Protein AF-0000000077095351 (afdb_homodimer)

Radius of gyration: 24.31 Å; Cα contacts (8 Å, |Δi|>4): 923; chains: 2; bounding box: 46×64×62 Å

Secondary structure (DSSP, 8-state):
--HHHHHHHHS----HHHHHHHHHHHHHHHTTS---STTSS--TTTHHHHHHHHHH-TTEEEEEEE--EEEEEEE-B--GGG--S-TTS-TTB---EEEEEESS--S-HHHHIIIIIHHHHHHHHHHHHTSPP--HHHHHH-EEEEEEE--EEEEEESSHHHHHHHHHHHHHTT-TT-EEEEEEESSSS-EEEEEEE-----EEEEEEETTEETTSS--TTSHHHHHHHHHHHHHHHHHHHHHHHHHHHHHHHHIIIII-/--HHHHHHTS-----HHHHHHHHHHHHHHHTTS---STTSS--TTTHHHHHHHHHH-TTEEEEEEE--EEEEEEE-B--GGG--S-TTS-TTB---EEEEEESS--S-HHHHIIIIIHHHHHHHHHHHHTSPP--HHHHHH-EEEEEEE--EEEEEESSHHHHHHHHHHHHHTT-TT-EEEEEEESSSS-EEEEEEE-----EEEEEEETTEETTSS--TTSHHHHHHHHHHHHHHHHHHHHHHHHHHHHHHHHIIIII-

Sequence (520 aa):
MSLAQQQQQQQRVSSALFMERREKIIADLRENRNDKSLAGRVDPQVAPLVQFINEKFHCYVTSSSCSGRASLFHKGQVSAEVTAPLAQRKRGAFGQGTLFQTHDPFSDVEGAVENELIPALESFSAWRKQQHEGDPLVYETELLQFKFEPMIVHVLCETMDDAARLLQCASESGQMNSGVISCSRWTPEHRKITCCVTSLLCVDIALFAQGRWLLGHANFSSPEWKALLTNTVVHMNTLFHANEARRSRFTRELQRRLLFMSLAQQQQQQQRVSSALFMERREKIIADLRENRNDKSLAGRVDPQVAPLVQFINEKFHCYVTSSSCSGRASLFHKGQVSAEVTAPLAQRKRGAFGQGTLFQTHDPFSDVEGAVENELIPALESFSAWRKQQHEGDPLVYETELLQFKFEPMIVHVLCETMDDAARLLQCASESGQMNSGVISCSRWTPEHRKITCCVTSLLCVDIALFAQGRWLLGHANFSSPEWKALLTNTVVHMNTLFHANEARRSRFTRELQRRLLF

Solvent-accessible surface area (backbone atoms only — not comparable to full-atom values): 27535 Å² total; per-residue (Å²): 122,60,70,66,65,59,56,66,69,58,78,62,76,73,55,68,66,56,50,51,50,44,51,51,44,52,51,30,53,68,65,41,66,44,27,81,47,92,71,30,46,76,37,76,86,35,38,63,60,54,50,46,45,49,69,74,32,90,57,40,33,64,66,44,61,40,54,22,36,41,35,34,37,29,39,27,35,38,60,71,88,66,62,63,82,69,81,79,56,65,90,41,60,63,39,80,36,76,73,44,74,40,73,61,66,70,88,48,58,69,55,46,38,68,70,44,49,42,54,45,50,52,52,47,51,60,55,54,72,71,48,86,82,80,53,65,50,30,40,74,46,29,34,32,32,48,32,36,42,44,34,36,39,33,32,38,25,61,44,70,68,51,43,35,54,52,48,51,29,30,49,76,19,63,21,69,58,30,24,38,60,42,51,49,72,74,44,98,88,39,52,48,32,31,33,38,43,20,38,78,59,66,34,31,35,63,50,29,40,64,87,37,40,27,48,67,56,86,59,57,82,38,71,45,45,45,26,34,52,44,48,49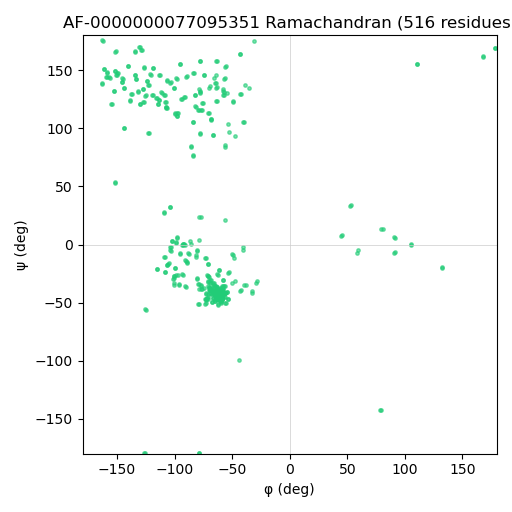,50,53,50,48,34,53,48,47,50,54,43,52,52,31,52,54,42,27,55,49,36,43,50,57,66,71,74,82,122,61,69,66,67,62,53,67,71,42,88,66,74,71,54,69,64,56,52,53,52,44,51,51,44,53,51,29,52,68,66,41,66,44,25,79,44,93,71,30,44,73,36,74,86,36,39,64,59,53,50,46,46,48,71,74,32,89,56,41,33,65,64,40,59,43,55,21,35,41,35,34,37,29,39,28,34,40,61,70,86,67,61,64,84,69,82,79,58,64,91,41,60,64,40,80,37,76,72,42,74,39,73,62,66,71,88,48,58,67,56,45,38,66,71,43,49,42,53,44,50,51,51,48,51,58,55,54,72,71,47,85,80,80,53,65,50,31,40,74,46,29,35,32,32,48,30,36,43,42,34,37,37,33,30,39,25,62,44,68,68,52,44,37,53,51,47,51,28,30,49,76,19,62,21,71,60,29,25,39,59,41,52,48,71,73,45,98,89,39,52,49,32,32,32,39,44,21,40,77,58,66,34,32,35,62,50,28,41,64,88,37,41,26,48,66,58,86,60,58,83,37,71,46,45,44,25,35,51,44,47,49,51,53,51,47,36,53,48,46,51,54,44,51,52,29,52,53,41,27,56,49,36,43,50,56,65,72,73,82

Organism: NCBI:txid85056

Structure (mmCIF, N/CA/C/O backbone):
data_AF-0000000077095351-model_v1
#
loop_
_entity.id
_entity.type
_entity.pdbx_description
1 polymer 'tRNA(Phe) 7-'
#
loop_
_atom_site.group_PDB
_atom_site.id
_atom_site.type_symbol
_atom_site.label_atom_id
_atom_site.label_alt_id
_atom_site.label_comp_id
_atom_site.label_asym_id
_atom_site.label_entity_id
_atom_site.label_seq_id
_atom_site.pdbx_PDB_ins_code
_atom_site.Cartn_x
_atom_site.Cartn_y
_atom_site.Cartn_z
_atom_site.occupancy
_atom_site.B_iso_or_equiv
_atom_site.auth_seq_id
_atom_site.auth_comp_id
_atom_site.auth_asym_id
_atom_site.auth_atom_id
_atom_site.pdbx_PDB_model_num
ATOM 1 N N . MET A 1 1 ? -17.922 -16.5 -23.594 1 35.09 1 MET A N 1
ATOM 2 C CA . MET A 1 1 ? -17.109 -17.5 -22.906 1 35.09 1 MET A CA 1
ATOM 3 C C . MET A 1 1 ? -17.344 -18.891 -23.469 1 35.09 1 MET A C 1
ATOM 5 O O . MET A 1 1 ? -18.484 -19.359 -23.516 1 35.09 1 MET A O 1
ATOM 9 N N . SER A 1 2 ? -16.391 -19.375 -24.172 1 40.16 2 SER A N 1
ATOM 10 C CA . SER A 1 2 ? -16.703 -20.531 -25 1 40.16 2 SER A CA 1
ATOM 11 C C . SER A 1 2 ? -17.047 -21.75 -24.141 1 40.16 2 SER A C 1
ATOM 13 O O . SER A 1 2 ? -16.688 -21.812 -22.953 1 40.16 2 SER A O 1
ATOM 15 N N . LEU A 1 3 ? -17.953 -22.547 -24.547 1 43.31 3 LEU A N 1
ATOM 16 C CA . LEU A 1 3 ? -18.391 -23.844 -24.016 1 43.31 3 LEU A CA 1
ATOM 17 C C . LEU A 1 3 ? -17.188 -24.641 -23.516 1 43.31 3 LEU A C 1
ATOM 19 O O . LEU A 1 3 ? -17.297 -25.328 -22.484 1 43.31 3 LEU A O 1
ATOM 23 N N . ALA A 1 4 ? -16.047 -24.5 -24.188 1 42.81 4 ALA A N 1
ATOM 24 C CA . ALA A 1 4 ? -14.852 -25.266 -23.875 1 42.81 4 ALA A CA 1
ATOM 25 C C . ALA A 1 4 ? -14.242 -24.828 -22.547 1 42.81 4 ALA A C 1
ATOM 27 O O . ALA A 1 4 ? -13.766 -25.656 -21.766 1 42.81 4 ALA A O 1
ATOM 28 N N . GLN A 1 5 ? -14.266 -23.531 -22.188 1 42.88 5 GLN A N 1
ATOM 29 C CA . GLN A 1 5 ? -13.75 -23.016 -20.922 1 42.88 5 GLN A CA 1
ATOM 30 C C . GLN A 1 5 ? -14.641 -23.438 -19.75 1 42.88 5 GLN A C 1
ATOM 32 O O . GLN A 1 5 ? -14.156 -23.719 -18.656 1 42.88 5 GLN A O 1
ATOM 37 N N . GLN A 1 6 ? -15.977 -23.516 -19.938 1 40.59 6 GLN A N 1
ATOM 38 C CA . GLN A 1 6 ? -16.938 -24.016 -18.953 1 40.59 6 GLN A CA 1
ATOM 39 C C . GLN A 1 6 ? -16.688 -25.5 -18.656 1 40.59 6 GLN A C 1
ATOM 41 O O . GLN A 1 6 ? -16.812 -25.938 -17.516 1 40.59 6 GLN A O 1
ATOM 46 N N . GLN A 1 7 ? -16.5 -26.344 -19.672 1 39.09 7 GLN A N 1
ATOM 47 C CA . GLN A 1 7 ? -16.312 -27.797 -19.562 1 39.09 7 GLN A CA 1
ATOM 48 C C . GLN A 1 7 ? -15.023 -28.125 -18.812 1 39.09 7 GLN A C 1
ATOM 50 O O . GLN A 1 7 ? -14.945 -29.156 -18.141 1 39.09 7 GLN A O 1
ATOM 55 N N . GLN A 1 8 ? -13.906 -27.406 -19.016 1 39.75 8 GLN A N 1
ATOM 56 C CA . GLN A 1 8 ? -12.656 -27.719 -18.328 1 39.75 8 GLN A CA 1
ATOM 57 C C . GLN A 1 8 ? -12.766 -27.391 -16.844 1 39.75 8 GLN A C 1
ATOM 59 O O . GLN A 1 8 ? -11.922 -27.812 -16.047 1 39.75 8 GLN A O 1
ATOM 64 N N . GLN A 1 9 ? -13.484 -26.391 -16.375 1 41.78 9 GLN A N 1
ATOM 65 C CA . GLN A 1 9 ? -13.75 -26.172 -14.961 1 41.78 9 GLN A CA 1
ATOM 66 C C . GLN A 1 9 ? -14.398 -27.406 -14.328 1 41.78 9 GLN A C 1
ATOM 68 O O . GLN A 1 9 ? -14.445 -27.531 -13.102 1 41.78 9 GLN A O 1
ATOM 73 N N . GLN A 1 10 ? -15.336 -28 -15.055 1 38.25 10 GLN A N 1
ATOM 74 C CA . GLN A 1 10 ? -16.156 -29.109 -14.547 1 38.25 10 GLN A CA 1
ATOM 75 C C . GLN A 1 10 ? -15.289 -30.125 -13.805 1 38.25 10 GLN A C 1
ATOM 77 O O . GLN A 1 10 ? -15.578 -30.469 -12.656 1 38.25 10 GLN A O 1
ATOM 82 N N . GLN A 1 11 ? -14.891 -31.344 -14.547 1 41.69 11 GLN A N 1
ATOM 83 C CA . GLN A 1 11 ? -14.727 -32.688 -14.023 1 41.69 11 GLN A CA 1
ATOM 84 C C . GLN A 1 11 ? -13.391 -32.844 -13.305 1 41.69 11 GLN A C 1
ATOM 86 O O . GLN A 1 11 ? -12.82 -33.938 -13.266 1 41.69 11 GLN A O 1
ATOM 91 N N . ARG A 1 12 ? -12.664 -31.719 -13.219 1 50.22 12 ARG A N 1
ATOM 92 C CA . ARG A 1 12 ? -11.398 -32.062 -12.586 1 50.22 12 ARG A CA 1
ATOM 93 C C . ARG A 1 12 ? -11.594 -32.438 -11.117 1 50.22 12 ARG A C 1
ATOM 95 O O . ARG A 1 12 ? -12.328 -31.75 -10.398 1 50.22 12 ARG A O 1
ATOM 102 N N . VAL A 1 13 ? -11.492 -33.531 -10.781 1 51.81 13 VAL A N 1
ATOM 103 C CA . VAL A 1 13 ? -11.516 -34.062 -9.422 1 51.81 13 VAL A CA 1
ATOM 104 C C . VAL A 1 13 ? -10.5 -33.312 -8.562 1 51.81 13 VAL A C 1
ATOM 106 O O . VAL A 1 13 ? -9.305 -33.312 -8.875 1 51.81 13 VAL A O 1
ATOM 109 N N . SER A 1 14 ? -10.93 -32.219 -7.727 1 65.56 14 SER A N 1
ATOM 110 C CA . SER A 1 14 ? -10.086 -31.547 -6.762 1 65.56 14 SER A CA 1
ATOM 111 C C . SER A 1 14 ? -9.172 -32.531 -6.027 1 65.56 14 SER A C 1
ATOM 113 O O . SER A 1 14 ? -9.539 -33.688 -5.82 1 65.56 14 SER A O 1
ATOM 115 N N . SER A 1 15 ? -7.984 -32.094 -5.887 1 78 15 SER A N 1
ATOM 116 C CA . SER A 1 15 ? -7.082 -32.938 -5.094 1 78 15 SER A CA 1
ATOM 117 C C . SER A 1 15 ? -7.633 -33.156 -3.689 1 78 15 SER A C 1
ATOM 119 O O . SER A 1 15 ? -8.305 -32.281 -3.131 1 78 15 SER A O 1
ATOM 121 N N . ALA A 1 16 ? -7.613 -34.312 -3.234 1 80.19 16 ALA A N 1
ATOM 122 C CA . ALA A 1 16 ? -8.078 -34.688 -1.903 1 80.19 16 ALA A CA 1
ATOM 123 C C . ALA A 1 16 ? -7.469 -33.781 -0.833 1 80.19 16 ALA A C 1
ATOM 125 O O . ALA A 1 16 ? -8.141 -33.406 0.128 1 80.19 16 ALA A O 1
ATOM 126 N N . LEU A 1 17 ? -6.32 -33.375 -1.077 1 83.69 17 LEU A N 1
ATOM 127 C CA . LEU A 1 17 ? -5.613 -32.562 -0.1 1 83.69 17 LEU A CA 1
ATOM 128 C C . LEU A 1 17 ? -6.227 -31.172 -0.014 1 83.69 17 LEU A C 1
ATOM 130 O O . LEU A 1 17 ? -6.438 -30.641 1.082 1 83.69 17 LEU A O 1
ATOM 134 N N . PHE A 1 18 ? -6.48 -30.547 -1.112 1 90.06 18 PHE A N 1
ATOM 135 C CA . PHE A 1 18 ? -7.09 -29.234 -1.125 1 90.06 18 PHE A CA 1
ATOM 136 C C . PHE A 1 18 ? -8.469 -29.266 -0.477 1 90.06 18 PHE A C 1
ATOM 138 O O . PHE A 1 18 ? -8.812 -28.375 0.308 1 90.06 18 PHE A O 1
ATOM 145 N N . MET A 1 19 ? -9.164 -30.297 -0.738 1 90.75 19 MET A N 1
ATOM 146 C CA . MET A 1 19 ? -10.523 -30.406 -0.213 1 90.75 19 MET A CA 1
ATOM 147 C C . MET A 1 19 ? -10.516 -30.547 1.306 1 90.75 19 MET A C 1
ATOM 149 O O . MET A 1 19 ? -11.367 -29.969 1.993 1 90.75 19 MET A O 1
ATOM 153 N N . GLU A 1 20 ? -9.609 -31.25 1.758 1 90.06 20 GLU A N 1
ATOM 154 C CA . GLU A 1 20 ? -9.484 -31.406 3.203 1 90.06 20 GLU A CA 1
ATOM 155 C C . GLU A 1 20 ? -9.172 -30.078 3.879 1 90.06 20 GLU A C 1
ATOM 157 O O . GLU A 1 20 ? -9.781 -29.734 4.898 1 90.06 20 GLU A O 1
ATOM 162 N N . ARG A 1 21 ? -8.266 -29.391 3.336 1 88.81 21 ARG A N 1
ATOM 163 C CA . ARG A 1 21 ? -7.898 -28.094 3.891 1 88.81 21 ARG A CA 1
ATOM 164 C C . ARG A 1 21 ? -9.062 -27.109 3.799 1 88.81 21 ARG A C 1
ATOM 166 O O . ARG A 1 21 ? -9.305 -26.344 4.73 1 88.81 21 ARG A O 1
ATOM 173 N N . ARG A 1 22 ? -9.625 -27.125 2.686 1 92.62 22 ARG A N 1
ATOM 174 C CA . ARG A 1 22 ? -10.789 -26.281 2.475 1 92.62 22 ARG A CA 1
ATOM 175 C C . ARG A 1 22 ? -11.852 -26.516 3.547 1 92.62 22 ARG A C 1
ATOM 177 O O . ARG A 1 22 ? -12.375 -25.562 4.133 1 92.62 22 ARG A O 1
ATOM 184 N N . GLU A 1 23 ? -12.148 -27.734 3.82 1 91.25 23 GLU A N 1
ATOM 185 C CA . GLU A 1 23 ? -13.156 -28.078 4.812 1 91.25 23 GLU A CA 1
ATOM 186 C C . GLU A 1 23 ? -12.758 -27.594 6.203 1 91.25 23 GLU A C 1
ATOM 188 O O . GLU A 1 23 ? -13.594 -27.094 6.957 1 91.25 23 GLU A O 1
ATOM 193 N N . LYS A 1 24 ? -11.547 -27.781 6.469 1 90.19 24 LYS A N 1
ATOM 194 C CA . LYS A 1 24 ? -11.047 -27.312 7.762 1 90.19 24 LYS A CA 1
ATOM 195 C C . LYS A 1 24 ? -11.18 -25.812 7.898 1 90.19 24 LYS A C 1
ATOM 197 O O . LYS A 1 24 ? -11.617 -25.312 8.938 1 90.19 24 LYS A O 1
ATOM 202 N N . ILE A 1 25 ? -10.82 -25.094 6.863 1 89.25 25 ILE A N 1
ATOM 203 C CA . ILE A 1 25 ? -10.859 -23.641 6.887 1 89.25 25 ILE A CA 1
ATOM 204 C C . ILE A 1 25 ? -12.305 -23.172 7.031 1 89.25 25 ILE A C 1
ATOM 206 O O . ILE A 1 25 ? -12.586 -22.25 7.809 1 89.25 25 ILE A O 1
ATOM 210 N N . ILE A 1 26 ? -13.172 -23.828 6.324 1 89.81 26 ILE A N 1
ATOM 211 C CA . ILE A 1 26 ? -14.578 -23.453 6.363 1 89.81 26 ILE A CA 1
ATOM 212 C C . ILE A 1 26 ? -15.141 -23.703 7.758 1 89.81 26 ILE A C 1
ATOM 214 O O . ILE A 1 26 ? -15.891 -22.891 8.297 1 89.81 26 ILE A O 1
ATOM 218 N N . ALA A 1 27 ? -14.734 -24.781 8.336 1 87.19 27 ALA A N 1
ATOM 219 C CA . ALA A 1 27 ? -15.172 -25.109 9.688 1 87.19 27 ALA A CA 1
ATOM 220 C C . ALA A 1 27 ? -14.672 -24.078 10.695 1 87.19 27 ALA A C 1
ATOM 222 O O . ALA A 1 27 ? -15.414 -23.656 11.578 1 87.19 27 ALA A O 1
ATOM 223 N N . ASP A 1 28 ? -13.484 -23.672 10.523 1 83.44 28 ASP A N 1
ATOM 224 C CA . ASP A 1 28 ? -12.883 -22.672 11.406 1 83.44 28 ASP A CA 1
ATOM 225 C C . ASP A 1 28 ? -13.578 -21.328 11.273 1 83.44 28 ASP A C 1
ATOM 227 O O . ASP A 1 28 ? -13.766 -20.609 12.266 1 83.44 28 ASP A O 1
ATOM 231 N N . LEU A 1 29 ? -13.883 -20.969 10.109 1 81 29 LEU A N 1
ATOM 232 C CA . LEU A 1 29 ? -14.555 -19.703 9.852 1 81 29 LEU A CA 1
ATOM 233 C C . LEU A 1 29 ? -15.93 -19.688 10.508 1 81 29 LEU A C 1
ATOM 235 O O . LEU A 1 29 ? -16.359 -18.641 11.023 1 81 29 LEU A O 1
ATOM 239 N N . ARG A 1 30 ? -16.562 -20.812 10.492 1 77 30 ARG A N 1
ATOM 240 C CA . ARG A 1 30 ? -17.906 -20.922 11.055 1 77 30 ARG A CA 1
ATOM 241 C C . ARG A 1 30 ? -17.859 -20.828 12.578 1 77 30 ARG A C 1
ATOM 243 O O . ARG A 1 30 ? -18.75 -20.25 13.203 1 77 30 ARG A O 1
ATOM 250 N N . GLU A 1 31 ? -16.969 -21.5 13.156 1 69.69 31 GLU A N 1
ATOM 251 C CA . GLU A 1 31 ? -16.906 -21.547 14.609 1 69.69 31 GLU A CA 1
ATOM 252 C C . GLU A 1 31 ? -16.297 -20.281 15.18 1 69.69 31 GLU A C 1
ATOM 254 O O . GLU A 1 31 ? -16.203 -20.109 16.391 1 69.69 31 GLU A O 1
ATOM 259 N N . ASN A 1 32 ? -16.344 -19.125 14.43 1 60.5 32 ASN A N 1
ATOM 260 C CA . ASN A 1 32 ? -15.75 -17.859 14.859 1 60.5 32 ASN A CA 1
ATOM 261 C C . ASN A 1 32 ? -14.352 -18.078 15.445 1 60.5 32 ASN A C 1
ATOM 263 O O . ASN A 1 32 ? -13.906 -17.312 16.297 1 60.5 32 ASN A O 1
ATOM 267 N N . ARG A 1 33 ? -13.922 -19.328 15.305 1 49.84 33 ARG A N 1
ATOM 268 C CA . ARG A 1 33 ? -12.688 -19.656 16.016 1 49.84 33 ARG A CA 1
ATOM 269 C C . ARG A 1 33 ? -11.469 -19.094 15.273 1 49.84 33 ARG A C 1
ATOM 271 O O . ARG A 1 33 ? -10.398 -18.953 15.859 1 49.84 33 ARG A O 1
ATOM 278 N N . ASN A 1 34 ? -11.383 -19.094 13.977 1 44.66 34 ASN A N 1
ATOM 279 C CA . ASN A 1 34 ? -10.109 -18.922 13.289 1 44.66 34 ASN A CA 1
ATOM 280 C C . ASN A 1 34 ? -10.008 -17.531 12.664 1 44.66 34 ASN A C 1
ATOM 282 O O . ASN A 1 34 ? -9.141 -17.281 11.828 1 44.66 34 ASN A O 1
ATOM 286 N N . ASP A 1 35 ? -11.117 -16.75 12.453 1 47.25 35 ASP A N 1
ATOM 287 C CA . ASP A 1 35 ? -10.734 -15.547 11.727 1 47.25 35 ASP A CA 1
ATOM 288 C C . ASP A 1 35 ? -9.633 -14.789 12.469 1 47.25 35 ASP A C 1
ATOM 290 O O . ASP A 1 35 ? -9.844 -14.289 13.57 1 47.25 35 ASP A O 1
ATOM 294 N N . LYS A 1 36 ? -8.453 -15.195 12.219 1 43.88 36 LYS A N 1
ATOM 295 C CA . LYS A 1 36 ? -7.266 -14.617 12.836 1 43.88 36 LYS A CA 1
ATOM 296 C C . LYS A 1 36 ? -7.371 -13.094 12.922 1 43.88 36 LYS A C 1
ATOM 298 O O . LYS A 1 36 ? -6.391 -12.414 13.227 1 43.88 36 LYS A O 1
ATOM 303 N N . SER A 1 37 ? -8.508 -12.492 12.312 1 44.31 37 SER A N 1
ATOM 304 C CA . SER A 1 37 ? -8.641 -11.055 12.492 1 44.31 37 SER A CA 1
ATOM 305 C C . SER A 1 37 ? -8.961 -10.695 13.938 1 44.31 37 SER A C 1
ATOM 307 O O . SER A 1 37 ? -9.461 -11.539 14.688 1 44.31 37 SER A O 1
ATOM 309 N N . LEU A 1 38 ? -8.398 -9.789 14.453 1 46.03 38 LEU A N 1
ATOM 310 C CA . LEU A 1 38 ? -8.656 -9.289 15.805 1 46.03 38 LEU A CA 1
ATOM 311 C C . LEU A 1 38 ? -10.109 -9.523 16.203 1 46.03 38 LEU A C 1
ATOM 313 O O . LEU A 1 38 ? -10.406 -9.75 17.375 1 46.03 38 LEU A O 1
ATOM 317 N N . ALA A 1 39 ? -11.008 -9.453 15.234 1 47.19 39 ALA A N 1
ATOM 318 C CA . ALA A 1 39 ? -12.398 -9.484 15.672 1 47.19 39 ALA A CA 1
ATOM 319 C C . ALA A 1 39 ? -12.891 -10.922 15.828 1 47.19 39 ALA A C 1
ATOM 321 O O . ALA A 1 39 ? -13.969 -11.156 16.391 1 47.19 39 ALA A O 1
ATOM 322 N N . GLY A 1 40 ? -12.141 -11.914 15.609 1 55.53 40 GLY A N 1
ATOM 323 C CA . GLY A 1 40 ? -12.57 -13.297 15.734 1 55.53 40 GLY A CA 1
ATOM 324 C C . GLY A 1 40 ? -13.734 -13.648 14.828 1 55.53 40 GLY A C 1
ATOM 325 O O . GLY A 1 40 ? -14.258 -14.766 14.883 1 55.53 40 GLY A O 1
ATOM 326 N N . ARG A 1 41 ? -14.234 -12.578 14.141 1 67.12 41 ARG A N 1
ATOM 327 C CA . ARG A 1 41 ? -15.375 -12.742 13.25 1 67.12 41 ARG A CA 1
ATOM 328 C C . ARG A 1 41 ? -15.148 -12.031 11.922 1 67.12 41 ARG A C 1
ATOM 330 O O . ARG A 1 41 ? -14.359 -11.086 11.852 1 67.12 41 ARG A O 1
ATOM 337 N N . VAL A 1 42 ? -15.75 -12.734 10.867 1 78.62 42 VAL A N 1
ATOM 338 C CA . VAL A 1 42 ? -15.68 -12.117 9.547 1 78.62 42 VAL A CA 1
ATOM 339 C C . VAL A 1 42 ? -16.312 -10.734 9.578 1 78.62 42 VAL A C 1
ATOM 341 O O . VAL A 1 42 ? -17.406 -10.562 10.125 1 78.62 42 VAL A O 1
ATOM 344 N N . ASP A 1 43 ? -15.648 -9.758 9.125 1 85.25 43 ASP A N 1
ATOM 345 C CA . ASP A 1 43 ? -16.156 -8.406 8.961 1 85.25 43 ASP A CA 1
ATOM 346 C C . ASP A 1 43 ? -17.5 -8.414 8.227 1 85.25 43 ASP A C 1
ATOM 348 O O . ASP A 1 43 ? -17.609 -8.953 7.121 1 85.25 43 ASP A O 1
ATOM 352 N N . PRO A 1 44 ? -18.516 -7.867 8.781 1 87.81 44 PRO A N 1
ATOM 353 C CA . PRO A 1 44 ? -19.859 -7.93 8.195 1 87.81 44 PRO A CA 1
ATOM 354 C C . PRO A 1 44 ? -19.906 -7.371 6.773 1 87.81 44 PRO A C 1
ATOM 356 O O . PRO A 1 44 ? -20.672 -7.867 5.938 1 87.81 44 PRO A O 1
ATOM 359 N N . GLN A 1 45 ? -19.172 -6.379 6.457 1 91.62 45 GLN A N 1
ATOM 360 C CA . GLN A 1 45 ? -19.266 -5.727 5.156 1 91.62 45 GLN A CA 1
ATOM 361 C C . GLN A 1 45 ? -18.688 -6.621 4.059 1 91.62 45 GLN A C 1
ATOM 363 O O . GLN A 1 45 ? -19.109 -6.535 2.9 1 91.62 45 GLN A O 1
ATOM 368 N N . VAL A 1 46 ? -17.797 -7.477 4.406 1 94.88 46 VAL A N 1
ATOM 369 C CA . VAL A 1 46 ? -17.188 -8.328 3.391 1 94.88 46 VAL A CA 1
ATOM 370 C C . VAL A 1 46 ? -17.766 -9.734 3.477 1 94.88 46 VAL A C 1
ATOM 372 O O . VAL A 1 46 ? -17.484 -10.578 2.619 1 94.88 46 VAL A O 1
ATOM 375 N N . ALA A 1 47 ? -18.641 -10.047 4.402 1 93.56 47 ALA A N 1
ATOM 376 C CA . ALA A 1 47 ? -19.203 -11.367 4.656 1 93.56 47 ALA A CA 1
ATOM 377 C C . ALA A 1 47 ? -19.922 -11.906 3.424 1 93.56 47 ALA A C 1
ATOM 379 O O . ALA A 1 47 ? -19.766 -13.078 3.062 1 93.56 47 ALA A O 1
ATOM 380 N N . PRO A 1 48 ? -20.719 -11.109 2.717 1 95.12 48 PRO A N 1
ATOM 381 C CA . PRO A 1 48 ? -21.391 -11.625 1.523 1 95.12 48 PRO A CA 1
ATOM 382 C C . PRO A 1 48 ? -20.406 -12.102 0.455 1 95.12 48 PRO A C 1
ATOM 384 O O . PRO A 1 48 ? -20.641 -13.141 -0.179 1 95.12 48 PRO A O 1
ATOM 387 N N . LEU A 1 49 ? -19.391 -11.367 0.25 1 96.75 49 LEU A N 1
ATOM 388 C CA . LEU A 1 49 ? -18.375 -11.766 -0.72 1 96.75 49 LEU A CA 1
ATOM 389 C C . LEU A 1 49 ? -17.703 -13.07 -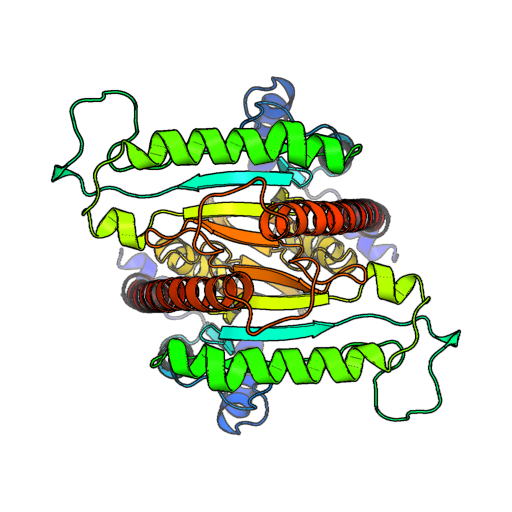0.302 1 96.75 49 LEU A C 1
ATOM 391 O O . LEU A 1 49 ? -17.547 -13.977 -1.121 1 96.75 49 LEU A O 1
ATOM 395 N N . VAL A 1 50 ? -17.328 -13.148 0.978 1 95.31 50 VAL A N 1
ATOM 396 C CA . VAL A 1 50 ? -16.688 -14.328 1.527 1 95.31 50 VAL A CA 1
ATOM 397 C C . VAL A 1 50 ? -17.594 -15.547 1.359 1 95.31 50 VAL A C 1
ATOM 399 O O . VAL A 1 50 ? -17.156 -16.594 0.896 1 95.31 50 VAL A O 1
ATOM 402 N N . GLN A 1 51 ? -18.812 -15.383 1.705 1 94.12 51 GLN A N 1
ATOM 403 C CA . GLN A 1 51 ? -19.797 -16.453 1.564 1 94.12 51 GLN A CA 1
ATOM 404 C C . GLN A 1 51 ? -19.969 -16.859 0.102 1 94.12 51 GLN A C 1
ATOM 406 O O . GLN A 1 51 ? -20.016 -18.047 -0.217 1 94.12 51 GLN A O 1
ATOM 411 N N . PHE A 1 52 ? -20.016 -15.906 -0.696 1 96.12 52 PHE A N 1
ATOM 412 C CA . PHE A 1 52 ? -20.172 -16.156 -2.125 1 96.12 52 PHE A CA 1
ATOM 413 C C . PHE A 1 52 ? -19.031 -17 -2.662 1 96.12 52 PHE A C 1
ATOM 415 O O . PHE A 1 52 ? -19.25 -18 -3.332 1 96.12 52 PHE A O 1
ATOM 422 N N . ILE A 1 53 ? -17.797 -16.625 -2.381 1 96.44 53 ILE A N 1
ATOM 423 C CA . ILE A 1 53 ? -16.625 -17.328 -2.865 1 96.44 53 ILE A CA 1
ATOM 424 C C . ILE A 1 53 ? -16.625 -18.766 -2.348 1 96.44 53 ILE A C 1
ATOM 426 O O . ILE A 1 53 ? -16.438 -19.703 -3.119 1 96.44 53 ILE A O 1
ATOM 430 N N . ASN A 1 54 ? -16.875 -18.922 -1.063 1 94.5 54 ASN A N 1
ATOM 431 C CA . ASN A 1 54 ? -16.781 -20.234 -0.419 1 94.5 54 ASN A CA 1
ATOM 432 C C . ASN A 1 54 ? -17.922 -21.156 -0.848 1 94.5 54 ASN A C 1
ATOM 434 O O . ASN A 1 54 ? -17.75 -22.375 -0.893 1 94.5 54 ASN A O 1
ATOM 438 N N . GLU A 1 55 ? -19 -20.641 -1.202 1 93.94 55 GLU A N 1
ATOM 439 C CA . GLU A 1 55 ? -20.156 -21.453 -1.558 1 93.94 55 GLU A CA 1
ATOM 440 C C . GLU A 1 55 ? -20.172 -21.766 -3.051 1 93.94 55 GLU A C 1
ATOM 442 O O . GLU A 1 55 ? -20.531 -22.875 -3.451 1 93.94 55 GLU A O 1
ATOM 447 N N . LYS A 1 56 ? -19.766 -20.891 -3.854 1 94.94 56 LYS A N 1
ATOM 448 C CA . LYS A 1 56 ? -19.984 -21.031 -5.293 1 94.94 56 LYS A CA 1
ATOM 449 C C . LYS A 1 56 ? -18.781 -21.688 -5.965 1 94.94 56 LYS A C 1
ATOM 451 O O . LYS A 1 56 ? -18.906 -22.281 -7.039 1 94.94 56 LYS A O 1
ATOM 456 N N . PHE A 1 57 ? -17.656 -21.547 -5.355 1 94.62 57 PHE A N 1
ATOM 457 C CA . PHE A 1 57 ? -16.453 -22.078 -5.996 1 94.62 57 PHE A CA 1
ATOM 458 C C . PHE A 1 57 ? -15.797 -23.141 -5.121 1 94.62 57 PHE A C 1
ATOM 460 O O . PHE A 1 57 ? -15.422 -22.859 -3.98 1 94.62 57 PHE A O 1
ATOM 467 N N . HIS A 1 58 ? -15.523 -24.328 -5.727 1 93.5 58 HIS A N 1
ATOM 468 C CA . HIS A 1 58 ? -14.906 -25.406 -4.973 1 93.5 58 HIS A CA 1
ATOM 469 C C . HIS A 1 58 ? -13.383 -25.328 -5.031 1 93.5 58 HIS A C 1
ATOM 471 O O . HIS A 1 58 ? -12.688 -25.969 -4.238 1 93.5 58 HIS A O 1
ATOM 477 N N . CYS A 1 59 ? -12.898 -24.531 -5.973 1 94.94 59 CYS A N 1
ATOM 478 C CA . CYS A 1 59 ? -11.453 -24.438 -6.152 1 94.94 59 CYS A CA 1
ATOM 479 C C . CYS A 1 59 ? -10.875 -23.281 -5.336 1 94.94 59 CYS A C 1
ATOM 481 O O . CYS A 1 59 ? -9.688 -22.984 -5.426 1 94.94 59 CYS A O 1
ATOM 483 N N . TYR A 1 60 ? -11.742 -22.562 -4.605 1 96.62 60 TYR A N 1
ATOM 484 C CA . TYR A 1 60 ? -11.32 -21.438 -3.766 1 96.62 60 TYR A CA 1
ATOM 485 C C . TYR A 1 60 ? -11.82 -21.625 -2.334 1 96.62 60 TYR A C 1
ATOM 487 O O . TYR A 1 60 ? -12.836 -22.266 -2.1 1 96.62 60 TYR A O 1
ATOM 495 N N . VAL A 1 61 ? -11.062 -21.031 -1.392 1 96.31 61 VAL A N 1
ATOM 496 C CA . VAL A 1 61 ? -11.555 -20.875 -0.027 1 96.31 61 VAL A CA 1
ATOM 497 C C . VAL A 1 61 ? -10.891 -19.656 0.618 1 96.31 61 VAL A C 1
ATOM 499 O O . VAL A 1 61 ? -9.68 -19.469 0.508 1 96.31 61 VAL A O 1
ATOM 502 N N . THR A 1 62 ? -11.695 -18.797 1.245 1 95.75 62 THR A N 1
ATOM 503 C CA . THR A 1 62 ? -11.164 -17.609 1.918 1 95.75 62 THR A CA 1
ATOM 504 C C . THR A 1 62 ? -10.648 -17.969 3.307 1 95.75 62 THR A C 1
ATOM 506 O O . THR A 1 62 ? -11.32 -18.672 4.07 1 95.75 62 THR A O 1
ATOM 509 N N . SER A 1 63 ? -9.43 -17.578 3.611 1 91.81 63 SER A N 1
ATOM 510 C CA . SER A 1 63 ? -8.836 -17.875 4.91 1 91.81 63 SER A CA 1
ATOM 511 C C . SER A 1 63 ? -8.906 -16.656 5.84 1 91.81 63 SER A C 1
ATOM 513 O O . SER A 1 63 ? -8.992 -16.812 7.062 1 91.81 63 SER A O 1
ATOM 515 N N . SER A 1 64 ? -8.789 -15.422 5.355 1 91.88 64 SER A N 1
ATOM 516 C CA . SER A 1 64 ? -8.891 -14.18 6.117 1 91.88 64 SER A CA 1
ATOM 517 C C . SER A 1 64 ? -9.445 -13.047 5.258 1 91.88 64 SER A C 1
ATOM 519 O O . SER A 1 64 ? -9.273 -13.047 4.035 1 91.88 64 SER A O 1
ATOM 521 N N . SER A 1 65 ? -10.188 -12.18 5.988 1 94.88 65 SER A N 1
ATOM 522 C CA . SER A 1 65 ? -10.766 -11.078 5.234 1 94.88 65 SER A CA 1
ATOM 523 C C . SER A 1 65 ? -10.969 -9.852 6.117 1 94.88 65 SER A C 1
ATOM 525 O O . SER A 1 65 ? -11.094 -9.969 7.336 1 94.88 65 SER A O 1
ATOM 527 N N . CYS A 1 66 ? -10.883 -8.734 5.543 1 95.69 66 CYS A N 1
ATOM 528 C CA . CYS A 1 66 ? -11.18 -7.426 6.117 1 95.69 66 CYS A CA 1
ATOM 529 C C . CYS A 1 66 ? -11.82 -6.508 5.082 1 95.69 66 CYS A C 1
ATOM 531 O O . CYS A 1 66 ? -11.336 -6.414 3.951 1 95.69 66 CYS A O 1
ATOM 533 N N . SER A 1 67 ? -12.867 -5.809 5.406 1 96.88 67 SER A N 1
ATOM 534 C CA . SER A 1 67 ? -13.578 -5 4.426 1 96.88 67 SER A CA 1
ATOM 535 C C . SER A 1 67 ? -12.875 -3.67 4.184 1 96.88 67 SER A C 1
ATOM 537 O O . SER A 1 67 ? -13.195 -2.953 3.232 1 96.88 67 SER A O 1
ATOM 539 N N . GLY A 1 68 ? -11.906 -3.395 4.867 1 97.56 68 GLY A N 1
ATOM 540 C CA . GLY A 1 68 ? -11.266 -2.092 4.93 1 97.56 68 GLY A CA 1
ATOM 541 C C . GLY A 1 68 ? -11.461 -1.389 6.258 1 97.56 68 GLY A C 1
ATOM 542 O O . GLY A 1 68 ? -12.445 -1.642 6.957 1 97.56 68 GLY A O 1
ATOM 543 N N . ARG A 1 69 ? -10.531 -0.488 6.574 1 97.88 69 ARG A N 1
ATOM 544 C CA . ARG A 1 69 ? -10.688 0.139 7.883 1 97.88 69 ARG A CA 1
ATOM 545 C C . ARG A 1 69 ? -9.891 1.439 7.965 1 97.88 69 ARG A C 1
ATOM 547 O O . ARG A 1 69 ? -8.914 1.622 7.238 1 97.88 69 ARG A O 1
ATOM 554 N N . ALA A 1 70 ? -10.391 2.357 8.781 1 98.5 70 ALA A N 1
ATOM 555 C CA . ALA A 1 70 ? -9.648 3.504 9.297 1 98.5 70 ALA A CA 1
ATOM 556 C C . ALA A 1 70 ? -9.172 3.252 10.719 1 98.5 70 ALA A C 1
ATOM 558 O O . ALA A 1 70 ? -9.914 2.711 11.547 1 98.5 70 ALA A O 1
ATOM 559 N N . SER A 1 71 ? -7.887 3.586 11.023 1 98.44 71 SER A N 1
ATOM 560 C CA . SER A 1 71 ? -7.414 3.252 12.359 1 98.44 71 SER A CA 1
ATOM 561 C C . SER A 1 71 ? -6.344 4.23 12.828 1 98.44 71 SER A C 1
ATOM 563 O O . SER A 1 71 ? -5.68 4.871 12.016 1 98.44 71 SER A O 1
ATOM 565 N N . LEU A 1 72 ? -6.309 4.508 14.047 1 98.5 72 LEU A N 1
ATOM 566 C CA . LEU A 1 72 ? -5.215 5.133 14.781 1 98.5 72 LEU A CA 1
ATOM 567 C C . LEU A 1 72 ? -4.371 4.078 15.492 1 98.5 72 LEU A C 1
ATOM 569 O O . LEU A 1 72 ? -4.848 3.416 16.422 1 98.5 72 LEU A O 1
ATOM 573 N N . PHE A 1 73 ? -3.096 3.914 15.047 1 98.06 73 PHE A N 1
ATOM 574 C CA . PHE A 1 73 ? -2.293 2.781 15.5 1 98.06 73 PHE A CA 1
ATOM 575 C C . PHE A 1 73 ? -0.909 3.242 15.938 1 98.06 73 PHE A C 1
ATOM 577 O O . PHE A 1 73 ? -0.242 3.996 15.227 1 98.06 73 PHE A O 1
ATOM 584 N N . HIS A 1 74 ? -0.507 2.781 17.094 1 97.81 74 HIS A N 1
ATOM 585 C CA . HIS A 1 74 ? 0.785 3.148 17.656 1 97.81 74 HIS A CA 1
ATOM 586 C C . HIS A 1 74 ? 1.719 1.945 17.734 1 97.81 74 HIS A C 1
ATOM 588 O O . HIS A 1 74 ? 1.369 0.917 18.312 1 97.81 74 HIS A O 1
ATOM 594 N N . LYS A 1 75 ? 2.896 2.076 17.125 1 96.19 75 LYS A N 1
ATOM 595 C CA . LYS A 1 75 ? 3.887 1.003 17.141 1 96.19 75 LYS A CA 1
ATOM 596 C C . LYS A 1 75 ? 5.277 1.544 17.469 1 96.19 75 LYS A C 1
ATOM 598 O O . LYS A 1 75 ? 5.508 2.754 17.406 1 96.19 75 LYS A O 1
ATOM 603 N N . GLY A 1 76 ? 6.172 0.624 17.781 1 93.62 76 GLY A N 1
ATOM 604 C CA . GLY A 1 76 ? 7.555 0.947 18.094 1 93.62 76 GLY A CA 1
ATOM 605 C C . GLY A 1 76 ? 8.32 -0.212 18.703 1 93.62 76 GLY A C 1
ATOM 606 O O . GLY A 1 76 ? 7.715 -1.193 19.141 1 93.62 76 GLY A O 1
ATOM 607 N N . GLN A 1 77 ? 9.586 -0.083 18.641 1 90.88 77 GLN A N 1
ATOM 608 C CA . GLN A 1 77 ? 10.461 -1.08 19.25 1 90.88 77 GLN A CA 1
ATOM 609 C C . GLN A 1 77 ? 11.359 -0.452 20.297 1 90.88 77 GLN A C 1
ATOM 611 O O . GLN A 1 77 ? 11.695 0.731 20.219 1 90.88 77 GLN A O 1
ATOM 616 N N . VAL A 1 78 ? 11.656 -1.257 21.344 1 85.62 78 VAL A N 1
ATOM 617 C CA . VAL A 1 78 ? 12.555 -0.789 22.391 1 85.62 78 VAL A CA 1
ATOM 618 C C . VAL A 1 78 ? 13.719 -1.766 22.547 1 85.62 78 VAL A C 1
ATOM 620 O O . VAL A 1 78 ? 13.562 -2.971 22.344 1 85.62 78 VAL A O 1
ATOM 623 N N . SER A 1 79 ? 14.844 -1.224 22.75 1 79.06 79 SER A N 1
ATOM 624 C CA . SER A 1 79 ? 16.047 -2.041 22.938 1 79.06 79 SER A CA 1
ATOM 625 C C . SER A 1 79 ? 15.93 -2.891 24.203 1 79.06 79 SER A C 1
ATOM 627 O O . SER A 1 79 ? 15.25 -2.506 25.156 1 79.06 79 SER A O 1
ATOM 629 N N . ALA A 1 80 ? 16.078 -4.305 24.062 1 64.56 80 ALA A N 1
ATOM 630 C CA . ALA A 1 80 ? 16.016 -5.289 25.141 1 64.56 80 ALA A CA 1
ATOM 631 C C . ALA A 1 80 ? 16.562 -4.707 26.438 1 64.56 80 ALA A C 1
ATOM 633 O O . ALA A 1 80 ? 16.109 -5.07 27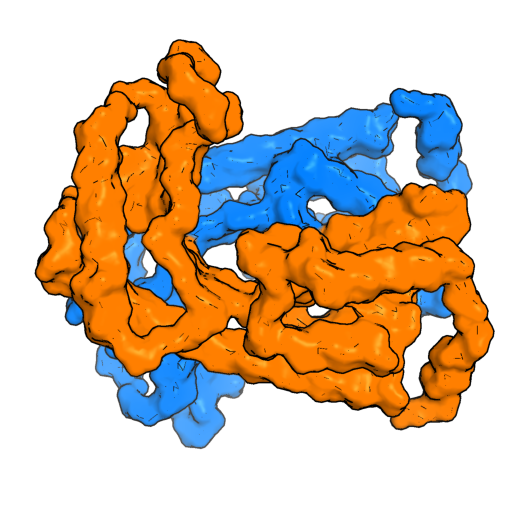.531 1 64.56 80 ALA A O 1
ATOM 634 N N . GLU A 1 81 ? 17.578 -3.994 26.469 1 56.44 81 GLU A N 1
ATOM 635 C CA . GLU A 1 81 ? 18.188 -3.619 27.75 1 56.44 81 GLU A CA 1
ATOM 636 C C . GLU A 1 81 ? 17.234 -2.799 28.594 1 56.44 81 GLU A C 1
ATOM 638 O O . GLU A 1 81 ? 17.359 -2.762 29.828 1 56.44 81 GLU A O 1
ATOM 643 N N . VAL A 1 82 ? 16.375 -2.164 28 1 49.97 82 VAL A N 1
ATOM 644 C CA . VAL A 1 82 ? 15.586 -1.223 28.797 1 49.97 82 VAL A CA 1
ATOM 645 C C . VAL A 1 82 ? 14.289 -1.889 29.25 1 49.97 82 VAL A C 1
ATOM 647 O O . VAL A 1 82 ? 13.43 -1.241 29.844 1 49.97 82 VAL A O 1
ATOM 650 N N . THR A 1 83 ? 14.031 -3.1 28.75 1 46.97 83 THR A N 1
ATOM 651 C CA . THR A 1 83 ? 12.68 -3.568 29.031 1 46.97 83 THR A CA 1
ATOM 652 C C . THR A 1 83 ? 12.508 -3.816 30.531 1 46.97 83 THR A C 1
ATOM 654 O O . THR A 1 83 ? 13.227 -4.625 31.125 1 46.97 83 THR A O 1
ATOM 657 N N . ALA A 1 84 ? 12.039 -2.902 31.172 1 41.81 84 ALA A N 1
ATOM 658 C CA . ALA A 1 84 ? 11.555 -3.17 32.531 1 41.81 84 ALA A CA 1
ATOM 659 C C . ALA A 1 84 ? 10.758 -4.469 32.562 1 41.81 84 ALA A C 1
ATOM 661 O O . ALA A 1 84 ? 10.281 -4.949 31.547 1 41.81 84 ALA A O 1
ATOM 662 N N . PRO A 1 85 ? 10.484 -5.102 33.844 1 38.56 85 PRO A N 1
ATOM 663 C CA . PRO A 1 85 ? 9.773 -6.312 34.281 1 38.56 85 PRO A CA 1
ATOM 664 C C . PRO A 1 85 ? 8.383 -6.418 33.656 1 38.56 85 PRO A C 1
ATOM 666 O O . PRO A 1 85 ? 7.582 -7.266 34.062 1 38.56 85 PRO A O 1
ATOM 669 N N . LEU A 1 86 ? 7.887 -5.402 32.969 1 36.41 86 LEU A N 1
ATOM 670 C CA . LEU A 1 86 ? 6.457 -5.641 32.812 1 36.41 86 LEU A CA 1
ATOM 671 C C . LEU A 1 86 ? 6.207 -6.824 31.891 1 36.41 86 LEU A C 1
ATOM 673 O O . LEU A 1 86 ? 6.629 -6.812 30.734 1 36.41 86 LEU A O 1
ATOM 677 N N . ALA A 1 87 ? 5.781 -8 32.375 1 36.5 87 ALA A N 1
ATOM 678 C CA . ALA A 1 87 ? 5.512 -9.398 32.031 1 36.5 87 ALA A CA 1
ATOM 679 C C . ALA A 1 87 ? 4.809 -9.508 30.703 1 36.5 87 ALA A C 1
ATOM 681 O O . ALA A 1 87 ? 4.922 -10.531 30.016 1 36.5 87 ALA A O 1
ATOM 682 N N . GLN A 1 88 ? 3.834 -8.656 30.297 1 41.88 88 GLN A N 1
ATOM 683 C CA . GLN A 1 88 ? 2.828 -9.039 29.312 1 41.88 88 GLN A CA 1
ATOM 684 C C . GLN A 1 88 ? 3.209 -8.555 27.922 1 41.88 88 GLN A C 1
ATOM 686 O O . GLN A 1 88 ? 2.5 -8.82 26.938 1 41.88 88 GLN A O 1
ATOM 691 N N . ARG A 1 89 ? 3.984 -7.504 27.859 1 46.5 89 ARG A N 1
ATOM 692 C CA . ARG A 1 89 ? 4.23 -7.121 26.484 1 46.5 89 ARG A CA 1
ATOM 693 C C . ARG A 1 89 ? 5.277 -8.023 25.844 1 46.5 89 ARG A C 1
ATOM 695 O O . ARG A 1 89 ? 6.176 -8.523 26.516 1 46.5 89 ARG A O 1
ATOM 702 N N . LYS A 1 90 ? 5.012 -8.516 24.656 1 50.75 90 LYS A N 1
ATOM 703 C CA . LYS A 1 90 ? 6.023 -9.25 23.906 1 50.75 90 LYS A CA 1
ATOM 704 C C . LYS A 1 90 ? 7.379 -8.555 23.984 1 50.75 90 LYS A C 1
ATOM 706 O O . LYS A 1 90 ? 7.453 -7.324 24 1 50.75 90 LYS A O 1
ATOM 711 N N . ARG A 1 91 ? 8.422 -9.125 24.297 1 52.41 91 ARG A N 1
ATOM 712 C CA . ARG A 1 91 ? 9.805 -8.672 24.391 1 52.41 91 ARG A CA 1
ATOM 713 C C . ARG A 1 91 ? 10.156 -7.73 23.25 1 52.41 91 ARG A C 1
ATOM 715 O O . ARG A 1 91 ? 9.984 -8.078 22.078 1 52.41 91 ARG A O 1
ATOM 722 N N . GLY A 1 92 ? 10.258 -6.348 23.594 1 63.59 92 GLY A N 1
ATOM 723 C CA . GLY A 1 92 ? 10.828 -5.41 22.641 1 63.59 92 GLY A CA 1
ATOM 724 C C . GLY A 1 92 ? 9.789 -4.535 21.969 1 63.59 92 GLY A C 1
ATOM 725 O O . GLY A 1 92 ? 10.133 -3.656 21.172 1 63.59 92 GLY A O 1
ATOM 726 N N . ALA A 1 93 ? 8.461 -4.781 22.359 1 74.81 93 ALA A N 1
ATOM 727 C CA . ALA A 1 93 ? 7.449 -3.965 21.703 1 74.81 93 ALA A CA 1
ATOM 728 C C . ALA A 1 93 ? 7.117 -2.727 22.531 1 74.81 93 ALA A C 1
ATOM 730 O O . ALA A 1 93 ? 6.926 -2.814 23.75 1 74.81 93 ALA A O 1
ATOM 731 N N . PHE A 1 94 ? 7.168 -1.421 22.125 1 80.19 94 PHE A N 1
ATOM 732 C CA . PHE A 1 94 ? 6.918 -0.132 22.766 1 80.19 94 PHE A CA 1
ATOM 733 C C . PHE A 1 94 ? 5.562 0.425 22.344 1 80.19 94 PHE A C 1
ATOM 735 O O . PHE A 1 94 ? 4.949 1.203 23.062 1 80.19 94 PHE A O 1
ATOM 742 N N . GLY A 1 95 ? 4.879 -0.182 21.453 1 88.31 95 GLY A N 1
ATOM 743 C CA . GLY A 1 95 ? 3.67 0.395 20.875 1 88.31 95 GLY A CA 1
ATOM 744 C C . GLY A 1 95 ? 2.416 0.035 21.656 1 88.31 95 GLY A C 1
ATOM 745 O O . GLY A 1 95 ? 2.338 -1.038 22.25 1 88.31 95 GLY A O 1
ATOM 746 N N . GLN A 1 96 ? 1.417 0.974 21.75 1 93.31 96 GLN A N 1
ATOM 747 C CA . GLN A 1 96 ? 0.137 0.763 22.406 1 93.31 96 GLN A CA 1
ATOM 748 C C . GLN A 1 96 ? -0.84 0.019 21.5 1 93.31 96 GLN A C 1
ATOM 750 O O . GLN A 1 96 ? -1.928 -0.365 21.938 1 93.31 96 GLN A O 1
ATOM 755 N N . GLY A 1 97 ? -0.449 -0.081 20.344 1 95.25 97 GLY A N 1
ATOM 756 C CA . GLY A 1 97 ? -1.328 -0.763 19.406 1 95.25 97 GLY A CA 1
ATOM 757 C C . GLY A 1 97 ? -2.459 0.115 18.906 1 95.25 97 GLY A C 1
ATOM 758 O O . GLY A 1 97 ? -2.248 1.288 18.594 1 95.25 97 GLY A O 1
ATOM 759 N N . THR A 1 98 ? -3.65 -0.543 18.75 1 96.56 98 THR A N 1
ATOM 760 C CA . THR A 1 98 ? -4.797 0.149 18.172 1 96.56 98 THR A CA 1
ATOM 761 C C . THR A 1 98 ? -5.422 1.103 19.188 1 96.56 98 THR A C 1
ATOM 763 O O . THR A 1 98 ? -5.859 0.677 20.25 1 96.56 98 THR A O 1
ATOM 766 N N . LEU A 1 99 ? -5.477 2.361 18.844 1 98 99 LEU A N 1
ATOM 767 C CA . LEU A 1 99 ? -6.074 3.369 19.719 1 98 99 LEU A CA 1
ATOM 768 C C . LEU A 1 99 ? -7.488 3.709 19.266 1 98 99 LEU A C 1
ATOM 770 O O . LEU A 1 99 ? -8.297 4.215 20.047 1 98 99 LEU A O 1
ATOM 774 N N . PHE A 1 100 ? -7.758 3.551 18.016 1 97.69 100 PHE A N 1
ATOM 775 C CA . PHE A 1 100 ? -9.055 3.75 17.375 1 97.69 100 PHE A CA 1
ATOM 776 C C . PHE A 1 100 ? -9.148 2.938 16.078 1 97.69 100 PHE A C 1
ATOM 778 O O . PHE A 1 100 ? -8.156 2.785 15.359 1 97.69 100 PHE A O 1
ATOM 785 N N . GLN A 1 101 ? -10.328 2.414 15.797 1 97.38 101 GLN A N 1
ATOM 786 C CA . GLN A 1 101 ? -10.516 1.706 14.531 1 97.38 101 GLN A CA 1
ATOM 787 C C . GLN A 1 101 ? -11.992 1.638 14.148 1 97.38 101 GLN A C 1
ATOM 789 O O . GLN A 1 101 ? -12.859 1.543 15.023 1 97.38 101 GLN A O 1
ATOM 794 N N . THR A 1 102 ? -12.281 1.721 12.914 1 97.19 102 THR A N 1
ATOM 795 C CA . THR A 1 102 ? -13.617 1.473 12.383 1 97.19 102 THR A CA 1
ATOM 796 C C . THR A 1 102 ? -13.531 0.821 11.008 1 97.19 102 THR A C 1
ATOM 798 O O . THR A 1 102 ? -12.664 1.159 10.203 1 97.19 102 THR A O 1
ATOM 801 N N . HIS A 1 103 ? -14.422 -0.067 10.742 1 96.44 103 HIS A N 1
ATOM 802 C CA . HIS A 1 103 ? -14.531 -0.712 9.438 1 96.44 103 HIS A CA 1
ATOM 803 C C . HIS A 1 103 ? -15.625 -0.067 8.594 1 96.44 103 HIS A C 1
ATOM 805 O O . HIS A 1 103 ? -15.836 -0.455 7.441 1 96.44 103 HIS A O 1
ATOM 811 N N . ASP A 1 104 ? -16.281 1.003 9.164 1 96.56 104 ASP A N 1
ATOM 812 C CA . ASP A 1 104 ? -17.375 1.691 8.484 1 96.56 104 ASP A CA 1
ATOM 813 C C . ASP A 1 104 ? -17.031 3.158 8.234 1 96.56 104 ASP A C 1
ATOM 815 O O . ASP A 1 104 ? -16.25 3.748 8.977 1 96.56 104 ASP A O 1
ATOM 819 N N . PRO A 1 105 ? -17.656 3.68 7.141 1 97.69 105 PRO A N 1
ATOM 820 C CA . PRO A 1 105 ? -17.531 5.129 6.98 1 97.69 105 PRO A CA 1
ATOM 821 C C . PRO A 1 105 ? -18.016 5.906 8.203 1 97.69 105 PRO A C 1
ATOM 823 O O . PRO A 1 105 ? -18.906 5.441 8.914 1 97.69 105 PRO A O 1
ATOM 826 N N . PHE A 1 106 ? -17.453 7.062 8.336 1 98.12 106 PHE A N 1
ATOM 827 C CA . PHE A 1 106 ? -17.859 7.93 9.438 1 98.12 106 PHE A CA 1
ATOM 828 C C . PHE A 1 106 ? -19.188 8.602 9.133 1 98.12 106 PHE A C 1
ATOM 830 O O . PHE A 1 106 ? -19.281 9.414 8.211 1 98.12 106 PHE A O 1
ATOM 837 N N . SER A 1 107 ? -20.172 8.297 9.898 1 97.44 107 SER A N 1
ATOM 838 C CA . SER A 1 107 ? -21.484 8.898 9.695 1 97.44 107 SER A CA 1
ATOM 839 C C . SER A 1 107 ? -21.531 10.328 10.227 1 97.44 107 SER A C 1
ATOM 841 O O . SER A 1 107 ? -22.234 11.18 9.672 1 97.44 107 SER A O 1
ATOM 843 N N . ASP A 1 108 ? -20.828 10.57 11.32 1 98.12 108 ASP A N 1
ATOM 844 C CA . ASP A 1 108 ? -20.703 11.883 11.945 1 98.12 108 ASP A CA 1
ATOM 845 C C . ASP A 1 108 ? -19.234 12.305 12.047 1 98.12 108 ASP A C 1
ATOM 847 O O . ASP A 1 108 ? -18.562 12 13.039 1 98.12 108 ASP A O 1
ATOM 851 N N . VAL A 1 109 ? -18.844 13.062 11.086 1 98.06 109 VAL A N 1
ATOM 852 C CA . VAL A 1 109 ? -17.438 13.43 10.977 1 98.06 109 VAL A CA 1
ATOM 853 C C . VAL A 1 109 ? -17.031 14.281 12.172 1 98.06 109 VAL A C 1
ATOM 855 O O . VAL A 1 109 ? -16.031 14 12.828 1 98.06 109 VAL A O 1
ATOM 858 N N . GLU A 1 110 ? -17.828 15.289 12.461 1 97.81 110 GLU A N 1
ATOM 859 C CA . GLU A 1 110 ? -17.531 16.188 13.57 1 97.81 110 GLU A CA 1
ATOM 860 C C . GLU A 1 110 ? -17.469 15.43 14.891 1 97.81 110 GLU A C 1
ATOM 862 O O . GLU A 1 110 ? -16.562 15.641 15.703 1 97.81 110 GLU A O 1
ATOM 867 N N . GLY A 1 111 ? -18.469 14.594 15.07 1 98 111 GLY A N 1
ATOM 868 C CA . GLY A 1 111 ? -18.5 13.797 16.281 1 98 111 GLY A CA 1
ATOM 869 C C . GLY A 1 111 ? -17.312 12.859 16.422 1 98 111 GLY A C 1
ATOM 870 O O . GLY A 1 111 ? -16.734 12.711 17.5 1 98 111 GLY A O 1
ATOM 871 N N . ALA A 1 112 ? -16.922 12.203 15.312 1 98.25 112 ALA A N 1
ATOM 872 C CA . ALA A 1 112 ? -15.773 11.297 15.32 1 98.25 112 ALA A CA 1
ATOM 873 C C . ALA A 1 112 ? -14.5 12.039 15.695 1 98.25 112 ALA A C 1
ATOM 875 O O . ALA A 1 112 ? -13.68 11.523 16.469 1 98.25 112 ALA A O 1
ATOM 876 N N . VAL A 1 113 ? -14.359 13.25 15.188 1 98.62 113 VAL A N 1
ATOM 877 C CA . VAL A 1 113 ? -13.148 14.031 15.438 1 98.62 113 VAL A CA 1
ATOM 878 C C . VAL A 1 113 ? -13.141 14.523 16.875 1 98.62 113 VAL A C 1
ATOM 880 O O . VAL A 1 113 ? -12.18 14.297 17.625 1 98.62 113 VAL A O 1
ATOM 883 N N . GLU A 1 114 ? -14.234 15.086 17.375 1 98.31 114 GLU A N 1
ATOM 884 C CA . GLU A 1 114 ? -14.289 15.781 18.656 1 98.31 114 GLU A CA 1
ATOM 885 C C . GLU A 1 114 ? -14.391 14.789 19.812 1 98.31 114 GLU A C 1
ATOM 887 O O . GLU A 1 114 ? -13.844 15.023 20.891 1 98.31 114 GLU A O 1
ATOM 892 N N . ASN A 1 115 ? -15.086 13.695 19.516 1 98.19 115 ASN A N 1
ATOM 893 C CA . ASN A 1 115 ? -15.438 12.836 20.641 1 98.19 115 ASN A CA 1
ATOM 894 C C . ASN A 1 115 ? -14.633 11.539 20.625 1 98.19 115 ASN A C 1
ATOM 896 O O . ASN A 1 115 ? -14.664 10.773 21.594 1 98.19 115 ASN A O 1
ATOM 900 N N . GLU A 1 116 ? -13.938 11.266 19.578 1 98.31 116 GLU A N 1
ATOM 901 C CA . GLU A 1 116 ? -13.203 10 19.516 1 98.31 116 GLU A CA 1
ATOM 902 C C . GLU A 1 116 ? -11.727 10.234 19.219 1 98.31 116 GLU A C 1
ATOM 904 O O . GLU A 1 116 ? -10.867 9.898 20.047 1 98.31 116 GLU A O 1
ATOM 909 N N . LEU A 1 117 ? -11.398 10.906 18.156 1 98.75 117 LEU A N 1
ATOM 910 C CA . LEU A 1 117 ? -10.016 11.023 17.703 1 98.75 117 LEU A CA 1
ATOM 911 C C . LEU A 1 117 ? -9.227 11.961 18.609 1 98.75 117 LEU A C 1
ATOM 913 O O . LEU A 1 117 ? -8.125 11.625 19.047 1 98.75 117 LEU A O 1
ATOM 917 N N . ILE A 1 118 ? -9.75 13.156 18.859 1 98.75 118 ILE A N 1
ATOM 918 C CA . ILE A 1 118 ? -9.039 14.125 19.688 1 98.75 118 ILE A CA 1
ATOM 919 C C . ILE A 1 118 ? -8.805 13.555 21.078 1 98.75 118 ILE A C 1
ATOM 921 O O . ILE A 1 118 ? -7.68 13.57 21.594 1 98.75 118 ILE A O 1
ATOM 925 N N . PRO A 1 119 ? -9.836 12.977 21.766 1 98.69 119 PRO A N 1
ATOM 926 C CA . PRO A 1 119 ? -9.586 12.367 23.062 1 98.69 119 PRO A CA 1
ATOM 927 C C . PRO A 1 119 ? -8.531 11.258 23.016 1 98.69 119 PRO A C 1
ATOM 929 O O . PRO A 1 119 ? -7.723 11.125 23.922 1 98.69 119 PRO A O 1
ATOM 932 N N . ALA A 1 120 ? -8.547 10.453 21.953 1 98.69 120 ALA A N 1
ATOM 933 C CA . ALA A 1 120 ? -7.547 9.398 21.797 1 98.69 120 ALA A CA 1
ATOM 934 C C . ALA A 1 120 ? -6.141 9.977 21.703 1 98.69 120 ALA A C 1
ATOM 936 O O . ALA A 1 120 ? -5.207 9.453 22.312 1 98.69 120 ALA A O 1
ATOM 937 N N . LEU A 1 121 ? -6.008 11.031 21 1 98.75 121 LEU A N 1
ATOM 938 C CA . LEU A 1 121 ? -4.711 11.688 20.844 1 98.75 121 LEU A CA 1
ATOM 939 C C . LEU A 1 121 ? -4.254 12.305 22.156 1 98.75 121 LEU A C 1
ATOM 941 O O . LEU A 1 121 ? -3.07 12.242 22.5 1 98.75 121 LEU A O 1
ATOM 945 N N . GLU A 1 122 ? -5.188 12.93 22.828 1 98.62 122 GLU A N 1
ATOM 946 C CA . GLU A 1 122 ? -4.863 13.516 24.125 1 98.62 122 GLU A CA 1
ATOM 947 C C . GLU A 1 122 ? -4.391 12.453 25.109 1 98.62 122 GLU A C 1
ATOM 949 O O . GLU A 1 122 ? -3.406 12.648 25.828 1 98.62 122 GLU A O 1
ATOM 954 N N . SER A 1 123 ? -5.129 11.375 25.109 1 98 123 SER A N 1
ATOM 955 C CA . SER A 1 123 ? -4.742 10.266 25.969 1 98 123 SER A CA 1
ATOM 956 C C . SER A 1 123 ? -3.363 9.727 25.594 1 98 123 SER A C 1
ATOM 958 O O . SER A 1 123 ? -2.547 9.445 26.484 1 98 123 SER A O 1
ATOM 960 N N . PHE A 1 124 ? -3.121 9.594 24.328 1 98.06 124 PHE A N 1
ATOM 961 C CA . PHE A 1 124 ? -1.815 9.133 23.859 1 98.06 124 PHE A CA 1
ATOM 962 C C . PHE A 1 124 ? -0.721 10.109 24.281 1 98.06 124 PHE A C 1
ATOM 964 O O . PHE A 1 124 ? 0.333 9.695 24.766 1 98.06 124 PHE A O 1
ATOM 971 N N . SER A 1 125 ? -0.963 11.391 24.047 1 97.81 125 SER A N 1
ATOM 972 C CA . SER A 1 125 ? 0.007 12.422 24.406 1 97.81 125 SER A CA 1
ATOM 973 C C . SER A 1 125 ? 0.362 12.359 25.875 1 97.81 125 SER A C 1
ATOM 975 O O . SER A 1 125 ? 1.535 12.453 26.25 1 97.81 125 SER A O 1
ATOM 977 N N . ALA A 1 126 ? -0.626 12.227 26.719 1 97.06 126 ALA A N 1
ATOM 978 C CA . ALA A 1 126 ? -0.407 12.133 28.172 1 97.06 126 ALA A CA 1
ATOM 979 C C . ALA A 1 126 ? 0.435 10.906 28.516 1 97.06 126 ALA A C 1
ATOM 981 O O . ALA A 1 126 ? 1.352 10.992 29.328 1 97.06 126 ALA A O 1
ATOM 982 N N . TRP A 1 127 ? 0.06 9.797 27.906 1 96.12 127 TRP A N 1
ATOM 983 C CA . TRP A 1 127 ? 0.808 8.562 28.125 1 96.12 127 TRP A CA 1
ATOM 984 C C . TRP A 1 127 ? 2.258 8.719 27.688 1 96.12 127 TRP A C 1
ATOM 986 O O . TRP A 1 127 ? 3.182 8.336 28.406 1 96.12 127 TRP A O 1
ATOM 996 N N . ARG A 1 128 ? 2.447 9.297 26.484 1 94.75 128 ARG A N 1
ATOM 997 C CA . ARG A 1 128 ? 3.777 9.375 25.891 1 94.75 128 ARG A CA 1
ATOM 998 C C . ARG A 1 128 ? 4.691 10.273 26.719 1 94.75 128 ARG A C 1
ATOM 1000 O O . ARG A 1 128 ? 5.895 10.023 26.812 1 94.75 128 ARG A O 1
ATOM 1007 N N . LYS A 1 129 ? 4.188 11.305 27.297 1 93.44 129 LYS A N 1
ATOM 1008 C CA . LYS A 1 129 ? 4.949 12.242 28.125 1 93.44 129 LYS A CA 1
ATOM 1009 C C . LYS A 1 129 ? 5.551 11.539 29.344 1 93.44 129 LYS A C 1
ATOM 1011 O O . LYS A 1 129 ? 6.555 11.992 29.891 1 93.44 129 LYS A O 1
ATOM 1016 N N . GLN A 1 130 ? 4.965 10.461 29.672 1 91.75 130 GLN A N 1
ATOM 1017 C CA . GLN A 1 130 ? 5.418 9.719 30.844 1 91.75 130 GLN A CA 1
ATOM 1018 C C . GLN A 1 130 ? 6.484 8.695 30.469 1 91.75 130 GLN A C 1
ATOM 1020 O O . GLN A 1 130 ? 7.078 8.062 31.344 1 91.75 130 GLN A O 1
ATOM 1025 N N . GLN A 1 131 ? 6.578 8.469 29.156 1 87.25 131 GLN A N 1
ATOM 1026 C CA . GLN A 1 131 ? 7.547 7.469 28.734 1 87.25 131 GLN A CA 1
ATOM 1027 C C . GLN A 1 131 ? 8.953 8.062 28.641 1 87.25 131 GLN A C 1
ATOM 1029 O O . GLN A 1 131 ? 9.109 9.266 28.422 1 87.25 131 GLN A O 1
ATOM 1034 N N . HIS A 1 132 ? 9.922 7.234 28.922 1 74 132 HIS A N 1
ATOM 1035 C CA . HIS A 1 132 ? 11.32 7.656 28.875 1 74 132 HIS A CA 1
ATOM 1036 C C . HIS A 1 132 ? 11.734 8.016 27.453 1 74 132 HIS A C 1
ATOM 1038 O O . HIS A 1 132 ? 11.312 7.359 26.5 1 74 132 HIS A O 1
ATOM 1044 N N . GLU A 1 133 ? 12.5 9.125 27.469 1 73.94 133 GLU A N 1
ATOM 1045 C CA . GLU A 1 133 ? 13.086 9.562 26.219 1 73.94 133 GLU A CA 1
ATOM 1046 C C . GLU A 1 133 ? 14.539 9.094 26.094 1 73.94 133 GLU A C 1
ATOM 1048 O O . GLU A 1 133 ? 15.156 8.719 27.078 1 73.94 133 GLU A O 1
ATOM 1053 N N . GLY A 1 134 ? 14.977 8.711 24.875 1 78.06 134 GLY A N 1
ATOM 1054 C CA . GLY A 1 134 ? 16.406 8.516 24.719 1 78.06 134 GLY A CA 1
ATOM 1055 C C . GLY A 1 134 ? 16.766 7.211 24.031 1 78.06 134 GLY A C 1
ATOM 1056 O O . GLY A 1 134 ? 17.922 7 23.641 1 78.06 134 GLY A O 1
ATOM 1057 N N . ASP A 1 135 ? 15.906 6.328 24.016 1 85.88 135 ASP A N 1
ATOM 1058 C CA . ASP A 1 135 ? 16.219 5.094 23.312 1 85.88 135 ASP A CA 1
ATOM 1059 C C . ASP A 1 135 ? 16.234 5.32 21.797 1 85.88 135 ASP A C 1
ATOM 1061 O O . ASP A 1 135 ? 15.211 5.637 21.203 1 85.88 135 ASP A O 1
ATOM 1065 N N . PRO A 1 136 ? 17.438 5.18 21.266 1 89.5 136 PRO A N 1
ATOM 1066 C CA . PRO A 1 136 ? 17.562 5.449 19.828 1 89.5 136 PRO A CA 1
ATOM 1067 C C . PRO A 1 136 ? 16.656 4.57 18.984 1 89.5 136 PRO A C 1
ATOM 1069 O O . PRO A 1 136 ? 16.203 4.996 17.922 1 89.5 136 PRO A O 1
ATOM 1072 N N . LEU A 1 137 ? 16.406 3.426 19.453 1 91.12 137 LEU A N 1
ATOM 1073 C CA . LEU A 1 137 ? 15.547 2.52 18.719 1 91.12 137 LEU A CA 1
ATOM 1074 C C . LEU A 1 137 ? 14.109 3.016 18.719 1 91.12 137 LEU A C 1
ATOM 1076 O O . LEU A 1 137 ? 13.398 2.9 17.719 1 91.12 137 LEU A O 1
ATOM 1080 N N . VAL A 1 138 ? 13.695 3.527 19.812 1 91.69 138 VAL A N 1
ATOM 1081 C CA . VAL A 1 138 ? 12.359 4.102 19.891 1 91.69 138 VAL A CA 1
ATOM 1082 C C . VAL A 1 138 ? 12.242 5.301 18.953 1 91.69 138 VAL A C 1
ATOM 1084 O O . VAL A 1 138 ? 11.266 5.426 18.219 1 91.69 138 VAL A O 1
ATOM 1087 N N . TYR A 1 139 ? 13.281 6.129 18.953 1 92.19 139 TYR A N 1
ATOM 1088 C CA . TYR A 1 139 ? 13.281 7.297 18.078 1 92.19 139 TYR A CA 1
ATOM 1089 C C . TYR A 1 139 ? 13.133 6.887 16.625 1 92.19 139 TYR A C 1
ATOM 1091 O O . TYR A 1 139 ? 12.344 7.488 15.875 1 92.19 139 TYR A O 1
ATOM 1099 N N . GLU A 1 140 ? 13.734 5.844 16.281 1 92.75 140 GLU A N 1
ATOM 1100 C CA . GLU A 1 140 ? 13.781 5.422 14.883 1 92.75 140 GLU A CA 1
ATOM 1101 C C . GLU A 1 140 ? 12.492 4.711 14.477 1 92.75 140 GLU A C 1
ATOM 1103 O O . GLU A 1 140 ? 12.07 4.789 13.32 1 92.75 140 GLU A O 1
ATOM 1108 N N . THR A 1 141 ? 11.836 4.051 15.469 1 94.19 141 THR A N 1
ATOM 1109 C CA . THR A 1 141 ? 10.812 3.105 15.047 1 94.19 141 THR A CA 1
ATOM 1110 C C . THR A 1 141 ? 9.43 3.561 15.523 1 94.19 141 THR A C 1
ATOM 1112 O O . THR A 1 141 ? 8.406 3.09 15.023 1 94.19 141 THR A O 1
ATOM 1115 N N . GLU A 1 142 ? 9.375 4.406 16.547 1 95.88 142 GLU A N 1
ATOM 1116 C CA . GLU A 1 142 ? 8.078 4.797 17.094 1 95.88 142 GLU A CA 1
ATOM 1117 C C . GLU A 1 142 ? 7.25 5.559 16.062 1 95.88 142 GLU A C 1
ATOM 1119 O O . GLU A 1 142 ? 7.754 6.473 15.406 1 95.88 142 GLU A O 1
ATOM 1124 N N . LEU A 1 143 ? 6.027 5.176 16.016 1 97.5 143 LEU A N 1
ATOM 1125 C CA . LEU A 1 143 ? 5.148 5.754 15 1 97.5 143 LEU A CA 1
ATOM 1126 C C . LEU A 1 143 ? 3.691 5.684 15.445 1 97.5 143 LEU A C 1
ATOM 1128 O O . LEU A 1 143 ? 3.209 4.621 15.844 1 97.5 143 LEU A O 1
ATOM 1132 N N . LEU A 1 144 ? 3.049 6.809 15.539 1 98.56 144 LEU A N 1
ATOM 1133 C CA . LEU A 1 144 ? 1.594 6.879 15.633 1 98.56 144 LEU A CA 1
ATOM 1134 C C . LEU A 1 144 ? 0.979 7.215 14.281 1 98.56 144 LEU A C 1
ATOM 1136 O O . LEU A 1 144 ? 1.117 8.336 13.789 1 98.56 144 LEU A O 1
ATOM 1140 N N . GLN A 1 145 ? 0.256 6.27 13.742 1 98.38 145 GLN A N 1
ATOM 1141 C CA . GLN A 1 145 ? -0.271 6.379 12.383 1 98.38 145 GLN A CA 1
ATOM 1142 C C . GLN A 1 145 ? -1.784 6.574 12.398 1 98.38 145 GLN A C 1
ATOM 1144 O O . GLN A 1 145 ? -2.496 5.902 13.148 1 98.38 145 GLN A O 1
ATOM 1149 N N . PHE A 1 146 ? -2.283 7.566 11.719 1 98.88 146 PHE A N 1
ATOM 1150 C CA . PHE A 1 146 ? -3.672 7.637 11.281 1 98.88 146 PHE A CA 1
ATOM 1151 C C . PHE A 1 146 ? -3.809 7.18 9.836 1 98.88 146 PHE A C 1
ATOM 1153 O O . PHE A 1 146 ? -3.312 7.84 8.922 1 98.88 146 PHE A O 1
ATOM 1160 N N . LYS A 1 147 ? -4.453 5.984 9.609 1 98.56 147 LYS A N 1
ATOM 1161 C CA . LYS A 1 147 ? -4.332 5.398 8.273 1 98.56 147 LYS A CA 1
ATOM 1162 C C . LYS A 1 147 ? -5.648 4.773 7.828 1 98.56 147 LYS A C 1
ATOM 1164 O O . LYS A 1 147 ? -6.527 4.508 8.648 1 98.56 147 LYS A O 1
ATOM 1169 N N . PHE A 1 148 ? -5.863 4.703 6.578 1 98.81 148 PHE A N 1
ATOM 1170 C CA . PHE A 1 148 ? -6.918 3.965 5.895 1 98.81 148 PHE A CA 1
ATOM 1171 C C . PHE A 1 148 ? -6.34 2.795 5.109 1 98.81 148 PHE A C 1
ATOM 1173 O O . PHE A 1 148 ? -5.355 2.955 4.379 1 98.81 148 PHE A O 1
ATOM 1180 N N . GLU A 1 149 ? -6.91 1.633 5.285 1 98.12 149 GLU A N 1
ATOM 1181 C CA . GLU A 1 149 ? -6.551 0.428 4.543 1 98.12 149 GLU A CA 1
ATOM 1182 C C . GLU A 1 149 ? -7.758 -0.152 3.812 1 98.12 149 GLU A C 1
ATOM 1184 O O . GLU A 1 149 ? -8.852 -0.227 4.375 1 98.12 149 GLU A O 1
ATOM 1189 N N . PRO A 1 150 ? -7.551 -0.563 2.58 1 98.12 150 PRO A N 1
ATOM 1190 C CA . PRO A 1 150 ? -8.664 -1.1 1.789 1 98.12 150 PRO A CA 1
ATOM 1191 C C . PRO A 1 150 ? -9 -2.545 2.148 1 98.12 150 PRO A C 1
ATOM 1193 O O . PRO A 1 150 ? -8.383 -3.119 3.051 1 98.12 150 PRO A O 1
ATOM 1196 N N . MET A 1 151 ? -9.992 -3.025 1.429 1 98.12 151 MET A N 1
ATOM 1197 C CA . MET A 1 151 ? -10.391 -4.422 1.581 1 98.12 151 MET A CA 1
ATOM 1198 C C . MET A 1 151 ? -9.203 -5.352 1.323 1 98.12 151 MET A C 1
ATOM 1200 O O . MET A 1 151 ? -8.43 -5.137 0.388 1 98.12 151 MET A O 1
ATOM 1204 N N . ILE A 1 152 ? -9.156 -6.387 2.072 1 97.81 152 ILE A N 1
ATOM 1205 C CA . ILE A 1 152 ? -8.188 -7.453 1.828 1 97.81 152 ILE A CA 1
ATOM 1206 C C . ILE A 1 152 ? -8.867 -8.812 2.002 1 97.81 152 ILE A C 1
ATOM 1208 O O . ILE A 1 152 ? -9.562 -9.039 2.996 1 97.81 152 ILE A O 1
ATOM 1212 N N . VAL A 1 153 ? -8.727 -9.664 1.071 1 97.5 153 VAL A N 1
ATOM 1213 C CA . VAL A 1 153 ? -9.234 -11.031 1.149 1 97.5 153 VAL A CA 1
ATOM 1214 C C . VAL A 1 153 ? -8.133 -12.016 0.769 1 97.5 153 VAL A C 1
ATOM 1216 O O . VAL A 1 153 ? -7.559 -11.93 -0.319 1 97.5 153 VAL A O 1
ATOM 1219 N N . HIS A 1 154 ? -7.816 -12.867 1.645 1 96.88 154 HIS A N 1
ATOM 1220 C CA . HIS A 1 154 ? -6.902 -13.969 1.354 1 96.88 154 HIS A CA 1
ATOM 1221 C C . HIS A 1 154 ? -7.656 -15.203 0.886 1 96.88 154 HIS A C 1
ATOM 1223 O O . HIS A 1 154 ? -8.547 -15.695 1.582 1 96.88 154 HIS A O 1
ATOM 1229 N N . VAL A 1 155 ? -7.25 -15.719 -0.239 1 97.5 155 VAL A N 1
ATOM 1230 C CA . VAL A 1 155 ? -7.941 -16.844 -0.849 1 97.5 155 VAL A CA 1
ATOM 1231 C C . VAL A 1 155 ? -6.941 -17.969 -1.159 1 97.5 155 VAL A C 1
ATOM 1233 O O . VAL A 1 155 ? -5.953 -17.734 -1.863 1 97.5 155 VAL A O 1
ATOM 1236 N N . LEU A 1 156 ? -7.234 -19.109 -0.592 1 96.31 156 LEU A N 1
ATOM 1237 C CA . LEU A 1 156 ? -6.504 -20.297 -1.021 1 96.31 156 LEU A CA 1
ATOM 1238 C C . LEU A 1 156 ? -7.043 -20.812 -2.35 1 96.31 156 LEU A C 1
ATOM 1240 O O . LEU A 1 156 ? -8.258 -20.953 -2.52 1 96.31 156 LEU A O 1
ATOM 1244 N N . CYS A 1 157 ? -6.137 -21.062 -3.273 1 95.88 157 CYS A N 1
ATOM 1245 C CA . CYS A 1 157 ? -6.5 -21.531 -4.605 1 95.88 157 CYS A CA 1
ATOM 1246 C C . CYS A 1 157 ? -6.004 -22.953 -4.832 1 95.88 157 CYS A C 1
ATOM 1248 O O . CYS A 1 157 ? -4.91 -23.312 -4.395 1 95.88 157 CYS A O 1
ATOM 1250 N N . GLU A 1 158 ? -6.719 -23.719 -5.547 1 94.44 158 GLU A N 1
ATOM 1251 C CA . GLU A 1 158 ? -6.359 -25.109 -5.797 1 94.44 158 GLU A CA 1
ATOM 1252 C C . GLU A 1 158 ? -5.188 -25.219 -6.77 1 94.44 158 GLU A C 1
ATOM 1254 O O . GLU A 1 158 ? -4.293 -26.047 -6.586 1 94.44 158 GLU A O 1
ATOM 1259 N N . THR A 1 159 ? -5.27 -24.484 -7.84 1 91.06 159 THR A N 1
ATOM 1260 C CA . THR A 1 159 ? -4.203 -24.5 -8.836 1 91.06 159 THR A CA 1
ATOM 1261 C C . THR A 1 159 ? -3.779 -23.078 -9.195 1 91.06 159 THR A C 1
ATOM 1263 O O . THR A 1 159 ? -4.465 -22.109 -8.859 1 91.06 159 THR A O 1
ATOM 1266 N N . MET A 1 160 ? -2.684 -23.016 -9.93 1 90.12 160 MET A N 1
ATOM 1267 C CA . MET A 1 160 ? -2.213 -21.719 -10.398 1 90.12 160 MET A CA 1
ATOM 1268 C C . MET A 1 160 ? -3.16 -21.141 -11.445 1 90.12 160 MET A C 1
ATOM 1270 O O . MET A 1 160 ? -3.316 -19.922 -11.547 1 90.12 160 MET A O 1
ATOM 1274 N N . ASP A 1 161 ? -3.766 -22.031 -12.164 1 91.38 161 ASP A N 1
ATOM 1275 C CA . ASP A 1 161 ? -4.773 -21.562 -13.117 1 91.38 161 ASP A CA 1
ATOM 1276 C C . ASP A 1 161 ? -5.93 -20.875 -12.398 1 91.38 161 ASP A C 1
ATOM 1278 O O . ASP A 1 161 ? -6.422 -19.844 -12.859 1 91.38 161 ASP A O 1
ATOM 1282 N N . ASP A 1 162 ? -6.332 -21.453 -11.32 1 94 162 ASP A N 1
ATOM 1283 C CA . ASP A 1 162 ? -7.391 -20.844 -10.516 1 94 162 ASP A CA 1
ATOM 1284 C C . ASP A 1 162 ? -6.957 -19.484 -9.984 1 94 162 ASP A C 1
ATOM 1286 O O . ASP A 1 162 ? -7.73 -18.531 -10.016 1 94 162 ASP A O 1
ATOM 1290 N N . ALA A 1 163 ? -5.75 -19.406 -9.492 1 95.5 163 ALA A N 1
ATOM 1291 C CA . ALA A 1 163 ? -5.215 -18.156 -8.984 1 95.5 163 ALA A CA 1
ATOM 1292 C C . ALA A 1 163 ? -5.18 -17.094 -10.07 1 95.5 163 ALA A C 1
ATOM 1294 O O . ALA A 1 163 ? -5.562 -15.938 -9.844 1 95.5 163 ALA A O 1
ATOM 1295 N N . ALA A 1 164 ? -4.738 -17.484 -11.266 1 93.75 164 ALA A N 1
ATOM 1296 C CA . ALA A 1 164 ? -4.648 -16.562 -12.391 1 93.75 164 ALA A CA 1
ATOM 1297 C C . ALA A 1 164 ? -6.02 -15.984 -12.734 1 93.75 164 ALA A C 1
ATOM 1299 O O . ALA A 1 164 ? -6.148 -14.781 -12.992 1 93.75 164 ALA A O 1
ATOM 1300 N N . ARG A 1 165 ? -6.98 -16.812 -12.758 1 94.94 165 ARG A N 1
ATOM 1301 C CA . ARG A 1 165 ? -8.336 -16.359 -13.07 1 94.94 165 ARG A CA 1
ATOM 1302 C C . ARG A 1 165 ? -8.859 -15.406 -12 1 94.94 165 ARG A C 1
ATOM 1304 O O . ARG A 1 165 ? -9.508 -14.406 -12.312 1 94.94 165 ARG A O 1
ATOM 1311 N N . LEU A 1 166 ? -8.617 -15.758 -10.773 1 96.94 166 LEU A N 1
ATOM 1312 C CA . LEU A 1 166 ? -9.016 -14.883 -9.672 1 96.94 166 LEU A CA 1
ATOM 1313 C C . LEU A 1 166 ? -8.352 -13.516 -9.797 1 96.94 166 LEU A C 1
ATOM 1315 O O . LEU A 1 166 ? -9.008 -12.484 -9.625 1 96.94 166 LEU A O 1
ATOM 1319 N N . LEU A 1 167 ? -7.066 -13.477 -10.094 1 96.5 167 LEU A N 1
ATOM 1320 C CA . LEU A 1 167 ? -6.312 -12.234 -10.211 1 96.5 167 LEU A CA 1
ATOM 1321 C C . LEU A 1 167 ? -6.82 -11.398 -11.383 1 96.5 167 LEU A C 1
ATOM 1323 O O . LEU A 1 167 ? -6.809 -10.172 -11.328 1 96.5 167 LEU A O 1
ATOM 1327 N N . GLN A 1 168 ? -7.199 -12.094 -12.383 1 95.19 168 GLN A N 1
ATOM 1328 C CA . GLN A 1 168 ? -7.785 -11.375 -13.516 1 95.19 168 GLN A CA 1
ATOM 1329 C C . GLN A 1 168 ? -9.055 -10.633 -13.094 1 95.19 168 GLN A C 1
ATOM 1331 O O . GLN A 1 168 ? -9.25 -9.477 -13.461 1 95.19 168 GLN A O 1
ATOM 1336 N N . CYS A 1 169 ? -9.891 -11.305 -12.359 1 97.12 169 CYS A N 1
ATOM 1337 C CA . CYS A 1 169 ? -11.094 -10.664 -11.836 1 97.12 169 CYS A CA 1
ATOM 1338 C C . CYS A 1 169 ? -10.734 -9.484 -10.938 1 97.12 169 CYS A C 1
ATOM 1340 O O . CYS A 1 169 ? -11.383 -8.438 -10.992 1 97.12 169 CYS A O 1
ATOM 1342 N N . ALA A 1 170 ? -9.719 -9.68 -10.102 1 97.69 170 ALA A N 1
ATOM 1343 C CA . ALA A 1 170 ? -9.266 -8.625 -9.195 1 97.69 170 ALA A CA 1
ATOM 1344 C C . ALA A 1 170 ? -8.805 -7.398 -9.977 1 97.69 170 ALA A C 1
ATOM 1346 O O . ALA A 1 170 ? -9.203 -6.27 -9.672 1 97.69 170 ALA A O 1
ATOM 1347 N N . SER A 1 171 ? -8.008 -7.613 -10.984 1 95.5 171 SER A N 1
ATOM 1348 C CA . SER A 1 171 ? -7.477 -6.527 -11.797 1 95.5 171 SER A CA 1
ATOM 1349 C C . SER A 1 171 ? -8.594 -5.754 -12.484 1 95.5 171 SER A C 1
ATOM 1351 O O . SER A 1 171 ? -8.602 -4.52 -12.469 1 95.5 171 SER A O 1
ATOM 1353 N N . GLU A 1 172 ? -9.531 -6.43 -12.969 1 95.5 172 GLU A N 1
ATOM 1354 C CA . GLU A 1 172 ? -10.641 -5.816 -13.703 1 95.5 172 GLU A CA 1
ATOM 1355 C C . GLU A 1 172 ? -11.562 -5.047 -12.758 1 95.5 172 GLU A C 1
ATOM 1357 O O . GLU A 1 172 ? -12.367 -4.227 -13.203 1 95.5 172 GLU A O 1
ATOM 1362 N N . SER A 1 173 ? -11.453 -5.301 -11.508 1 97.38 173 SER A N 1
ATOM 1363 C CA . SER A 1 173 ? -12.336 -4.664 -10.539 1 97.38 173 SER A CA 1
ATOM 1364 C C . SER A 1 173 ? -11.633 -3.52 -9.812 1 97.38 173 SER A C 1
ATOM 1366 O O . SER A 1 173 ? -12.18 -2.943 -8.875 1 97.38 173 SER A O 1
ATOM 1368 N N . GLY A 1 174 ? -10.453 -3.195 -10.133 1 95.88 174 GLY A N 1
ATOM 1369 C CA . GLY A 1 174 ? -9.727 -2.096 -9.516 1 95.88 174 GLY A CA 1
ATOM 1370 C C . GLY A 1 174 ? -8.914 -2.523 -8.305 1 95.88 174 GLY A C 1
ATOM 1371 O O . GLY A 1 174 ? -8.406 -1.681 -7.562 1 95.88 174 GLY A O 1
ATOM 1372 N N . GLN A 1 175 ? -8.852 -3.842 -8.039 1 96.88 175 GLN A N 1
ATOM 1373 C CA . GLN A 1 175 ? -7.992 -4.371 -6.984 1 96.88 175 GLN A CA 1
ATOM 1374 C C . GLN A 1 175 ? -6.566 -4.574 -7.484 1 96.88 175 GLN A C 1
ATOM 1376 O O . GLN A 1 175 ? -6.074 -5.703 -7.543 1 96.88 175 GLN A O 1
ATOM 1381 N N . MET A 1 176 ? -5.84 -3.477 -7.594 1 94.94 176 MET A N 1
ATOM 1382 C CA . MET A 1 176 ? -4.621 -3.461 -8.391 1 94.94 176 MET A CA 1
ATOM 1383 C C . MET A 1 176 ? -3.416 -3.879 -7.559 1 94.94 176 MET A C 1
ATOM 1385 O O . MET A 1 176 ? -2.32 -4.062 -8.094 1 94.94 176 MET A O 1
ATOM 1389 N N . ASN A 1 177 ? -3.574 -4.043 -6.305 1 96.25 177 ASN A N 1
ATOM 1390 C CA . ASN A 1 177 ? -2.492 -4.516 -5.445 1 96.25 177 ASN A CA 1
ATOM 1391 C C . ASN A 1 177 ? -2.684 -5.977 -5.055 1 96.25 177 ASN A C 1
ATOM 1393 O O . ASN A 1 177 ? -2.309 -6.383 -3.955 1 96.25 177 ASN A O 1
ATOM 1397 N N . SER A 1 178 ? -3.26 -6.727 -5.941 1 97.94 178 SER A N 1
ATOM 1398 C CA . SER A 1 178 ? -3.535 -8.141 -5.707 1 97.94 178 SER A CA 1
ATOM 1399 C C . SER A 1 178 ? -2.426 -9.016 -6.27 1 97.94 178 SER A C 1
ATOM 1401 O O . SER A 1 178 ? -1.724 -8.617 -7.203 1 97.94 178 SER A O 1
ATOM 1403 N N . GLY A 1 179 ? -2.258 -10.25 -5.715 1 97.62 179 GLY A N 1
ATOM 1404 C CA . GLY A 1 179 ? -1.248 -11.18 -6.191 1 97.62 179 GLY A CA 1
ATOM 1405 C C . GLY A 1 179 ? -1.209 -12.477 -5.402 1 97.62 179 GLY A C 1
ATOM 1406 O O . GLY A 1 179 ? -1.881 -12.602 -4.379 1 97.62 179 GLY A O 1
ATOM 1407 N N . VAL A 1 180 ? -0.453 -13.461 -5.938 1 97.56 180 VAL A N 1
ATOM 1408 C CA . VAL A 1 180 ? -0.139 -14.672 -5.184 1 97.56 180 VAL A CA 1
ATOM 1409 C C . VAL A 1 180 ? 0.991 -14.383 -4.199 1 97.56 180 VAL A C 1
ATOM 1411 O O . VAL A 1 180 ? 2.127 -14.133 -4.602 1 97.56 180 VAL A O 1
ATOM 1414 N N . ILE A 1 181 ? 0.685 -14.492 -2.951 1 96.25 181 ILE A N 1
ATOM 1415 C CA . ILE A 1 181 ? 1.662 -14.055 -1.962 1 96.25 181 ILE A CA 1
ATOM 1416 C C . ILE A 1 181 ? 2.422 -15.258 -1.416 1 96.25 181 ILE A C 1
ATOM 1418 O O . ILE A 1 181 ? 3.486 -15.109 -0.809 1 96.25 181 ILE A O 1
ATOM 1422 N N . SER A 1 182 ? 1.822 -16.359 -1.596 1 92.5 182 SER A N 1
ATOM 1423 C CA . SER A 1 182 ? 2.482 -17.594 -1.171 1 92.5 182 SER A CA 1
ATOM 1424 C C . SER A 1 182 ? 2.141 -18.75 -2.102 1 92.5 182 SER A C 1
ATOM 1426 O O . SER A 1 182 ? 1.003 -18.875 -2.561 1 92.5 182 SER A O 1
ATOM 1428 N N . CYS A 1 183 ? 3.152 -19.609 -2.41 1 89.62 183 CYS A N 1
ATOM 1429 C CA . CYS A 1 183 ? 2.971 -20.797 -3.256 1 89.62 183 CYS A CA 1
ATOM 1430 C C . CYS A 1 183 ? 3.967 -21.891 -2.893 1 89.62 183 CYS A C 1
ATOM 1432 O O . CYS A 1 183 ? 4.66 -22.406 -3.764 1 89.62 183 CYS A O 1
ATOM 1434 N N . SER A 1 184 ? 3.977 -22.188 -1.74 1 83.69 184 SER A N 1
ATOM 1435 C CA . SER A 1 184 ? 4.91 -23.188 -1.243 1 83.69 184 SER A CA 1
ATOM 1436 C C . SER A 1 184 ? 4.438 -24.594 -1.581 1 83.69 184 SER A C 1
ATOM 1438 O O . SER A 1 184 ? 3.244 -24.828 -1.795 1 83.69 184 SER A O 1
ATOM 1440 N N . ARG A 1 185 ? 5.395 -25.516 -1.584 1 78.5 185 ARG A N 1
ATOM 1441 C CA . ARG A 1 185 ? 5.059 -26.906 -1.898 1 78.5 185 ARG A CA 1
ATOM 1442 C C . ARG A 1 185 ? 4.508 -27.625 -0.672 1 78.5 185 ARG A C 1
ATOM 1444 O O . ARG A 1 185 ? 5.152 -27.656 0.377 1 78.5 185 ARG A O 1
ATOM 1451 N N . TRP A 1 186 ? 3.311 -28.062 -0.814 1 74.62 186 TRP A N 1
ATOM 1452 C CA . TRP A 1 186 ? 2.707 -28.906 0.203 1 74.62 186 TRP A CA 1
ATOM 1453 C C . TRP A 1 186 ? 3.189 -30.344 0.06 1 74.62 186 TRP A C 1
ATOM 1455 O O . TRP A 1 186 ? 3.635 -30.969 1.033 1 74.62 186 TRP A O 1
ATOM 1465 N N . THR A 1 187 ? 3.084 -30.891 -1.151 1 76.69 187 THR A N 1
ATOM 1466 C CA . THR A 1 187 ? 3.658 -32.125 -1.632 1 76.69 187 THR A CA 1
ATOM 1467 C C . THR A 1 187 ? 4.418 -31.922 -2.938 1 76.69 187 THR A C 1
ATOM 1469 O O . THR A 1 187 ? 4.348 -30.844 -3.527 1 76.69 187 THR A O 1
ATOM 1472 N N . PRO A 1 188 ? 5.105 -32.844 -3.26 1 72.5 188 PRO A N 1
ATOM 1473 C CA . PRO A 1 188 ? 5.797 -32.688 -4.539 1 72.5 188 PRO A CA 1
ATOM 1474 C C . PRO A 1 188 ? 4.848 -32.344 -5.684 1 72.5 188 PRO A C 1
ATOM 1476 O O . PRO A 1 188 ? 5.254 -31.688 -6.645 1 72.5 188 PRO A O 1
ATOM 1479 N N . GLU A 1 189 ? 3.605 -32.719 -5.512 1 76.31 189 GLU A N 1
ATOM 1480 C CA . GLU A 1 189 ? 2.666 -32.531 -6.617 1 76.31 189 GLU A CA 1
ATOM 1481 C C . GLU A 1 189 ? 1.73 -31.359 -6.375 1 76.31 189 GLU A C 1
ATOM 1483 O O . GLU A 1 189 ? 1.095 -30.859 -7.309 1 76.31 189 GLU A O 1
ATOM 1488 N N . HIS A 1 190 ? 1.729 -30.984 -5.094 1 80.81 190 HIS A N 1
ATOM 1489 C CA . HIS A 1 190 ? 0.703 -30 -4.773 1 80.81 190 HIS A CA 1
ATOM 1490 C C . HIS A 1 190 ? 1.301 -28.781 -4.059 1 80.81 190 HIS A C 1
ATOM 1492 O O . HIS A 1 190 ? 2.125 -28.938 -3.154 1 80.81 190 HIS A O 1
ATOM 1498 N N . ARG A 1 191 ? 0.854 -27.609 -4.559 1 85.75 191 ARG A N 1
ATOM 1499 C CA . ARG A 1 191 ? 1.284 -26.359 -3.949 1 85.75 191 ARG A CA 1
ATOM 1500 C C . ARG A 1 191 ? 0.157 -25.734 -3.135 1 85.75 191 ARG A C 1
ATOM 1502 O O . ARG A 1 191 ? -1.02 -25.891 -3.465 1 85.75 191 ARG A O 1
ATOM 1509 N N . LYS A 1 192 ? 0.551 -25.188 -2.043 1 91.25 192 LYS A N 1
ATOM 1510 C CA . LYS A 1 192 ? -0.35 -24.297 -1.313 1 91.25 192 LYS A CA 1
ATOM 1511 C C . LYS A 1 192 ? -0.303 -22.875 -1.877 1 91.25 192 LYS A C 1
ATOM 1513 O O . LYS A 1 192 ? 0.654 -22.141 -1.635 1 91.25 192 LYS A O 1
ATOM 1518 N N . ILE A 1 193 ? -1.341 -22.484 -2.615 1 94.5 193 ILE A N 1
ATOM 1519 C CA . ILE A 1 193 ? -1.367 -21.219 -3.332 1 94.5 193 ILE A CA 1
ATOM 1520 C C . ILE A 1 193 ? -2.311 -20.25 -2.625 1 94.5 193 ILE A C 1
ATOM 1522 O O . ILE A 1 193 ? -3.514 -20.5 -2.531 1 94.5 193 ILE A O 1
ATOM 1526 N N . THR A 1 194 ? -1.78 -19.141 -2.141 1 96.25 194 THR A N 1
ATOM 1527 C CA . THR A 1 194 ? -2.596 -18.125 -1.479 1 96.25 194 THR A CA 1
ATOM 1528 C C . THR A 1 194 ? -2.58 -16.812 -2.27 1 96.25 194 THR A C 1
ATOM 1530 O O . THR A 1 194 ? -1.514 -16.266 -2.537 1 96.25 194 THR A O 1
ATOM 1533 N N . CYS A 1 195 ? -3.756 -16.359 -2.568 1 97.62 195 CYS A N 1
ATOM 1534 C CA . CYS A 1 195 ? -3.916 -15.062 -3.225 1 97.62 195 CYS A CA 1
ATOM 1535 C C . CYS A 1 195 ? -4.387 -14 -2.234 1 97.62 195 CYS A C 1
ATOM 1537 O O . CYS A 1 195 ? -5.203 -14.289 -1.357 1 97.62 195 CYS A O 1
ATOM 1539 N N . CYS A 1 196 ? -3.809 -12.883 -2.395 1 98.25 196 CYS A N 1
ATOM 1540 C CA . CYS A 1 196 ? -4.293 -11.703 -1.689 1 98.25 196 CYS A CA 1
ATOM 1541 C C . CYS A 1 196 ? -4.992 -10.75 -2.646 1 98.25 196 CYS A C 1
ATOM 1543 O O . CYS A 1 196 ? -4.402 -10.32 -3.639 1 98.25 196 CYS A O 1
ATOM 1545 N N . VAL A 1 197 ? -6.23 -10.43 -2.385 1 98.38 197 VAL A N 1
ATOM 1546 C CA . VAL A 1 197 ? -7 -9.484 -3.189 1 98.38 197 VAL A CA 1
ATOM 1547 C C . VAL A 1 197 ? -7.176 -8.18 -2.426 1 98.38 197 VAL A C 1
ATOM 1549 O O . VAL A 1 197 ? -7.781 -8.156 -1.354 1 98.38 197 VAL A O 1
ATOM 1552 N N . THR A 1 198 ? -6.648 -7.121 -2.979 1 98.31 198 THR A N 1
ATOM 1553 C CA . THR A 1 198 ? -6.719 -5.816 -2.328 1 98.31 198 THR A CA 1
ATOM 1554 C C . THR A 1 198 ? -6.438 -4.699 -3.326 1 98.31 198 THR A C 1
ATOM 1556 O O . THR A 1 198 ? -6.246 -4.953 -4.516 1 98.31 198 THR A O 1
ATOM 1559 N N . SER A 1 199 ? -6.547 -3.398 -2.945 1 97.56 199 SER A N 1
ATOM 1560 C CA . SER A 1 199 ? -6.359 -2.258 -3.834 1 97.56 199 SER A CA 1
ATOM 1561 C C . SER A 1 199 ? -5.32 -1.29 -3.283 1 97.56 199 SER A C 1
ATOM 1563 O O . SER A 1 199 ? -4.715 -1.55 -2.24 1 97.56 199 SER A O 1
ATOM 1565 N N . LEU A 1 200 ? -5.086 -0.219 -4.02 1 95.5 200 LEU A N 1
ATOM 1566 C CA . LEU A 1 200 ? -4.039 0.746 -3.695 1 95.5 200 LEU A CA 1
ATOM 1567 C C . LEU A 1 200 ? -4.594 1.876 -2.832 1 95.5 200 LEU A C 1
ATOM 1569 O O . LEU A 1 200 ? -3.877 2.83 -2.521 1 95.5 200 LEU A O 1
ATOM 1573 N N . LEU A 1 201 ? -5.891 1.859 -2.475 1 97.31 201 LEU A N 1
ATOM 1574 C CA . LEU A 1 201 ? -6.445 2.92 -1.64 1 97.31 201 LEU A CA 1
ATOM 1575 C C . LEU A 1 201 ? -5.695 3.021 -0.318 1 97.31 201 LEU A C 1
ATOM 1577 O O . LEU A 1 201 ? -5.469 2.01 0.352 1 97.31 201 LEU A O 1
ATOM 1581 N N . CYS A 1 202 ? -5.332 4.266 0.012 1 97.12 202 CYS A N 1
ATOM 1582 C CA . CYS A 1 202 ? -4.484 4.352 1.194 1 97.12 202 CYS A CA 1
ATOM 1583 C C . CYS A 1 202 ? -4.457 5.773 1.743 1 97.12 202 CYS A C 1
ATOM 1585 O O . CYS A 1 202 ? -4.461 6.738 0.978 1 97.12 202 CYS A O 1
ATOM 1587 N N . VAL A 1 203 ? -4.512 5.949 2.982 1 98.69 203 VAL A N 1
ATOM 1588 C CA . VAL A 1 203 ? -4.074 7.094 3.775 1 98.69 203 VAL A CA 1
ATOM 1589 C C . VAL A 1 203 ? -3.104 6.629 4.859 1 98.69 203 VAL A C 1
ATOM 1591 O O . VAL A 1 203 ? -3.346 5.621 5.527 1 98.69 203 VAL A O 1
ATOM 1594 N N . ASP A 1 204 ? -1.995 7.219 4.957 1 98.81 204 ASP A N 1
ATOM 1595 C CA . ASP A 1 204 ? -1.026 6.891 5.996 1 98.81 204 ASP A CA 1
ATOM 1596 C C . ASP A 1 204 ? -0.293 8.141 6.48 1 98.81 204 ASP A C 1
ATOM 1598 O O . ASP A 1 204 ? 0.655 8.594 5.84 1 98.81 204 ASP A O 1
ATOM 1602 N N . ILE A 1 205 ? -0.723 8.633 7.578 1 98.94 205 ILE A N 1
ATOM 1603 C CA . ILE A 1 205 ? -0.18 9.867 8.141 1 98.94 205 ILE A CA 1
ATOM 1604 C C . ILE A 1 205 ? 0.521 9.562 9.461 1 98.94 205 ILE A C 1
ATOM 1606 O O . ILE A 1 205 ? -0.098 9.055 10.398 1 98.94 205 ILE A O 1
ATOM 1610 N N . ALA A 1 206 ? 1.803 9.875 9.523 1 98.81 206 ALA A N 1
ATOM 1611 C CA . ALA A 1 206 ? 2.523 9.805 10.789 1 98.81 206 ALA A CA 1
ATOM 1612 C C . ALA A 1 206 ? 2.211 11.008 11.672 1 98.81 206 ALA A C 1
ATOM 1614 O O . ALA A 1 206 ? 2.84 12.055 11.547 1 98.81 206 ALA A O 1
ATOM 1615 N N . LEU A 1 207 ? 1.262 10.82 12.555 1 98.88 207 LEU A N 1
ATOM 1616 C CA . LEU A 1 207 ? 0.887 11.938 13.422 1 98.88 207 LEU A CA 1
ATOM 1617 C C . LEU A 1 207 ? 1.979 12.219 14.445 1 98.88 207 LEU A C 1
ATOM 1619 O O . LEU A 1 207 ? 2.109 13.344 14.93 1 98.88 207 LEU A O 1
ATOM 1623 N N . PHE A 1 208 ? 2.666 11.18 14.844 1 98.56 208 PHE A N 1
ATOM 1624 C CA . PHE A 1 208 ? 3.816 11.258 15.742 1 98.56 208 PHE A CA 1
ATOM 1625 C C . PHE A 1 208 ? 4.922 10.312 15.281 1 98.56 208 PHE A C 1
ATOM 1627 O O . PHE A 1 208 ? 4.684 9.125 15.062 1 98.56 208 PHE A O 1
ATOM 1634 N N . ALA A 1 209 ? 6.043 10.828 15.07 1 98.06 209 ALA A N 1
ATOM 1635 C CA . ALA A 1 209 ? 7.211 10.062 14.625 1 98.06 209 ALA A CA 1
ATOM 1636 C C . ALA A 1 209 ? 8.5 10.805 14.953 1 98.06 209 ALA A C 1
ATOM 1638 O O . ALA A 1 209 ? 8.539 12.039 14.938 1 98.06 209 ALA A O 1
ATOM 1639 N N . GLN A 1 210 ? 9.562 10.07 15.234 1 96.69 210 GLN A N 1
ATOM 1640 C CA . GLN A 1 210 ? 10.875 10.617 15.555 1 96.69 210 GLN A CA 1
ATOM 1641 C C . GLN A 1 210 ? 10.781 11.641 16.688 1 96.69 210 GLN A C 1
ATOM 1643 O O . GLN A 1 210 ? 11.453 12.672 16.656 1 96.69 210 GLN A O 1
ATOM 1648 N N . GLY A 1 211 ? 9.898 11.414 17.594 1 95.25 211 GLY A N 1
ATOM 1649 C CA . GLY A 1 211 ? 9.781 12.203 18.797 1 95.25 211 GLY A CA 1
ATOM 1650 C C . GLY A 1 211 ? 9.055 13.516 18.594 1 95.25 211 GLY A C 1
ATOM 1651 O O . GLY A 1 211 ? 9.117 14.406 19.453 1 95.25 211 GLY A O 1
ATOM 1652 N N . ARG A 1 212 ? 8.383 13.688 17.484 1 96.94 212 ARG A N 1
ATOM 1653 C CA . ARG A 1 212 ? 7.734 14.961 17.188 1 96.94 212 ARG A CA 1
ATOM 1654 C C . ARG A 1 212 ? 6.309 14.75 16.688 1 96.94 212 ARG A C 1
ATOM 1656 O O . ARG A 1 212 ? 6.043 13.805 15.945 1 96.94 212 ARG A O 1
ATOM 1663 N N . TRP A 1 213 ? 5.465 15.672 17.141 1 98.62 213 TRP A N 1
ATOM 1664 C CA . TRP A 1 213 ? 4.121 15.719 16.562 1 98.62 213 TRP A CA 1
ATOM 1665 C C . TRP A 1 213 ? 4.148 16.312 15.156 1 98.62 213 TRP A C 1
ATOM 1667 O O . TRP A 1 213 ? 4.883 17.266 14.898 1 98.62 213 TRP A O 1
ATOM 1677 N N . LEU A 1 214 ? 3.314 15.836 14.344 1 98.88 214 LEU A N 1
ATOM 1678 C CA . LEU A 1 214 ? 3.303 16.203 12.93 1 98.88 214 LEU A CA 1
ATOM 1679 C C . LEU A 1 214 ? 3.215 17.719 12.766 1 98.88 214 LEU A C 1
ATOM 1681 O O . LEU A 1 214 ? 3.943 18.297 11.961 1 98.88 214 LEU A O 1
ATOM 1685 N N . LEU A 1 215 ? 2.408 18.375 13.562 1 98.81 215 LEU A N 1
ATOM 1686 C CA . LEU A 1 215 ? 2.191 19.812 13.398 1 98.81 215 LEU A CA 1
ATOM 1687 C C . LEU A 1 215 ? 3.066 20.609 14.359 1 98.81 215 LEU A C 1
ATOM 1689 O O . LEU A 1 215 ? 2.863 21.812 14.531 1 98.81 215 LEU A O 1
ATOM 1693 N N . GLY A 1 216 ? 3.916 20 15.07 1 98.38 216 GLY A N 1
ATOM 1694 C CA . GLY A 1 216 ? 4.895 20.688 15.898 1 98.38 216 GLY A CA 1
ATOM 1695 C C . GLY A 1 216 ? 4.41 20.938 17.312 1 98.38 216 GLY A C 1
ATOM 1696 O O . GLY A 1 216 ? 5.152 21.469 18.141 1 98.38 216 GLY A O 1
ATOM 1697 N N . HIS A 1 217 ? 3.158 20.641 17.578 1 98.31 217 HIS A N 1
ATOM 1698 C CA . HIS A 1 217 ? 2.605 20.828 18.922 1 98.31 217 HIS A CA 1
ATOM 1699 C C . HIS A 1 217 ? 1.469 19.844 19.172 1 98.31 217 HIS A C 1
ATOM 1701 O O . HIS A 1 217 ? 0.951 19.219 18.234 1 98.31 217 HIS A O 1
ATOM 1707 N N . ALA A 1 218 ? 1.092 19.719 20.453 1 98.19 218 ALA A N 1
ATOM 1708 C CA . ALA A 1 218 ? 0.085 18.734 20.844 1 98.19 218 ALA A CA 1
ATOM 1709 C C . ALA A 1 218 ? -1.218 19.422 21.25 1 98.19 218 ALA A C 1
ATOM 1711 O O . ALA A 1 218 ? -1.922 18.938 22.156 1 98.19 218 ALA A O 1
ATOM 1712 N N . ASN A 1 219 ? -1.469 20.562 20.719 1 98.44 219 ASN A N 1
ATOM 1713 C CA . ASN A 1 219 ? -2.76 21.203 20.938 1 98.44 219 ASN A CA 1
ATOM 1714 C C . ASN A 1 219 ? -3.809 20.719 19.938 1 98.44 219 ASN A C 1
ATOM 1716 O O . ASN A 1 219 ? -4.148 21.422 18.984 1 98.44 219 ASN A O 1
ATOM 1720 N N . PHE A 1 220 ? -4.418 19.625 20.234 1 98.56 220 PHE A N 1
ATOM 1721 C CA . PHE A 1 220 ? -5.262 18.906 19.297 1 98.56 220 PHE A CA 1
ATOM 1722 C C . PHE A 1 220 ? -6.578 19.641 19.078 1 98.56 220 PHE A C 1
ATOM 1724 O O . PHE A 1 220 ? -7.312 19.328 18.125 1 98.56 220 PHE A O 1
ATOM 1731 N N . SER A 1 221 ? -6.836 20.625 19.906 1 97.31 221 SER A N 1
ATOM 1732 C CA . SER A 1 221 ? -8.055 21.406 19.75 1 97.31 221 SER A CA 1
ATOM 1733 C C . SER A 1 221 ? -7.797 22.656 18.891 1 97.31 221 SER A C 1
ATOM 1735 O O . SER A 1 221 ? -8.711 23.438 18.641 1 97.31 221 SER A O 1
ATOM 1737 N N . SER A 1 222 ? -6.547 22.859 18.438 1 98.31 222 SER A N 1
ATOM 1738 C CA . SER A 1 222 ? -6.25 23.984 17.562 1 98.31 222 SER A CA 1
ATOM 1739 C C . SER A 1 222 ? -6.996 23.875 16.234 1 98.31 222 SER A C 1
ATOM 1741 O O . SER A 1 222 ? -7.391 22.781 15.836 1 98.31 222 SER A O 1
ATOM 1743 N N . PRO A 1 223 ? -7.176 25 15.562 1 98.19 223 PRO A N 1
ATOM 1744 C CA . PRO A 1 223 ? -7.863 24.969 14.266 1 98.19 223 PRO A CA 1
ATOM 1745 C C . PRO A 1 223 ? -7.168 24.062 13.25 1 98.19 223 PRO A C 1
ATOM 1747 O O . PRO A 1 223 ? -7.832 23.375 12.477 1 98.19 223 PRO A O 1
ATOM 1750 N N . GLU A 1 224 ? -5.852 24 13.25 1 98.62 224 GLU A N 1
ATOM 1751 C CA . GLU A 1 224 ? -5.098 23.219 12.273 1 98.62 224 GLU A CA 1
ATOM 1752 C C . GLU A 1 224 ? -5.23 21.719 12.539 1 98.62 224 GLU A C 1
ATOM 1754 O O . GLU A 1 224 ? -5.406 20.922 11.609 1 98.62 224 GLU A O 1
ATOM 1759 N N . TRP A 1 225 ? -5.172 21.328 13.789 1 98.81 225 TRP A N 1
ATOM 1760 C CA . TRP A 1 225 ? -5.371 19.922 14.133 1 98.81 225 TRP A CA 1
ATOM 1761 C C . TRP A 1 225 ? -6.793 19.484 13.789 1 98.81 225 TRP A C 1
ATOM 1763 O O . TRP A 1 225 ? -6.992 18.406 13.219 1 98.81 225 TRP A O 1
ATOM 1773 N N . LYS A 1 226 ? -7.738 20.281 14.164 1 98.69 226 LYS A N 1
ATOM 1774 C CA . LYS A 1 226 ? -9.125 19.953 13.859 1 98.69 226 LYS A CA 1
ATOM 1775 C C . LYS A 1 226 ? -9.344 19.828 12.352 1 98.69 226 LYS A C 1
ATOM 1777 O O . LYS A 1 226 ? -10.016 18.891 11.898 1 98.69 226 LYS A O 1
ATOM 1782 N N . ALA A 1 227 ? -8.758 20.734 11.633 1 98.81 227 ALA A N 1
ATOM 1783 C CA . ALA A 1 227 ? -8.867 20.672 10.18 1 98.81 227 ALA A CA 1
ATOM 1784 C C . ALA A 1 227 ? -8.211 19.406 9.633 1 98.81 227 ALA A C 1
ATOM 1786 O O . ALA A 1 227 ? -8.781 18.719 8.797 1 98.81 227 ALA A O 1
ATOM 1787 N N . LEU A 1 228 ? -7.031 19.125 10.086 1 98.94 228 LEU A N 1
ATOM 1788 C CA . LEU A 1 228 ? -6.305 17.938 9.641 1 98.94 228 LEU A CA 1
ATOM 1789 C C . LEU A 1 228 ? -7.129 16.688 9.859 1 98.94 228 LEU A C 1
ATOM 1791 O O . LEU A 1 228 ? -7.316 15.891 8.938 1 98.94 228 LEU A O 1
ATOM 1795 N N . LEU A 1 229 ? -7.645 16.516 11.023 1 98.88 229 LEU A N 1
ATOM 1796 C CA . LEU A 1 229 ? -8.414 15.32 11.359 1 98.88 229 LEU A CA 1
ATOM 1797 C C . LEU A 1 229 ? -9.719 15.273 10.57 1 98.88 229 LEU A C 1
ATOM 1799 O O . LEU A 1 229 ? -10.078 14.234 10.016 1 98.88 229 LEU A O 1
ATOM 1803 N N . THR A 1 230 ? -10.383 16.391 10.539 1 98.88 230 THR A N 1
ATOM 1804 C CA . THR A 1 230 ? -11.664 16.453 9.844 1 98.88 230 THR A CA 1
ATOM 1805 C C . THR A 1 230 ? -11.492 16.156 8.352 1 98.88 230 THR A C 1
ATOM 1807 O O . THR A 1 230 ? -12.203 15.305 7.805 1 98.88 230 THR A O 1
ATOM 1810 N N . ASN A 1 231 ? -10.57 16.844 7.719 1 98.81 231 ASN A N 1
ATOM 1811 C CA . ASN A 1 231 ? -10.383 16.672 6.285 1 98.81 231 ASN A CA 1
ATOM 1812 C C . ASN A 1 231 ? -9.867 15.266 5.953 1 98.81 231 ASN A C 1
ATOM 1814 O O . ASN A 1 231 ? -10.203 14.711 4.902 1 98.81 231 ASN A O 1
ATOM 1818 N N . THR A 1 232 ? -9.078 14.672 6.812 1 98.88 232 THR A N 1
ATOM 1819 C CA . THR A 1 232 ? -8.633 13.289 6.621 1 98.88 232 THR A CA 1
ATOM 1820 C C . THR A 1 232 ? -9.812 12.328 6.688 1 98.88 232 THR A C 1
ATOM 1822 O O . THR A 1 232 ? -9.945 11.438 5.844 1 98.88 232 THR A O 1
ATOM 1825 N N . VAL A 1 233 ? -10.68 12.562 7.656 1 98.81 233 VAL A N 1
ATOM 1826 C CA . VAL A 1 233 ? -11.844 11.695 7.82 1 98.81 233 VAL A CA 1
ATOM 1827 C C . VAL A 1 233 ? -12.773 11.844 6.617 1 98.81 233 VAL A C 1
ATOM 1829 O O . VAL A 1 233 ? -13.312 10.852 6.121 1 98.81 233 VAL A O 1
ATOM 1832 N N . VAL A 1 234 ? -12.93 13.008 6.156 1 98.75 234 VAL A N 1
ATOM 1833 C CA . VAL A 1 234 ? -13.742 13.242 4.965 1 98.75 234 VAL A CA 1
ATOM 1834 C C . VAL A 1 234 ? -13.156 12.477 3.783 1 98.75 234 VAL A C 1
ATOM 1836 O O . VAL A 1 234 ? -13.883 11.805 3.047 1 98.75 234 VAL A O 1
ATOM 1839 N N . HIS A 1 235 ? -11.898 12.609 3.621 1 98.69 235 HIS A N 1
ATOM 1840 C CA . HIS A 1 235 ? -11.242 11.883 2.539 1 98.69 235 HIS A CA 1
ATOM 1841 C C . HIS A 1 235 ? -11.375 10.375 2.727 1 98.69 235 HIS A C 1
ATOM 1843 O O . HIS A 1 235 ? -11.625 9.648 1.763 1 98.69 235 HIS A O 1
ATOM 1849 N N . MET A 1 236 ? -11.219 9.875 3.963 1 98.75 236 MET A N 1
ATOM 1850 C CA . MET A 1 236 ? -11.375 8.453 4.25 1 98.75 236 MET A CA 1
ATOM 1851 C C . MET A 1 236 ? -12.773 7.977 3.887 1 98.75 236 MET A C 1
ATOM 1853 O O . MET A 1 236 ? -12.945 6.848 3.42 1 98.75 236 MET A O 1
ATOM 1857 N N . ASN A 1 237 ? -13.758 8.836 4.133 1 98.62 237 ASN A N 1
ATOM 1858 C CA . ASN A 1 237 ? -15.102 8.469 3.715 1 98.62 237 ASN A CA 1
ATOM 1859 C C . ASN A 1 237 ? -15.188 8.266 2.205 1 98.62 237 ASN A C 1
ATOM 1861 O O . ASN A 1 237 ? -15.852 7.344 1.734 1 98.62 237 ASN A O 1
ATOM 1865 N N . THR A 1 238 ? -14.562 9.133 1.488 1 98.06 238 THR A N 1
ATOM 1866 C CA . THR A 1 238 ? -14.492 8.969 0.041 1 98.06 238 THR A CA 1
ATOM 1867 C C . THR A 1 238 ? -13.836 7.641 -0.319 1 98.06 238 THR A C 1
ATOM 1869 O O . THR A 1 238 ? -14.289 6.941 -1.229 1 98.06 238 THR A O 1
ATOM 1872 N N . LEU A 1 239 ? -12.82 7.266 0.378 1 98.38 239 LEU A N 1
ATOM 1873 C CA . LEU A 1 239 ? -12.109 6.016 0.117 1 98.38 239 LEU A CA 1
ATOM 1874 C C . LEU A 1 239 ? -12.969 4.812 0.484 1 98.38 239 LEU A C 1
ATOM 1876 O O . LEU A 1 239 ? -12.93 3.785 -0.193 1 98.38 239 LEU A O 1
ATOM 1880 N N . PHE A 1 240 ? -13.727 4.922 1.615 1 98.31 240 PHE A N 1
ATOM 1881 C CA . PHE A 1 240 ? -14.656 3.857 1.97 1 98.31 240 PHE A CA 1
ATOM 1882 C C . PHE A 1 240 ? -15.641 3.596 0.832 1 98.31 240 PHE A C 1
ATOM 1884 O O . PHE A 1 240 ? -15.938 2.441 0.516 1 98.31 240 PHE A O 1
ATOM 1891 N N . HIS A 1 241 ? -16.094 4.648 0.254 1 97.75 241 HIS A N 1
ATOM 1892 C CA . HIS A 1 241 ? -17.047 4.512 -0.848 1 97.75 241 HIS A CA 1
ATOM 1893 C C . HIS A 1 241 ? -16.375 3.875 -2.066 1 97.75 241 HIS A C 1
ATOM 1895 O O . HIS A 1 241 ? -16.953 2.973 -2.688 1 97.75 241 HIS A O 1
ATOM 1901 N N . ALA A 1 242 ? -15.266 4.367 -2.457 1 97.25 242 ALA A N 1
ATOM 1902 C CA . ALA A 1 242 ? -14.523 3.771 -3.564 1 97.25 242 ALA A CA 1
ATOM 1903 C C . ALA A 1 242 ? -14.227 2.299 -3.299 1 97.25 242 ALA A C 1
ATOM 1905 O O . ALA A 1 242 ? -14.305 1.469 -4.211 1 97.25 242 ALA A O 1
ATOM 1906 N N . ASN A 1 243 ? -13.852 1.987 -2.094 1 97.88 243 ASN A N 1
ATOM 1907 C CA . ASN A 1 243 ? -13.57 0.626 -1.648 1 97.88 243 ASN A CA 1
ATOM 1908 C C . ASN A 1 243 ? -14.789 -0.283 -1.829 1 97.88 243 ASN A C 1
ATOM 1910 O O . ASN A 1 243 ? -14.656 -1.402 -2.33 1 97.88 243 ASN A O 1
ATOM 1914 N N . GLU A 1 244 ? -15.914 0.16 -1.429 1 97.62 244 GLU A N 1
ATOM 1915 C CA . GLU A 1 244 ? -17.156 -0.589 -1.59 1 97.62 244 GLU A CA 1
ATOM 1916 C C . GLU A 1 244 ? -17.469 -0.818 -3.064 1 97.62 244 GLU A C 1
ATOM 1918 O O . GLU A 1 244 ? -17.891 -1.91 -3.451 1 97.62 244 GLU A O 1
ATOM 1923 N N . ALA A 1 245 ? -17.281 0.204 -3.826 1 97.44 245 ALA A N 1
ATOM 1924 C CA . ALA A 1 245 ? -17.516 0.09 -5.262 1 97.44 245 ALA A CA 1
ATOM 1925 C C . ALA A 1 245 ? -16.625 -0.967 -5.891 1 97.44 245 ALA A C 1
ATOM 1927 O O . ALA A 1 245 ? -17.062 -1.768 -6.711 1 97.44 245 ALA A O 1
ATOM 1928 N N . ARG A 1 246 ? -15.391 -0.968 -5.543 1 97.94 246 ARG A N 1
ATOM 1929 C CA . ARG A 1 246 ? -14.445 -1.944 -6.074 1 97.94 246 ARG A CA 1
ATOM 1930 C C . ARG A 1 246 ? -14.812 -3.357 -5.637 1 97.94 246 ARG A C 1
ATOM 1932 O O . ARG A 1 246 ? -14.703 -4.305 -6.418 1 97.94 246 ARG A O 1
ATOM 1939 N N . ARG A 1 247 ? -15.195 -3.502 -4.383 1 97.88 247 ARG A N 1
ATOM 1940 C CA . ARG A 1 247 ? -15.633 -4.801 -3.875 1 97.88 247 ARG A CA 1
ATOM 1941 C C . ARG A 1 247 ? -16.828 -5.324 -4.668 1 97.88 247 ARG A C 1
ATOM 1943 O O . ARG A 1 247 ? -16.844 -6.492 -5.059 1 97.88 247 ARG A O 1
ATOM 1950 N N . SER A 1 248 ? -17.797 -4.461 -4.918 1 97.56 248 SER A N 1
ATOM 1951 C CA . SER A 1 248 ? -18.984 -4.836 -5.684 1 97.56 248 SER A CA 1
ATOM 1952 C C . SER A 1 248 ? -18.625 -5.242 -7.105 1 97.56 248 SER A C 1
ATOM 1954 O O . SER A 1 248 ? -19.141 -6.23 -7.625 1 97.56 248 SER A O 1
ATOM 1956 N N . ARG A 1 249 ? -17.75 -4.5 -7.695 1 97.75 249 ARG A N 1
ATOM 1957 C CA . ARG A 1 249 ? -17.297 -4.844 -9.039 1 97.75 249 ARG A CA 1
ATOM 1958 C C . ARG A 1 249 ? -16.578 -6.191 -9.047 1 97.75 249 ARG A C 1
ATOM 1960 O O . ARG A 1 249 ? -16.734 -6.977 -9.984 1 97.75 249 ARG A O 1
ATOM 1967 N N . PHE A 1 250 ? -15.82 -6.426 -8.039 1 98.38 250 PHE A N 1
ATOM 1968 C CA . PHE A 1 250 ? -15.117 -7.695 -7.93 1 98.38 250 PHE A CA 1
ATOM 1969 C C . PHE A 1 250 ? -16.094 -8.859 -7.883 1 98.38 250 PHE A C 1
ATOM 1971 O O . PHE A 1 250 ? -15.922 -9.852 -8.586 1 98.38 250 PHE A O 1
ATOM 1978 N N . THR A 1 251 ? -17.125 -8.75 -7.094 1 97.25 251 THR A N 1
ATOM 1979 C CA . THR A 1 251 ? -18.156 -9.781 -7.004 1 97.25 251 THR A CA 1
ATOM 1980 C C . THR A 1 251 ? -18.797 -10.016 -8.367 1 97.25 251 THR A C 1
ATOM 1982 O O . THR A 1 251 ? -19 -11.164 -8.773 1 97.25 251 THR A O 1
ATOM 1985 N N . ARG A 1 252 ? -19.031 -8.953 -9.039 1 97.06 252 ARG A N 1
ATOM 1986 C CA . ARG A 1 252 ? -19.641 -9.055 -10.359 1 97.06 252 ARG A CA 1
ATOM 1987 C C . ARG A 1 252 ? -18.719 -9.742 -11.352 1 97.06 252 ARG A C 1
ATOM 1989 O O . ARG A 1 252 ? -19.156 -10.555 -12.164 1 97.06 252 ARG A O 1
ATOM 1996 N N . GLU A 1 253 ? -17.453 -9.375 -11.281 1 97 253 GLU A N 1
ATOM 1997 C CA . GLU A 1 253 ? -16.469 -9.992 -12.172 1 97 253 GLU A CA 1
ATOM 1998 C C . GLU A 1 253 ? -16.344 -11.484 -11.891 1 97 253 GLU A C 1
ATOM 2000 O O . GLU A 1 253 ? -16.188 -12.289 -12.82 1 97 253 GLU A O 1
ATOM 2005 N N . LEU A 1 254 ? -16.406 -11.891 -10.625 1 96.75 254 LEU A N 1
ATOM 2006 C CA . LEU A 1 254 ? -16.375 -13.305 -10.266 1 96.75 254 LEU A CA 1
ATOM 2007 C C . LEU A 1 254 ? -17.562 -14.047 -10.883 1 96.75 254 LEU A C 1
ATOM 2009 O O . LEU A 1 254 ? -17.391 -15.133 -11.438 1 96.75 254 LEU A O 1
ATOM 2013 N N . GLN A 1 255 ? -18.688 -13.438 -10.773 1 94.62 255 GLN A N 1
ATOM 2014 C CA . GLN A 1 255 ? -19.906 -14.039 -11.312 1 94.62 255 GLN A CA 1
ATOM 2015 C C . GLN A 1 255 ? -19.844 -14.156 -12.828 1 94.62 255 GLN A C 1
ATOM 2017 O O . GLN A 1 255 ? -20.156 -15.219 -13.391 1 94.62 255 GLN A O 1
ATOM 2022 N N . ARG A 1 256 ? -19.391 -13.172 -13.469 1 93.75 256 ARG A N 1
ATOM 2023 C CA . ARG A 1 256 ? -19.391 -13.086 -14.93 1 93.75 256 ARG A CA 1
ATOM 2024 C C . ARG A 1 256 ? -18.312 -13.992 -15.531 1 93.75 256 ARG A C 1
ATOM 2026 O O . ARG A 1 256 ? -18.562 -14.672 -16.531 1 93.75 256 ARG A O 1
ATOM 2033 N N . ARG A 1 257 ? -17.172 -14.102 -14.922 1 89.94 257 ARG A N 1
ATOM 2034 C CA . ARG A 1 257 ? -16.031 -14.742 -15.555 1 89.94 257 ARG A CA 1
ATOM 2035 C C . ARG A 1 257 ? -15.852 -16.172 -15.039 1 89.94 257 ARG A C 1
ATOM 2037 O O . ARG A 1 257 ? -15.328 -17.031 -15.75 1 89.94 257 ARG A O 1
ATOM 2044 N N . LEU A 1 258 ? -16.25 -16.406 -13.797 1 89.31 258 LEU A N 1
ATOM 2045 C CA . LEU A 1 258 ? -15.906 -17.703 -13.211 1 89.31 258 LEU A CA 1
ATOM 2046 C C . LEU A 1 258 ? -17.141 -18.594 -13.078 1 89.31 258 LEU A C 1
ATOM 2048 O O . LEU A 1 258 ? -17.016 -19.812 -12.93 1 89.31 258 LEU A O 1
ATOM 2052 N N . LEU A 1 259 ? -18.266 -18.078 -13.023 1 84.81 259 LEU A N 1
ATOM 2053 C CA . LEU A 1 259 ? -19.469 -18.891 -12.93 1 84.81 259 LEU A CA 1
ATOM 2054 C C . LEU A 1 259 ? -20.094 -19.109 -14.305 1 84.81 259 LEU A C 1
ATOM 2056 O O . LEU A 1 259 ? -20.766 -20.125 -14.547 1 84.81 259 LEU A O 1
ATOM 2060 N N . PHE A 1 260 ? -20.016 -18.078 -15.242 1 71.81 260 PHE A N 1
ATOM 2061 C CA . PHE A 1 260 ? -20.641 -18.188 -16.562 1 71.81 260 PHE A CA 1
ATOM 2062 C C . PHE A 1 260 ? -19.578 -18.219 -17.656 1 71.81 260 PHE A C 1
ATOM 2064 O O . PHE A 1 260 ? -18.516 -17.641 -17.516 1 71.81 260 PHE A O 1
ATOM 2071 N N . MET B 1 1 ? 23.312 -26.344 2.766 1 34.62 1 MET B N 1
ATOM 2072 C CA . MET B 1 1 ? 22.484 -26.375 1.568 1 34.62 1 MET B CA 1
ATOM 2073 C C . MET B 1 1 ? 22.641 -27.688 0.818 1 34.62 1 MET B C 1
ATOM 2075 O O . MET B 1 1 ? 23.766 -28.062 0.444 1 34.62 1 MET B O 1
ATOM 2079 N N . SER B 1 2 ? 21.672 -28.547 0.984 1 38.78 2 SER B N 1
ATOM 2080 C CA . SER B 1 2 ? 22 -29.922 0.621 1 38.78 2 SER B CA 1
ATOM 2081 C C . SER B 1 2 ? 22.297 -30.047 -0.87 1 38.78 2 SER B C 1
ATOM 2083 O O . SER B 1 2 ? 21.906 -29.188 -1.66 1 38.78 2 SER B O 1
ATOM 2085 N N . LEU B 1 3 ? 23.172 -30.875 -1.248 1 41.59 3 LEU B N 1
ATOM 2086 C CA . LEU B 1 3 ? 23.578 -31.281 -2.588 1 41.59 3 LEU B CA 1
ATOM 2087 C C . LEU B 1 3 ? 22.359 -31.406 -3.504 1 41.59 3 LEU B C 1
ATOM 2089 O O . LEU B 1 3 ? 22.438 -31.062 -4.684 1 41.59 3 LEU B O 1
ATOM 2093 N N . ALA B 1 4 ? 21.203 -31.859 -2.941 1 43.06 4 ALA B N 1
ATOM 2094 C CA . ALA B 1 4 ? 19.984 -32.125 -3.701 1 43.06 4 ALA B CA 1
ATOM 2095 C C . ALA B 1 4 ? 19.344 -30.828 -4.199 1 43.06 4 ALA B C 1
ATOM 2097 O O . ALA B 1 4 ? 18.828 -30.766 -5.32 1 43.06 4 ALA B O 1
ATOM 2098 N N . GLN B 1 5 ? 19.359 -29.75 -3.451 1 41.66 5 GLN B N 1
ATOM 2099 C CA . GLN B 1 5 ? 18.844 -28.438 -3.85 1 41.66 5 GLN B CA 1
ATOM 2100 C C . GLN B 1 5 ? 19.719 -27.812 -4.934 1 41.66 5 GLN B C 1
ATOM 2102 O O . GLN B 1 5 ? 19.219 -27.156 -5.84 1 41.66 5 GLN B O 1
ATOM 2107 N N . GLN B 1 6 ? 21.047 -27.984 -4.875 1 38.97 6 GLN B N 1
ATOM 2108 C CA . GLN B 1 6 ? 22 -27.562 -5.902 1 38.97 6 GLN B CA 1
ATOM 2109 C C . GLN B 1 6 ? 21.75 -28.297 -7.215 1 38.97 6 GLN B C 1
ATOM 2111 O O . GLN B 1 6 ? 21.859 -27.703 -8.289 1 38.97 6 GLN B O 1
ATOM 2116 N N . GLN B 1 7 ? 21.562 -29.625 -7.215 1 37.41 7 GLN B N 1
ATOM 2117 C CA . GLN B 1 7 ? 21.391 -30.469 -8.391 1 37.41 7 GLN B CA 1
ATOM 2118 C C . GLN B 1 7 ? 20.078 -30.172 -9.102 1 37.41 7 GLN B C 1
ATOM 2120 O O . GLN B 1 7 ? 19.953 -30.391 -10.312 1 37.41 7 GLN B O 1
ATOM 2125 N N . GLN B 1 8 ? 18.969 -29.875 -8.406 1 37.69 8 GLN B N 1
ATOM 2126 C CA . GLN B 1 8 ? 17.719 -29.547 -9.07 1 37.69 8 GLN B CA 1
ATOM 2127 C C . GLN B 1 8 ? 17.797 -28.203 -9.781 1 37.69 8 GLN B C 1
ATOM 2129 O O . GLN B 1 8 ? 16.875 -27.812 -10.508 1 37.69 8 GLN B O 1
ATOM 2134 N N . GLN B 1 9 ? 18.531 -27.203 -9.32 1 40.22 9 GLN B N 1
ATOM 2135 C CA . GLN B 1 9 ? 18.891 -26.125 -10.25 1 40.22 9 GLN B CA 1
ATOM 2136 C C . GLN B 1 9 ? 19.438 -26.688 -11.555 1 40.22 9 GLN B C 1
ATOM 2138 O O . GLN B 1 9 ? 20.234 -26.031 -12.234 1 40.22 9 GLN B O 1
ATOM 2143 N N . GLN B 1 10 ? 19.734 -27.969 -11.57 1 36.41 10 GLN B N 1
ATOM 2144 C CA . GLN B 1 10 ? 20.266 -28.672 -12.734 1 36.41 10 GLN B CA 1
ATOM 2145 C C . GLN B 1 10 ? 19.75 -28.047 -14.031 1 36.41 10 GLN B C 1
ATOM 2147 O O . GLN B 1 10 ? 18.734 -27.359 -14.031 1 36.41 10 GLN B O 1
ATOM 2152 N N . GLN B 1 11 ? 20.25 -28.547 -15.25 1 40.91 11 GLN B N 1
ATOM 2153 C CA . GLN B 1 11 ? 20.328 -28.266 -16.688 1 40.91 11 GLN B CA 1
ATOM 2154 C C . GLN B 1 11 ? 18.938 -28.094 -17.281 1 40.91 11 GLN B C 1
ATOM 2156 O O . GLN B 1 11 ? 18.5 -28.906 -18.094 1 40.91 11 GLN B O 1
ATOM 2161 N N . ARG B 1 12 ? 18 -27.781 -16.375 1 48.91 12 ARG B N 1
ATOM 2162 C CA . ARG B 1 12 ? 16.734 -27.641 -17.094 1 48.91 12 ARG B CA 1
ATOM 2163 C C . ARG B 1 12 ? 16.875 -26.641 -18.25 1 48.91 12 ARG B C 1
ATOM 2165 O O . ARG B 1 12 ? 17.453 -25.578 -18.094 1 48.91 12 ARG B O 1
ATOM 2172 N N . VAL B 1 13 ? 16.953 -27.062 -19.297 1 51.41 13 VAL B N 1
ATOM 2173 C CA . VAL B 1 13 ? 16.938 -26.297 -20.531 1 51.41 13 VAL B CA 1
ATOM 2174 C C . VAL B 1 13 ? 15.781 -25.297 -20.516 1 51.41 13 VAL B C 1
ATOM 2176 O O . VAL B 1 13 ? 14.617 -25.703 -20.406 1 51.41 13 VAL B O 1
ATOM 2179 N N . SER B 1 14 ? 16.062 -23.969 -20.047 1 65.19 14 SER B N 1
ATOM 2180 C CA . SER B 1 14 ? 15.078 -22.891 -20.141 1 65.19 14 SER B CA 1
ATOM 2181 C C . SER B 1 14 ? 14.25 -23.016 -21.406 1 65.19 14 SER B C 1
ATOM 2183 O O . SER B 1 14 ? 14.734 -23.484 -22.438 1 65.19 14 SER B O 1
ATOM 2185 N N . SER B 1 15 ? 13.008 -22.844 -21.219 1 77.56 15 SER B N 1
ATOM 2186 C CA . SER B 1 15 ? 12.172 -22.812 -22.406 1 77.56 15 SER B CA 1
ATOM 2187 C C . SER B 1 15 ? 12.656 -21.766 -23.406 1 77.56 15 SER B C 1
ATOM 2189 O O . SER B 1 15 ? 13.188 -20.734 -23.016 1 77.56 15 SER B O 1
ATOM 2191 N N . ALA B 1 16 ? 12.789 -22.125 -24.578 1 79.94 16 ALA B N 1
ATOM 2192 C CA . ALA B 1 16 ? 13.211 -21.234 -25.656 1 79.94 16 ALA B CA 1
ATOM 2193 C C . ALA B 1 16 ? 12.43 -19.922 -25.641 1 79.94 16 ALA B C 1
ATOM 2195 O O . ALA B 1 16 ? 12.992 -18.844 -25.875 1 79.94 16 ALA B O 1
ATOM 2196 N N . LEU B 1 17 ? 11.258 -20.031 -25.219 1 83.31 17 LEU B N 1
ATOM 2197 C CA . LEU B 1 17 ? 10.398 -18.859 -25.203 1 83.31 17 LEU B CA 1
ATOM 2198 C C . LEU B 1 17 ? 10.82 -17.875 -24.125 1 83.31 17 LEU B C 1
ATOM 2200 O O . LEU B 1 17 ? 10.891 -16.672 -24.359 1 83.31 17 LEU B O 1
ATOM 2204 N N . PHE B 1 18 ? 11.07 -18.359 -22.953 1 89.75 18 PHE B N 1
ATOM 2205 C CA . PHE B 1 18 ? 11.5 -17.5 -21.859 1 89.75 18 PHE B CA 1
ATOM 2206 C C . PHE B 1 18 ? 12.828 -16.828 -22.188 1 89.75 18 PHE B C 1
ATOM 2208 O O . PHE B 1 18 ? 13 -15.625 -21.938 1 89.75 18 PHE B O 1
ATOM 2215 N N . MET B 1 19 ? 13.664 -17.562 -22.812 1 90.69 19 MET B N 1
ATOM 2216 C CA . MET B 1 19 ? 14.984 -17.031 -23.125 1 90.69 19 MET B CA 1
ATOM 2217 C C . MET B 1 19 ? 14.891 -15.914 -24.156 1 90.69 19 MET B C 1
ATOM 2219 O O . MET B 1 19 ? 15.617 -14.922 -24.078 1 90.69 19 MET B O 1
ATOM 2223 N N . GLU B 1 20 ? 14.062 -16.094 -25.062 1 89.88 20 GLU B N 1
ATOM 2224 C CA . GLU B 1 20 ? 13.859 -15.07 -26.078 1 89.88 20 GLU B CA 1
ATOM 2225 C C . GLU B 1 20 ? 13.344 -13.773 -25.453 1 89.88 20 GLU B C 1
ATOM 2227 O O . GLU B 1 20 ? 13.836 -12.688 -25.766 1 89.88 20 GLU B O 1
ATOM 2232 N N . ARG B 1 21 ? 12.391 -13.906 -24.641 1 88.69 21 ARG B N 1
ATOM 2233 C CA . ARG B 1 21 ? 11.828 -12.742 -23.969 1 88.69 21 ARG B CA 1
ATOM 2234 C C . ARG B 1 21 ? 12.859 -12.078 -23.062 1 88.69 21 ARG B C 1
ATOM 2236 O O . ARG B 1 21 ? 12.945 -10.844 -23 1 88.69 21 ARG B O 1
ATOM 2243 N N . ARG B 1 22 ? 13.5 -12.898 -22.359 1 92.56 22 ARG B N 1
ATOM 2244 C CA . ARG B 1 22 ? 14.555 -12.398 -21.484 1 92.56 22 ARG B CA 1
ATOM 2245 C C . ARG B 1 22 ? 15.562 -11.555 -22.266 1 92.56 22 ARG B C 1
ATOM 2247 O O . ARG B 1 22 ? 15.914 -10.461 -21.828 1 92.56 22 ARG B O 1
ATOM 2254 N N . GLU B 1 23 ? 15.992 -12.031 -23.375 1 91.19 23 GLU B N 1
ATOM 2255 C CA . GLU B 1 23 ? 16.969 -11.32 -24.188 1 91.19 23 GLU B CA 1
ATOM 2256 C C . GLU B 1 23 ? 16.422 -9.984 -24.672 1 91.19 23 GLU B C 1
ATOM 2258 O O . GLU B 1 23 ? 17.141 -8.977 -24.688 1 91.19 23 GLU B O 1
ATOM 2263 N N . LYS B 1 24 ? 15.242 -10.039 -25.047 1 90.12 24 LYS B N 1
ATOM 2264 C CA . LYS B 1 24 ? 14.609 -8.805 -25.516 1 90.12 24 LYS B CA 1
ATOM 2265 C C . LYS B 1 24 ? 14.531 -7.773 -24.391 1 90.12 24 LYS B C 1
ATOM 2267 O O . LYS B 1 24 ? 14.836 -6.594 -24.594 1 90.12 24 LYS B O 1
ATOM 2272 N N . ILE B 1 25 ? 14.156 -8.219 -23.219 1 89.06 25 ILE B N 1
ATOM 2273 C CA . ILE B 1 25 ? 14.008 -7.32 -22.078 1 89.06 25 ILE B CA 1
ATOM 2274 C C . ILE B 1 25 ? 15.367 -6.734 -21.703 1 89.06 25 ILE B C 1
ATOM 2276 O O . ILE B 1 25 ? 15.484 -5.535 -21.438 1 89.06 25 ILE B O 1
ATOM 2280 N N . ILE B 1 26 ? 16.359 -7.578 -21.734 1 89.75 26 ILE B N 1
ATOM 2281 C CA . ILE B 1 26 ? 17.703 -7.141 -21.375 1 89.75 26 ILE B CA 1
ATOM 2282 C C . ILE B 1 26 ? 18.203 -6.125 -22.406 1 89.75 26 ILE B C 1
ATOM 2284 O O . ILE B 1 26 ? 18.812 -5.113 -22.031 1 89.75 26 ILE B O 1
ATOM 2288 N N . ALA B 1 27 ? 17.891 -6.363 -23.625 1 87.06 27 ALA B N 1
ATOM 2289 C CA . ALA B 1 27 ? 18.281 -5.438 -24.688 1 87.06 27 ALA B CA 1
ATOM 2290 C C . ALA B 1 27 ? 17.594 -4.086 -24.516 1 87.06 27 ALA B C 1
ATOM 2292 O O . ALA B 1 27 ? 18.219 -3.037 -24.672 1 87.06 27 ALA B O 1
ATOM 2293 N N . ASP B 1 28 ? 16.391 -4.117 -24.156 1 83.38 28 ASP B N 1
ATOM 2294 C CA . ASP B 1 28 ? 15.609 -2.9 -23.953 1 83.38 28 ASP B CA 1
ATOM 2295 C C . ASP B 1 28 ? 16.141 -2.107 -22.766 1 83.38 28 ASP B C 1
ATOM 2297 O O . ASP B 1 28 ? 16.172 -0.875 -22.797 1 83.38 28 ASP B O 1
ATOM 2301 N N . LEU B 1 29 ? 16.469 -2.791 -21.75 1 81 29 LEU B N 1
ATOM 2302 C CA . LEU B 1 29 ? 16.984 -2.145 -20.547 1 81 29 LEU B CA 1
ATOM 2303 C C . LEU B 1 29 ? 18.312 -1.438 -20.844 1 81 29 LEU B C 1
ATOM 2305 O O . LEU B 1 29 ? 18.578 -0.358 -20.312 1 81 29 LEU B O 1
ATOM 2309 N N . ARG B 1 30 ? 19.078 -2.037 -21.672 1 76.94 30 ARG B N 1
ATOM 2310 C CA . ARG B 1 30 ? 20.375 -1.48 -22.016 1 76.94 30 ARG B CA 1
ATOM 2311 C C . ARG B 1 30 ? 20.234 -0.232 -22.875 1 76.94 30 ARG B C 1
ATOM 2313 O O . ARG B 1 30 ? 21 0.719 -22.75 1 76.94 30 ARG B O 1
ATOM 2320 N N . GLU B 1 31 ? 19.375 -0.287 -23.797 1 70.25 31 GLU B N 1
ATOM 2321 C CA . GLU B 1 31 ? 19.219 0.831 -24.734 1 70.25 31 GLU B CA 1
ATOM 2322 C C . GLU B 1 31 ? 18.406 1.961 -24.094 1 70.25 31 GLU B C 1
ATOM 2324 O O . GLU B 1 31 ? 18.219 3.014 -24.703 1 70.25 31 GLU B O 1
ATOM 2329 N N . ASN B 1 32 ? 18.359 2.059 -22.734 1 60.59 32 ASN B N 1
ATOM 2330 C CA . ASN B 1 32 ? 17.594 3.068 -22.016 1 60.59 32 ASN B CA 1
ATOM 2331 C C . ASN B 1 32 ? 16.188 3.215 -22.594 1 60.59 32 ASN B C 1
ATOM 2333 O O . ASN B 1 32 ? 15.586 4.289 -22.516 1 60.59 32 ASN B O 1
ATOM 2337 N N . ARG B 1 33 ? 15.906 2.295 -23.484 1 49.88 33 ARG B N 1
ATOM 2338 C CA . ARG B 1 33 ? 14.656 2.498 -24.203 1 49.88 33 ARG B CA 1
ATOM 2339 C C . ARG B 1 33 ? 13.461 2.08 -23.359 1 49.88 33 ARG B C 1
ATOM 2341 O O . ARG B 1 33 ? 12.328 2.494 -23.641 1 49.88 33 ARG B O 1
ATOM 2348 N N . ASN B 1 34 ? 13.492 1.039 -22.594 1 44.91 34 ASN B N 1
ATOM 2349 C CA . ASN B 1 34 ? 12.266 0.429 -22.094 1 44.91 34 ASN B CA 1
ATOM 2350 C C . ASN B 1 34 ? 12.055 0.712 -20.609 1 44.91 34 ASN B C 1
ATOM 2352 O O . ASN B 1 34 ? 11.219 0.08 -19.969 1 44.91 34 ASN B O 1
ATOM 2356 N N . ASP B 1 35 ? 13.07 1.131 -19.797 1 47.47 35 ASP B N 1
ATOM 2357 C CA . ASP B 1 35 ? 12.578 1.222 -18.422 1 47.47 35 ASP B CA 1
ATOM 2358 C C . ASP B 1 35 ? 11.359 2.139 -18.344 1 47.47 35 ASP B C 1
ATOM 2360 O O . ASP B 1 35 ? 11.461 3.344 -18.578 1 47.47 35 ASP B O 1
ATOM 2364 N N . LYS B 1 36 ? 10.242 1.55 -18.625 1 44.22 36 LYS B N 1
ATOM 2365 C CA . LYS B 1 36 ? 8.961 2.25 -18.656 1 44.22 36 LYS B CA 1
ATOM 2366 C C . LYS B 1 36 ? 8.852 3.236 -17.5 1 44.22 36 LYS B C 1
ATOM 2368 O O . LYS B 1 36 ? 7.773 3.768 -17.219 1 44.22 36 LYS B O 1
ATOM 2373 N N . SER B 1 37 ? 9.961 3.275 -16.594 1 45.34 37 SER B N 1
ATOM 2374 C CA . SER B 1 37 ? 9.883 4.293 -15.547 1 45.34 37 SER B CA 1
ATOM 2375 C C . SER B 1 37 ? 10.055 5.695 -16.125 1 45.34 37 SER B C 1
ATOM 2377 O O . SER B 1 37 ? 10.602 5.855 -17.219 1 45.34 37 SER B O 1
ATOM 2379 N N . LEU B 1 38 ? 9.32 6.57 -15.789 1 45.94 38 LEU B N 1
ATOM 2380 C CA . LEU B 1 38 ? 9.391 7.965 -16.203 1 45.94 38 LEU B CA 1
ATOM 2381 C C . LEU B 1 38 ? 10.828 8.359 -16.531 1 45.94 38 LEU B C 1
ATOM 2383 O O . LEU B 1 38 ? 11.055 9.211 -17.391 1 45.94 38 LEU B O 1
ATOM 2387 N N . ALA B 1 39 ? 11.766 7.738 -15.852 1 47.75 39 ALA B N 1
ATOM 2388 C CA . ALA B 1 39 ? 13.109 8.273 -16.062 1 47.75 39 ALA B CA 1
ATOM 2389 C C . ALA B 1 39 ? 13.773 7.629 -17.266 1 47.75 39 ALA B C 1
ATOM 2391 O O . ALA B 1 39 ? 14.828 8.086 -17.734 1 47.75 39 ALA B O 1
ATOM 2392 N N . GLY B 1 40 ? 13.164 6.781 -18 1 55.78 40 GLY B N 1
ATOM 2393 C CA . GLY B 1 40 ? 13.766 6.137 -19.156 1 55.78 40 GLY B CA 1
ATOM 2394 C C . GLY B 1 40 ? 15.023 5.355 -18.812 1 55.78 40 GLY B C 1
ATOM 2395 O O . GLY B 1 40 ? 15.664 4.793 -19.703 1 55.78 40 GLY B O 1
ATOM 2396 N N . ARG B 1 41 ? 15.453 5.516 -17.531 1 67.31 41 ARG B N 1
ATOM 2397 C CA . ARG B 1 41 ? 16.656 4.848 -17.062 1 67.31 41 ARG B CA 1
ATOM 2398 C C . ARG B 1 41 ? 16.438 4.188 -15.695 1 67.31 41 ARG B C 1
ATOM 2400 O O . ARG B 1 41 ? 15.547 4.598 -14.945 1 67.31 41 ARG B O 1
ATOM 2407 N N . VAL B 1 42 ? 17.188 3 -15.586 1 78.81 42 VAL B N 1
ATOM 2408 C CA . VAL B 1 42 ? 17.125 2.307 -14.297 1 78.81 42 VAL B CA 1
ATOM 2409 C C . VAL B 1 42 ? 17.578 3.246 -13.188 1 78.81 42 VAL B C 1
ATOM 2411 O O . VAL B 1 42 ? 18.594 3.924 -13.312 1 78.81 42 VAL B O 1
ATOM 2414 N N . ASP B 1 43 ? 16.812 3.381 -12.18 1 85.12 43 ASP B N 1
ATOM 2415 C CA . ASP B 1 43 ? 17.156 4.129 -10.977 1 85.12 43 ASP B CA 1
ATOM 2416 C C . ASP B 1 43 ? 18.531 3.717 -10.445 1 85.12 43 ASP B C 1
ATOM 2418 O O . ASP B 1 43 ? 18.781 2.537 -10.195 1 85.12 43 ASP B O 1
ATOM 2422 N N . PRO B 1 44 ? 19.438 4.609 -10.297 1 87.75 44 PRO B N 1
ATOM 2423 C CA . PRO B 1 44 ? 20.812 4.281 -9.906 1 87.75 44 PRO B CA 1
ATOM 2424 C C . PRO B 1 44 ? 20.875 3.5 -8.594 1 87.75 44 PRO B C 1
ATOM 2426 O O . PRO B 1 44 ? 21.75 2.643 -8.43 1 87.75 44 PRO B O 1
ATOM 2429 N N . GLN B 1 45 ? 20.062 3.75 -7.66 1 91.62 45 GLN B N 1
ATOM 2430 C CA . GLN B 1 45 ? 20.141 3.121 -6.344 1 91.62 45 GLN B CA 1
ATOM 2431 C C . GLN B 1 45 ? 19.766 1.645 -6.418 1 91.62 45 GLN B C 1
ATOM 2433 O O . GLN B 1 45 ? 20.234 0.837 -5.617 1 91.62 45 GLN B O 1
ATOM 2438 N N . VAL B 1 46 ? 18.953 1.3 -7.367 1 94.81 46 VAL B N 1
ATOM 2439 C CA . VAL B 1 46 ? 18.516 -0.09 -7.457 1 94.81 46 VAL B CA 1
ATOM 2440 C C . VAL B 1 46 ? 19.266 -0.793 -8.586 1 94.81 46 VAL B C 1
ATOM 2442 O O . VAL B 1 46 ? 19.156 -2.012 -8.742 1 94.81 46 VAL B O 1
ATOM 2445 N N . ALA B 1 47 ? 20.125 -0.142 -9.344 1 93.38 47 ALA B N 1
ATOM 2446 C CA . ALA B 1 47 ? 20.828 -0.663 -10.508 1 93.38 47 ALA B CA 1
ATOM 2447 C C . ALA B 1 47 ? 21.688 -1.865 -10.133 1 93.38 47 ALA B C 1
ATOM 2449 O O . ALA B 1 47 ? 21.703 -2.873 -10.844 1 93.38 47 ALA B O 1
ATOM 2450 N N . PRO B 1 48 ? 22.422 -1.833 -9.023 1 95 48 PRO B N 1
ATOM 2451 C CA . PRO B 1 48 ? 23.234 -3.002 -8.672 1 95 48 PRO B CA 1
ATOM 2452 C C . PRO B 1 48 ? 22.391 -4.258 -8.453 1 95 48 PRO B C 1
ATOM 2454 O O . PRO B 1 48 ? 22.781 -5.348 -8.867 1 95 48 PRO B O 1
ATOM 2457 N N . LEU B 1 49 ? 21.297 -4.109 -7.805 1 96.75 49 LEU B N 1
ATOM 2458 C CA . LEU B 1 49 ? 20.406 -5.246 -7.59 1 96.75 49 LEU B CA 1
ATOM 2459 C C . LEU B 1 49 ? 19.891 -5.785 -8.914 1 96.75 49 LEU B C 1
ATOM 2461 O O . LEU B 1 49 ? 19.906 -7 -9.141 1 96.75 49 LEU B O 1
ATOM 2465 N N . VAL B 1 50 ? 19.438 -4.871 -9.781 1 95.25 50 VAL B N 1
ATOM 2466 C CA . VAL B 1 50 ? 18.922 -5.234 -11.094 1 95.25 50 VAL B CA 1
ATOM 2467 C C . VAL B 1 50 ? 19.984 -5.977 -11.891 1 95.25 50 VAL B C 1
ATOM 2469 O O . VAL B 1 50 ? 19.719 -7.031 -12.477 1 95.25 50 VAL B O 1
ATOM 2472 N N . GLN B 1 51 ? 21.156 -5.449 -11.898 1 94.06 51 GLN B N 1
ATOM 2473 C CA . GLN B 1 51 ? 22.266 -6.078 -12.602 1 94.06 51 GLN B CA 1
ATOM 2474 C C . GLN B 1 51 ? 22.578 -7.453 -12.016 1 94.06 51 GLN B C 1
ATOM 2476 O O . GLN B 1 51 ? 22.797 -8.414 -12.758 1 94.06 51 GLN B O 1
ATOM 2481 N N . PHE B 1 52 ? 22.562 -7.5 -10.781 1 96.06 52 PHE B N 1
ATOM 2482 C CA . PHE B 1 52 ? 22.844 -8.758 -10.094 1 96.06 52 PHE B CA 1
ATOM 2483 C C . PHE B 1 52 ? 21.844 -9.828 -10.5 1 96.06 52 PHE B C 1
ATOM 2485 O O . PHE B 1 52 ? 22.25 -10.938 -10.883 1 96.06 52 PHE B O 1
ATOM 2492 N N . ILE B 1 53 ? 20.578 -9.547 -10.461 1 96.44 53 ILE B N 1
ATOM 2493 C CA . ILE B 1 53 ? 19.531 -10.5 -10.797 1 96.44 53 ILE B CA 1
ATOM 2494 C C . ILE B 1 53 ? 19.688 -10.953 -12.242 1 96.44 53 ILE B C 1
ATOM 2496 O O . ILE B 1 53 ? 19.672 -12.156 -12.531 1 96.44 53 ILE B O 1
ATOM 2500 N N . ASN B 1 54 ? 19.859 -10 -13.133 1 94.5 54 ASN B N 1
ATOM 2501 C CA . ASN B 1 54 ? 19.891 -10.289 -14.562 1 94.5 54 ASN B CA 1
ATOM 2502 C C . ASN B 1 54 ? 21.156 -11.031 -14.961 1 94.5 54 ASN B C 1
ATOM 2504 O O . ASN B 1 54 ? 21.156 -11.82 -15.906 1 94.5 54 ASN B O 1
ATOM 2508 N N . GLU B 1 55 ? 22.188 -10.867 -14.273 1 93.88 55 GLU B N 1
ATOM 2509 C CA . GLU B 1 55 ? 23.469 -11.492 -14.625 1 93.88 55 GLU B CA 1
ATOM 2510 C C . GLU B 1 55 ? 23.609 -12.859 -13.961 1 93.88 55 GLU B C 1
ATOM 2512 O O . GLU B 1 55 ? 24.125 -13.797 -14.57 1 93.88 55 GLU B O 1
ATOM 2517 N N . LYS B 1 56 ? 23.156 -13.023 -12.805 1 94.81 56 LYS B N 1
ATOM 2518 C CA . LYS B 1 56 ? 23.469 -14.211 -12.023 1 94.81 56 LYS B CA 1
ATOM 2519 C C . LYS B 1 56 ? 22.406 -15.297 -12.219 1 94.81 56 LYS B C 1
ATOM 2521 O O . LYS B 1 56 ? 22.688 -16.484 -12.023 1 94.81 56 LYS B O 1
ATOM 2526 N N . PHE B 1 57 ? 21.234 -14.875 -12.547 1 94.56 57 PHE B N 1
ATOM 2527 C CA . PHE B 1 57 ? 20.156 -15.859 -12.656 1 94.56 57 PHE B CA 1
ATOM 2528 C C . PHE B 1 57 ? 19.594 -15.883 -14.07 1 94.56 57 PHE B C 1
ATOM 2530 O O . PHE B 1 57 ? 19.125 -14.859 -14.578 1 94.56 57 PHE B O 1
ATOM 2537 N N . HIS B 1 58 ? 19.516 -17.109 -14.656 1 93.5 58 HIS B N 1
ATOM 2538 C CA . HIS B 1 58 ? 18.984 -17.234 -16.016 1 93.5 58 HIS B CA 1
ATOM 2539 C C . HIS B 1 58 ? 17.469 -17.422 -16 1 93.5 58 HIS B C 1
ATOM 2541 O O . HIS B 1 58 ? 16.812 -17.266 -17.031 1 93.5 58 HIS B O 1
ATOM 2547 N N . CYS B 1 59 ? 16.953 -17.766 -14.836 1 94.94 59 CYS B N 1
ATOM 2548 C CA . CYS B 1 59 ? 15.523 -18.031 -14.734 1 94.94 59 CYS B CA 1
ATOM 2549 C C . CYS B 1 59 ? 14.75 -16.766 -14.359 1 94.94 59 CYS B C 1
ATOM 2551 O O . CYS B 1 59 ? 13.539 -16.812 -14.148 1 94.94 59 CYS B O 1
ATOM 2553 N N . TYR B 1 60 ? 15.469 -15.641 -14.18 1 96.62 60 TYR B N 1
ATOM 2554 C CA . TYR B 1 60 ? 14.859 -14.359 -13.828 1 96.62 60 TYR B CA 1
ATOM 2555 C C . TYR B 1 60 ? 15.281 -13.273 -14.812 1 96.62 60 TYR B C 1
ATOM 2557 O O . TYR B 1 60 ? 16.359 -13.344 -15.406 1 96.62 60 TYR B O 1
ATOM 2565 N N . VAL B 1 61 ? 14.406 -12.281 -14.969 1 96.31 61 VAL B N 1
ATOM 2566 C CA . VAL B 1 61 ? 14.781 -11.039 -15.641 1 96.31 61 VAL B CA 1
ATOM 2567 C C . VAL B 1 61 ? 13.93 -9.883 -15.117 1 96.31 61 VAL B C 1
ATOM 2569 O O . VAL B 1 61 ? 12.711 -10.023 -14.969 1 96.31 61 VAL B O 1
ATOM 2572 N N . THR B 1 62 ? 14.57 -8.766 -14.773 1 95.69 62 THR B N 1
ATOM 2573 C CA . THR B 1 62 ? 13.852 -7.598 -14.281 1 95.69 62 THR B CA 1
ATOM 2574 C C . THR B 1 62 ? 13.289 -6.777 -15.438 1 95.69 62 THR B C 1
ATOM 2576 O O . THR B 1 62 ? 14 -6.5 -16.406 1 95.69 62 THR B O 1
ATOM 2579 N N . SER B 1 63 ? 12.008 -6.465 -15.391 1 91.56 63 SER B N 1
ATOM 2580 C CA . SER B 1 63 ? 11.383 -5.691 -16.453 1 91.56 63 SER B CA 1
ATOM 2581 C C . SER B 1 63 ? 11.234 -4.227 -16.062 1 91.56 63 SER B C 1
ATOM 2583 O O . SER B 1 63 ? 11.242 -3.344 -16.922 1 91.56 63 SER B O 1
ATOM 2585 N N . SER B 1 64 ? 11.008 -3.889 -14.789 1 91.81 64 SER B N 1
ATOM 2586 C CA . SER B 1 64 ? 10.898 -2.529 -14.266 1 91.81 64 SER B CA 1
ATOM 2587 C C . SER B 1 64 ? 11.359 -2.457 -12.812 1 91.81 64 SER B C 1
ATOM 2589 O O . SER B 1 64 ? 11.266 -3.441 -12.078 1 91.81 64 SER B O 1
ATOM 2591 N N . SER B 1 65 ? 11.93 -1.259 -12.539 1 94.81 65 SER B N 1
ATOM 2592 C CA . SER B 1 65 ? 12.414 -1.117 -11.164 1 94.81 65 SER B CA 1
ATOM 2593 C C . SER B 1 65 ? 12.398 0.342 -10.719 1 94.81 65 SER B C 1
ATOM 2595 O O . SER B 1 65 ? 12.445 1.25 -11.555 1 94.81 65 SER B O 1
ATOM 2597 N N . CYS B 1 66 ? 12.211 0.552 -9.492 1 95.56 66 CYS B N 1
ATOM 2598 C CA . CYS B 1 66 ? 12.297 1.828 -8.789 1 95.56 66 CYS B CA 1
ATOM 2599 C C . CYS B 1 66 ? 12.875 1.642 -7.391 1 95.56 66 CYS B C 1
ATOM 2601 O O . CYS B 1 66 ? 12.477 0.733 -6.664 1 95.56 66 CYS B O 1
ATOM 2603 N N . SER B 1 67 ? 13.789 2.459 -6.98 1 96.75 67 SER B N 1
ATOM 2604 C CA . SER B 1 67 ? 14.461 2.264 -5.695 1 96.75 67 SER B CA 1
ATOM 2605 C C . SER B 1 67 ? 13.602 2.775 -4.543 1 96.75 67 SER B C 1
ATOM 2607 O O . SER B 1 67 ? 13.891 2.498 -3.377 1 96.75 67 SER B O 1
ATOM 2609 N N . GLY B 1 68 ? 12.555 3.352 -4.801 1 97.5 68 GLY B N 1
ATOM 2610 C CA . GLY B 1 68 ? 11.75 4.098 -3.848 1 97.5 68 GLY B CA 1
ATOM 2611 C C . GLY B 1 68 ? 11.773 5.594 -4.086 1 97.5 68 GLY B C 1
ATOM 2612 O O . GLY B 1 68 ? 12.742 6.121 -4.645 1 97.5 68 GLY B O 1
ATOM 2613 N N . ARG B 1 69 ? 10.719 6.27 -3.625 1 97.81 69 ARG B N 1
ATOM 2614 C CA . ARG B 1 69 ? 10.711 7.699 -3.918 1 97.81 69 ARG B CA 1
ATOM 2615 C C . ARG B 1 69 ? 9.75 8.445 -2.992 1 97.81 69 ARG B C 1
ATOM 2617 O O . ARG B 1 69 ? 8.805 7.852 -2.467 1 97.81 69 ARG B O 1
ATOM 2624 N N . ALA B 1 70 ? 10.07 9.695 -2.738 1 98.5 70 ALA B N 1
ATOM 2625 C CA . ALA B 1 70 ? 9.156 10.695 -2.193 1 98.5 70 ALA B CA 1
ATOM 2626 C C . ALA B 1 70 ? 8.625 11.617 -3.291 1 98.5 70 ALA B C 1
ATOM 2628 O O . ALA B 1 70 ? 9.383 12.031 -4.172 1 98.5 70 ALA B O 1
ATOM 2629 N N . SER B 1 71 ? 7.297 11.883 -3.301 1 98.44 71 SER B N 1
ATOM 2630 C CA . SER B 1 71 ? 6.781 12.68 -4.41 1 98.44 71 SER B CA 1
ATOM 2631 C C . SER B 1 71 ? 5.566 13.5 -3.99 1 98.44 71 SER B C 1
ATOM 2633 O O . SER B 1 71 ? 4.879 13.148 -3.029 1 98.44 71 SER B O 1
ATOM 2635 N N . LEU B 1 72 ? 5.422 14.617 -4.508 1 98.5 72 LEU B N 1
ATOM 2636 C CA . LEU B 1 72 ? 4.211 15.43 -4.535 1 98.5 72 LEU B CA 1
ATOM 2637 C C . LEU B 1 72 ? 3.465 15.25 -5.852 1 98.5 72 LEU B C 1
ATOM 2639 O O . LEU B 1 72 ? 3.963 15.641 -6.91 1 98.5 72 LEU B O 1
ATOM 2643 N N . PHE B 1 73 ? 2.254 14.633 -5.797 1 98.06 73 PHE B N 1
ATOM 2644 C CA . PHE B 1 73 ? 1.576 14.203 -7.016 1 98.06 73 PHE B CA 1
ATOM 2645 C C . PHE B 1 73 ? 0.12 14.648 -7.012 1 98.06 73 PHE B C 1
ATOM 2647 O O . PHE B 1 73 ? -0.594 14.453 -6.027 1 98.06 73 PHE B O 1
ATOM 2654 N N . HIS B 1 74 ? -0.29 15.242 -8.102 1 97.81 74 HIS B N 1
ATOM 2655 C CA . HIS B 1 74 ? -1.651 15.742 -8.242 1 97.81 74 HIS B CA 1
ATOM 2656 C C . HIS B 1 74 ? -2.424 14.961 -9.297 1 97.81 74 HIS B C 1
ATOM 2658 O O . HIS B 1 74 ? -1.98 14.844 -10.438 1 97.81 74 HIS B O 1
ATOM 2664 N N . LYS B 1 75 ? -3.576 14.414 -8.898 1 96.19 75 LYS B N 1
ATOM 2665 C CA . LYS B 1 75 ? -4.418 13.656 -9.82 1 96.19 75 LYS B CA 1
ATOM 2666 C C . LYS B 1 75 ? -5.887 14.055 -9.68 1 96.19 75 LYS B C 1
ATOM 2668 O O . LYS B 1 75 ? -6.266 14.711 -8.711 1 96.19 75 LYS B O 1
ATOM 2673 N N . GLY B 1 76 ? -6.66 13.641 -10.656 1 93.69 76 GLY B N 1
ATOM 2674 C CA . GLY B 1 76 ? -8.094 13.891 -10.672 1 93.69 76 GLY B CA 1
ATOM 2675 C C . GLY B 1 76 ? -8.742 13.586 -12.016 1 93.69 76 GLY B C 1
ATOM 2676 O O . GLY B 1 76 ? -8.047 13.422 -13.023 1 93.69 76 GLY B O 1
ATOM 2677 N N . GLN B 1 77 ? -10.008 13.445 -11.945 1 91 77 GLN B N 1
ATOM 2678 C CA . GLN B 1 77 ? -10.781 13.211 -13.156 1 91 77 GLN B CA 1
ATOM 2679 C C . GLN B 1 77 ? -11.828 14.305 -13.367 1 91 77 GLN B C 1
ATOM 2681 O O . GLN B 1 77 ? -12.305 14.898 -12.398 1 91 77 GLN B O 1
ATOM 2686 N N . VAL B 1 78 ? -12.07 14.617 -14.648 1 85.75 78 VAL B N 1
ATOM 2687 C CA . VAL B 1 78 ? -13.094 15.609 -14.969 1 85.75 78 VAL B CA 1
ATOM 2688 C C . VAL B 1 78 ? -14.125 14.992 -15.914 1 85.75 78 VAL B C 1
ATOM 2690 O O . VAL B 1 78 ? -13.797 14.125 -16.734 1 85.75 78 VAL B O 1
ATOM 2693 N N . SER B 1 79 ? -15.328 15.32 -15.68 1 79.44 79 SER B N 1
ATOM 2694 C CA . SER B 1 79 ? -16.422 14.836 -16.516 1 79.44 79 SER B CA 1
ATOM 2695 C C . SER B 1 79 ? -16.281 15.336 -17.953 1 79.44 79 SER B C 1
ATOM 2697 O O . SER B 1 79 ? -15.719 16.422 -18.188 1 79.44 79 SER B O 1
ATOM 2699 N N . ALA B 1 80 ? -16.234 14.359 -19 1 64.69 80 ALA B N 1
ATOM 2700 C CA . ALA B 1 80 ? -16.109 14.641 -20.438 1 64.69 80 ALA B CA 1
ATOM 2701 C C . ALA B 1 80 ? -16.812 15.945 -20.797 1 64.69 80 ALA B C 1
ATOM 2703 O O . ALA B 1 80 ? -16.375 16.641 -21.719 1 64.69 80 ALA B O 1
ATOM 2704 N N . GLU B 1 81 ? -17.906 16.281 -20.312 1 56.47 81 GLU B N 1
ATOM 2705 C CA . GLU B 1 81 ? -18.641 17.422 -20.828 1 56.47 81 GLU B CA 1
ATOM 2706 C C . GLU B 1 81 ? -17.859 18.719 -20.625 1 56.47 81 GLU B C 1
ATOM 2708 O O . GLU B 1 81 ? -18.062 19.688 -21.359 1 56.47 81 GLU B O 1
ATOM 2713 N N . VAL B 1 82 ? -17.062 18.719 -19.719 1 50.16 82 VAL B N 1
ATOM 2714 C CA . VAL B 1 82 ? -16.453 20.016 -19.391 1 50.16 82 VAL B CA 1
ATOM 2715 C C . VAL B 1 82 ? -15.109 20.141 -20.125 1 50.16 82 VAL B C 1
ATOM 2717 O O . VAL B 1 82 ? -14.383 21.125 -19.922 1 50.16 82 VAL B O 1
ATOM 2720 N N . THR B 1 83 ? -14.656 19.047 -20.766 1 47.19 83 THR B N 1
ATOM 2721 C CA . THR B 1 83 ? -13.281 19.188 -21.234 1 47.19 83 THR B CA 1
ATOM 2722 C C . THR B 1 83 ? -13.18 20.25 -22.328 1 47.19 83 THR B C 1
ATOM 2724 O O . THR B 1 83 ? -13.852 20.156 -23.359 1 47.19 83 THR B O 1
ATOM 2727 N N . ALA B 1 84 ? -12.883 21.359 -21.953 1 41.75 84 ALA B N 1
ATOM 2728 C CA . ALA B 1 84 ? -12.461 22.344 -22.953 1 41.75 84 ALA B CA 1
ATOM 2729 C C . ALA B 1 84 ? -11.508 21.719 -23.969 1 41.75 84 ALA B C 1
ATOM 2731 O O . ALA B 1 84 ? -10.898 20.672 -23.703 1 41.75 84 ALA B O 1
ATOM 2732 N N . PRO B 1 85 ? -11.25 22.391 -25.219 1 38.81 85 PRO B N 1
ATOM 2733 C CA . PRO B 1 85 ? -10.422 22.094 -26.391 1 38.81 85 PRO B CA 1
ATOM 2734 C C . PRO B 1 85 ? -8.984 21.734 -26.016 1 38.81 85 PRO B C 1
ATOM 2736 O O . PRO B 1 85 ? -8.117 21.641 -26.891 1 38.81 85 PRO B O 1
ATOM 2739 N N . LEU B 1 86 ? -8.586 21.875 -24.781 1 36.25 86 LEU B N 1
ATOM 2740 C CA . LEU B 1 86 ? -7.129 21.781 -24.797 1 36.25 86 LEU B CA 1
ATOM 2741 C C . LEU B 1 86 ? -6.668 20.375 -25.141 1 36.25 86 LEU B C 1
ATOM 2743 O O . LEU B 1 86 ? -7.016 19.422 -24.453 1 36.25 86 LEU B O 1
ATOM 2747 N N . ALA B 1 87 ? -6.117 20.109 -26.344 1 36.56 87 ALA B N 1
ATOM 2748 C CA . ALA B 1 87 ? -5.641 19.047 -27.219 1 36.56 87 ALA B CA 1
ATOM 2749 C C . ALA B 1 87 ? -4.848 18 -26.422 1 36.56 87 ALA B C 1
ATOM 2751 O O . ALA B 1 87 ? -4.77 16.844 -26.828 1 36.56 87 ALA B O 1
ATOM 2752 N N . GLN B 1 88 ? -3.998 18.328 -25.422 1 41.97 88 GLN B N 1
ATOM 2753 C CA . GLN B 1 88 ? -2.883 17.453 -25.062 1 41.97 88 GLN B CA 1
ATOM 2754 C C . GLN B 1 88 ? -3.229 16.594 -23.859 1 41.97 88 GLN B C 1
ATOM 2756 O O . GLN B 1 88 ? -2.422 15.758 -23.438 1 41.97 88 GLN B O 1
ATOM 2761 N N . ARG B 1 89 ? -4.129 17.078 -23.047 1 46.75 89 ARG B N 1
ATOM 2762 C CA . ARG B 1 89 ? -4.32 16.156 -21.922 1 46.75 89 ARG B CA 1
ATOM 2763 C C . ARG B 1 89 ? -5.195 14.977 -22.312 1 46.75 89 ARG B C 1
ATOM 2765 O O . ARG B 1 89 ? -6.059 15.102 -23.188 1 46.75 89 ARG B O 1
ATOM 2772 N N . LYS B 1 90 ? -4.797 13.781 -21.969 1 51.03 90 LYS B N 1
ATOM 2773 C CA . LYS B 1 90 ? -5.648 12.609 -22.156 1 51.03 90 LYS B CA 1
ATOM 2774 C C . LYS B 1 90 ? -7.086 12.906 -21.75 1 51.03 90 LYS B C 1
ATOM 2776 O O . LYS B 1 90 ? -7.324 13.633 -20.781 1 51.03 90 LYS B O 1
ATOM 2781 N N . ARG B 1 91 ? -8.039 12.672 -22.453 1 52.91 91 ARG B N 1
ATOM 2782 C CA . ARG B 1 91 ? -9.477 12.836 -22.25 1 52.91 91 ARG B CA 1
ATOM 2783 C C . ARG B 1 91 ? -9.875 12.438 -20.828 1 52.91 91 ARG B C 1
ATOM 2785 O O . ARG B 1 91 ? -9.578 11.328 -20.391 1 52.91 91 ARG B O 1
ATOM 2792 N N . GLY B 1 92 ? -10.164 13.523 -19.953 1 64.12 92 GLY B N 1
ATOM 2793 C CA . GLY B 1 92 ? -10.789 13.25 -18.656 1 64.12 92 GLY B CA 1
ATOM 2794 C C . GLY B 1 92 ? -9.828 13.367 -17.5 1 64.12 92 GLY B C 1
ATOM 2795 O O . GLY B 1 92 ? -10.227 13.227 -16.344 1 64.12 92 GLY B O 1
ATOM 2796 N N . ALA B 1 93 ? -8.516 13.719 -17.859 1 75.12 93 ALA B N 1
ATOM 2797 C CA . ALA B 1 93 ? -7.57 13.812 -16.75 1 75.12 93 ALA B CA 1
ATOM 2798 C C . ALA B 1 93 ? -7.461 15.25 -16.25 1 75.12 93 ALA B C 1
ATOM 2800 O O . ALA B 1 93 ? -7.355 16.188 -17.047 1 75.12 93 ALA B O 1
ATOM 2801 N N . PHE B 1 94 ? -7.641 15.711 -14.969 1 80.19 94 PHE B N 1
ATOM 2802 C CA . PHE B 1 94 ? -7.602 17.016 -14.32 1 80.19 94 PHE B CA 1
ATOM 2803 C C . PHE B 1 94 ? -6.309 17.188 -13.531 1 80.19 94 PHE B C 1
ATOM 2805 O O . PHE B 1 94 ? -5.852 18.312 -13.32 1 80.19 94 PHE B O 1
ATOM 2812 N N . GLY B 1 95 ? -5.496 16.219 -13.438 1 88.38 95 GLY B N 1
ATOM 2813 C CA . GLY B 1 95 ? -4.34 16.266 -12.555 1 88.38 95 GLY B CA 1
ATOM 2814 C C . GLY B 1 95 ? -3.102 16.828 -13.227 1 88.38 95 GLY B C 1
ATOM 2815 O O . GLY B 1 95 ? -2.93 16.672 -14.438 1 88.38 95 GLY B O 1
ATOM 2816 N N . GLN B 1 96 ? -2.24 17.594 -12.484 1 93.38 96 GLN B N 1
ATOM 2817 C CA . GLN B 1 96 ? -0.988 18.156 -12.977 1 93.38 96 GLN B CA 1
ATOM 2818 C C . GLN B 1 96 ? 0.131 17.125 -12.945 1 93.38 96 GLN B C 1
ATOM 2820 O O . GLN B 1 96 ? 1.232 17.375 -13.438 1 93.38 96 GLN B O 1
ATOM 2825 N N . GLY B 1 97 ? -0.181 16.094 -12.352 1 95.31 97 GLY B N 1
ATOM 2826 C CA . GLY B 1 97 ? 0.836 15.055 -12.258 1 95.31 97 GLY B CA 1
ATOM 2827 C C . GLY B 1 97 ? 1.872 15.328 -11.188 1 95.31 97 GLY B C 1
ATOM 2828 O O . GLY B 1 97 ? 1.53 15.75 -10.078 1 95.31 97 GLY B O 1
ATOM 2829 N N . THR B 1 98 ? 3.152 14.953 -11.531 1 96.56 98 THR B N 1
ATOM 2830 C CA . THR B 1 98 ? 4.234 15.062 -10.555 1 96.56 98 THR B CA 1
ATOM 2831 C C . THR B 1 98 ? 4.66 16.516 -10.383 1 96.56 98 THR B C 1
ATOM 2833 O O . THR B 1 98 ? 5.09 17.172 -11.344 1 96.56 98 THR B O 1
ATOM 2836 N N . LEU B 1 99 ? 4.578 17.016 -9.172 1 97.94 99 LEU B N 1
ATOM 2837 C CA . LEU B 1 99 ? 4.984 18.391 -8.867 1 97.94 99 LEU B CA 1
ATOM 2838 C C . LEU B 1 99 ? 6.371 18.406 -8.234 1 97.94 99 LEU B C 1
ATOM 2840 O O . LEU B 1 99 ? 7.055 19.438 -8.258 1 97.94 99 LEU B O 1
ATOM 2844 N N . PHE B 1 100 ? 6.734 17.375 -7.602 1 97.62 100 PHE B N 1
ATOM 2845 C CA . PHE B 1 100 ? 8.031 17.156 -6.969 1 97.62 100 PHE B CA 1
ATOM 2846 C C . PHE B 1 100 ? 8.312 15.664 -6.82 1 97.62 100 PHE B C 1
ATOM 2848 O O . PHE B 1 100 ? 7.398 14.883 -6.559 1 97.62 100 PHE B O 1
ATOM 2855 N N . GLN B 1 101 ? 9.562 15.281 -6.973 1 97.31 101 GLN B N 1
ATOM 2856 C CA . GLN B 1 101 ? 9.914 13.883 -6.746 1 97.31 101 GLN B CA 1
ATOM 2857 C C . GLN B 1 101 ? 11.406 13.727 -6.473 1 97.31 101 GLN B C 1
ATOM 2859 O O . GLN B 1 101 ? 12.227 14.461 -7.023 1 97.31 101 GLN B O 1
ATOM 2864 N N . THR B 1 102 ? 11.773 12.836 -5.637 1 97.06 102 THR B N 1
ATOM 2865 C CA . THR B 1 102 ? 13.156 12.438 -5.422 1 97.06 102 THR B CA 1
ATOM 2866 C C . THR B 1 102 ? 13.25 10.945 -5.105 1 97.06 102 THR B C 1
ATOM 2868 O O . THR B 1 102 ? 12.391 10.406 -4.406 1 97.06 102 THR B O 1
ATOM 2871 N N . HIS B 1 103 ? 14.258 10.305 -5.586 1 96.38 103 HIS B N 1
ATOM 2872 C CA . HIS B 1 103 ? 14.531 8.906 -5.293 1 96.38 103 HIS B CA 1
ATOM 2873 C C . HIS B 1 103 ? 15.586 8.766 -4.199 1 96.38 103 HIS B C 1
ATOM 2875 O O . HIS B 1 103 ? 15.914 7.648 -3.793 1 96.38 103 HIS B O 1
ATOM 2881 N N . ASP B 1 104 ? 16.047 9.953 -3.666 1 96.5 104 ASP B N 1
ATOM 2882 C CA . ASP B 1 104 ? 17.094 9.969 -2.637 1 96.5 104 ASP B CA 1
ATOM 2883 C C . ASP B 1 104 ? 16.578 10.602 -1.349 1 96.5 104 ASP B C 1
ATOM 2885 O O . ASP B 1 104 ? 15.672 11.438 -1.382 1 96.5 104 ASP B O 1
ATOM 2889 N N . PRO B 1 105 ? 17.203 10.133 -0.225 1 97.69 105 PRO B N 1
ATOM 2890 C CA . PRO B 1 105 ? 16.906 10.859 1.009 1 97.69 105 PRO B CA 1
ATOM 2891 C C . PRO B 1 105 ? 17.219 12.352 0.909 1 97.69 105 PRO B C 1
ATOM 2893 O O . PRO B 1 105 ? 18.109 12.75 0.163 1 97.69 105 PRO B O 1
ATOM 2896 N N . PHE B 1 106 ? 16.484 13.07 1.705 1 98.12 106 PHE B N 1
ATOM 2897 C CA . PHE B 1 106 ? 16.703 14.516 1.746 1 98.12 106 PHE B CA 1
ATOM 2898 C C . PHE B 1 106 ? 17.953 14.844 2.545 1 98.12 106 PHE B C 1
ATOM 2900 O O . PHE B 1 106 ? 18.016 14.617 3.756 1 98.12 106 PHE B O 1
ATOM 2907 N N . SER B 1 107 ? 18.938 15.406 1.896 1 97.44 107 SER B N 1
ATOM 2908 C CA . SER B 1 107 ? 20.172 15.773 2.576 1 97.44 107 SER B CA 1
ATOM 2909 C C . SER B 1 107 ? 20 17.047 3.387 1 97.44 107 SER B C 1
ATOM 2911 O O . SER B 1 107 ? 20.609 17.219 4.445 1 97.44 107 SER B O 1
ATOM 2913 N N . ASP B 1 108 ? 19.188 17.969 2.871 1 98.12 108 ASP B N 1
ATOM 2914 C CA . ASP B 1 108 ? 18.859 19.234 3.52 1 98.12 108 ASP B CA 1
ATOM 2915 C C . ASP B 1 108 ? 17.344 19.375 3.691 1 98.12 108 ASP B C 1
ATOM 2917 O O . ASP B 1 108 ? 16.656 19.891 2.809 1 98.12 108 ASP B O 1
ATOM 2921 N N . VAL B 1 109 ? 16.922 19.016 4.859 1 98.06 109 VAL B N 1
ATOM 2922 C CA . VAL B 1 109 ? 15.484 18.969 5.129 1 98.06 109 VAL B CA 1
ATOM 2923 C C . VAL B 1 109 ? 14.891 20.375 5.051 1 98.06 109 VAL B C 1
ATOM 2925 O O . VAL B 1 109 ? 13.898 20.594 4.355 1 98.06 109 VAL B O 1
ATOM 2928 N N . GLU B 1 110 ? 15.539 21.312 5.715 1 97.81 110 GLU B N 1
ATOM 2929 C CA . GLU B 1 110 ? 15.055 22.688 5.73 1 97.81 110 GLU B CA 1
ATOM 2930 C C . GLU B 1 110 ? 15.016 23.281 4.32 1 97.81 110 GLU B C 1
ATOM 2932 O O . GLU B 1 110 ? 14.039 23.922 3.939 1 97.81 110 GLU B O 1
ATOM 2937 N N . GLY B 1 111 ? 16.094 23.047 3.617 1 97.94 111 GLY B N 1
ATOM 2938 C CA . GLY B 1 111 ? 16.156 23.531 2.248 1 97.94 111 GLY B CA 1
ATOM 2939 C C . GLY B 1 111 ? 15.086 22.922 1.354 1 97.94 111 GLY B C 1
ATOM 2940 O O . GLY B 1 111 ? 14.484 23.609 0.539 1 97.94 111 GLY B O 1
ATOM 2941 N N . ALA B 1 112 ? 14.859 21.594 1.47 1 98.25 112 ALA B N 1
ATOM 2942 C CA . ALA B 1 112 ? 13.836 20.922 0.677 1 98.25 112 ALA B CA 1
ATOM 2943 C C . ALA B 1 112 ? 12.453 21.484 0.953 1 98.25 112 ALA B C 1
ATOM 2945 O O . ALA B 1 112 ? 11.656 21.688 0.028 1 98.25 112 ALA B O 1
ATOM 2946 N N . VAL B 1 113 ? 12.188 21.797 2.213 1 98.62 113 VAL B N 1
ATOM 2947 C CA . VAL B 1 113 ? 10.875 22.312 2.602 1 98.62 113 VAL B CA 1
ATOM 2948 C C . VAL B 1 113 ? 10.719 23.75 2.113 1 98.62 113 VAL B C 1
ATOM 2950 O O . VAL B 1 113 ? 9.75 24.062 1.419 1 98.62 113 VAL B O 1
ATOM 2953 N N . GLU B 1 114 ? 11.695 24.609 2.334 1 98.31 114 GLU B N 1
ATOM 2954 C CA . GLU B 1 114 ? 11.586 26.047 2.1 1 98.31 114 GLU B CA 1
ATOM 2955 C C . GLU B 1 114 ? 11.734 26.375 0.617 1 98.31 114 GLU B C 1
ATOM 2957 O O . GLU B 1 114 ? 11.094 27.297 0.112 1 98.31 114 GLU B O 1
ATOM 2962 N N . ASN B 1 115 ? 12.57 25.578 -0.024 1 98.19 115 ASN B N 1
ATOM 2963 C CA . ASN B 1 115 ? 12.961 26 -1.366 1 98.19 115 ASN B CA 1
ATOM 2964 C C . ASN B 1 115 ? 12.336 25.109 -2.436 1 98.19 115 ASN B C 1
ATOM 2966 O O . ASN B 1 115 ? 12.406 25.406 -3.627 1 98.19 115 ASN B O 1
ATOM 2970 N N . GLU B 1 116 ? 11.75 24.016 -2.061 1 98.31 116 GLU B N 1
ATOM 2971 C CA . GLU B 1 116 ? 11.195 23.109 -3.062 1 98.31 116 GLU B CA 1
ATOM 2972 C C . GLU B 1 116 ? 9.719 22.828 -2.795 1 98.31 116 GLU B C 1
ATOM 2974 O O . GLU B 1 116 ? 8.859 23.172 -3.617 1 98.31 116 GLU B O 1
ATOM 2979 N N . LEU B 1 117 ? 9.375 22.344 -1.633 1 98.75 117 LEU B N 1
ATOM 2980 C CA . LEU B 1 117 ? 8.023 21.875 -1.352 1 98.75 117 LEU B CA 1
ATOM 2981 C C . LEU B 1 117 ? 7.059 23.062 -1.215 1 98.75 117 LEU B C 1
ATOM 2983 O O . LEU B 1 117 ? 5.984 23.062 -1.816 1 98.75 117 LEU B O 1
ATOM 2987 N N . ILE B 1 118 ? 7.418 24.047 -0.392 1 98.75 118 ILE B N 1
ATOM 2988 C CA . ILE B 1 118 ? 6.531 25.188 -0.168 1 98.75 118 ILE B CA 1
ATOM 2989 C C . ILE B 1 118 ? 6.285 25.922 -1.486 1 98.75 118 ILE B C 1
ATOM 2991 O O . ILE B 1 118 ? 5.137 26.188 -1.854 1 98.75 118 ILE B O 1
ATOM 2995 N N . PRO B 1 119 ? 7.328 26.234 -2.291 1 98.69 119 PRO B N 1
ATOM 2996 C CA . PRO B 1 119 ? 7.078 26.875 -3.588 1 98.69 119 PRO B CA 1
ATOM 2997 C C . PRO B 1 119 ? 6.188 26.016 -4.492 1 98.69 119 PRO B C 1
ATOM 2999 O O . PRO B 1 119 ? 5.34 26.562 -5.211 1 98.69 119 PRO B O 1
ATOM 3002 N N . ALA B 1 120 ? 6.367 24.703 -4.488 1 98.69 120 ALA B N 1
ATOM 3003 C CA . ALA B 1 120 ? 5.527 23.828 -5.293 1 98.69 120 ALA B CA 1
ATOM 3004 C C . ALA B 1 120 ? 4.062 23.922 -4.867 1 98.69 120 ALA B C 1
ATOM 3006 O O . ALA B 1 120 ? 3.166 23.969 -5.711 1 98.69 120 ALA B O 1
ATOM 3007 N N . LEU B 1 121 ? 3.84 23.984 -3.609 1 98.75 121 LEU B N 1
ATOM 3008 C CA . LEU B 1 121 ? 2.484 24.078 -3.078 1 98.75 121 LEU B CA 1
ATOM 3009 C C . LEU B 1 121 ? 1.866 25.438 -3.416 1 98.75 121 LEU B C 1
ATOM 3011 O O . LEU B 1 121 ? 0.681 25.516 -3.748 1 98.75 121 LEU B O 1
ATOM 3015 N N . GLU B 1 122 ? 2.666 26.453 -3.277 1 98.62 122 GLU B N 1
ATOM 3016 C CA . GLU B 1 122 ? 2.189 27.797 -3.629 1 98.62 122 GLU B CA 1
ATOM 3017 C C . GLU B 1 122 ? 1.793 27.875 -5.102 1 98.62 122 GLU B C 1
ATOM 3019 O O . GLU B 1 122 ? 0.746 28.422 -5.441 1 98.62 122 GLU B O 1
ATOM 3024 N N . SER B 1 123 ? 2.656 27.312 -5.902 1 98.06 123 SER B N 1
ATOM 3025 C CA . SER B 1 123 ? 2.363 27.281 -7.328 1 98.06 123 SER B CA 1
ATOM 3026 C C . SER B 1 123 ? 1.089 26.484 -7.613 1 98.06 123 SER B C 1
ATOM 3028 O O . SER B 1 123 ? 0.26 26.906 -8.422 1 98.06 123 SER B O 1
ATOM 3030 N N . PHE B 1 124 ? 0.947 25.359 -6.957 1 98.12 124 PHE B N 1
ATOM 3031 C CA . PHE B 1 124 ? -0.257 24.562 -7.117 1 98.12 124 PHE B CA 1
ATOM 3032 C C . PHE B 1 124 ? -1.491 25.328 -6.676 1 98.12 124 PHE B C 1
ATOM 3034 O O . PHE B 1 124 ? -2.514 25.328 -7.363 1 98.12 124 PHE B O 1
ATOM 3041 N N . SER B 1 125 ? -1.397 25.953 -5.508 1 97.81 125 SER B N 1
ATOM 3042 C CA . SER B 1 125 ? -2.512 26.719 -4.969 1 97.81 125 SER B CA 1
ATOM 3043 C C . SER B 1 125 ? -2.951 27.812 -5.945 1 97.81 125 SER B C 1
ATOM 3045 O O . SER B 1 125 ? -4.148 28 -6.168 1 97.81 125 SER B O 1
ATOM 3047 N N . ALA B 1 126 ? -2.014 28.531 -6.504 1 97.06 126 ALA B N 1
ATOM 3048 C CA . ALA B 1 126 ? -2.311 29.578 -7.473 1 97.06 126 ALA B CA 1
ATOM 3049 C C . ALA B 1 126 ? -3.008 29 -8.703 1 97.06 126 ALA B C 1
ATOM 3051 O O . ALA B 1 126 ? -3.98 29.578 -9.195 1 97.06 126 ALA B O 1
ATOM 3052 N N . TRP B 1 127 ? -2.449 27.906 -9.188 1 96.19 127 TRP B N 1
ATOM 3053 C CA . TRP B 1 127 ? -3.043 27.234 -10.344 1 96.19 127 TRP B CA 1
ATOM 3054 C C . TRP B 1 127 ? -4.469 26.797 -10.047 1 96.19 127 TRP B C 1
ATOM 3056 O O . TRP B 1 127 ? -5.379 27.016 -10.844 1 96.19 127 TRP B O 1
ATOM 3066 N N . ARG B 1 128 ? -4.66 26.188 -8.867 1 94.81 128 ARG B N 1
ATOM 3067 C CA . ARG B 1 128 ? -5.949 25.594 -8.531 1 94.81 128 ARG B CA 1
ATOM 3068 C C . ARG B 1 128 ? -7.02 26.672 -8.375 1 94.81 128 ARG B C 1
ATOM 3070 O O . ARG B 1 128 ? -8.188 26.438 -8.711 1 94.81 128 ARG B O 1
ATOM 3077 N N . LYS B 1 129 ? -6.684 27.812 -7.879 1 93.44 129 LYS B N 1
ATOM 3078 C CA . LYS B 1 129 ? -7.609 28.922 -7.699 1 93.44 129 LYS B CA 1
ATOM 3079 C C . LYS B 1 129 ? -8.188 29.375 -9.031 1 93.44 129 LYS B C 1
ATOM 3081 O O . LYS B 1 129 ? -9.273 29.969 -9.078 1 93.44 129 LYS B O 1
ATOM 3086 N N . GLN B 1 130 ? -7.484 29.062 -10.062 1 91.81 130 GLN B N 1
ATOM 3087 C CA . GLN B 1 130 ? -7.91 29.5 -11.391 1 91.81 130 GLN B CA 1
ATOM 3088 C C . GLN B 1 130 ? -8.812 28.453 -12.039 1 91.81 130 GLN B C 1
ATOM 3090 O O . GLN B 1 130 ? -9.375 28.688 -13.109 1 91.81 130 GLN B O 1
ATOM 3095 N N . GLN B 1 131 ? -8.805 27.266 -11.414 1 87.44 131 GLN B N 1
ATOM 3096 C CA . GLN B 1 131 ? -9.609 26.203 -12.008 1 87.44 131 GLN B CA 1
ATOM 3097 C C . GLN B 1 131 ? -11.07 26.297 -11.57 1 87.44 131 GLN B C 1
ATOM 3099 O O . GLN B 1 131 ? -11.367 26.828 -10.5 1 87.44 131 GLN B O 1
ATOM 3104 N N . HIS B 1 132 ? -11.938 25.906 -12.461 1 74.12 132 HIS B N 1
ATOM 3105 C CA . HIS B 1 132 ? -13.375 25.938 -12.188 1 74.12 132 HIS B CA 1
ATOM 3106 C C . HIS B 1 132 ? -13.742 24.984 -11.062 1 74.12 132 HIS B C 1
ATOM 3108 O O . HIS B 1 132 ? -13.188 23.875 -10.977 1 74.12 132 HIS B O 1
ATOM 3114 N N . GLU B 1 133 ? -14.648 25.562 -10.25 1 74.12 133 GLU B N 1
ATOM 3115 C CA . GLU B 1 133 ? -15.211 24.75 -9.18 1 74.12 133 GLU B CA 1
ATOM 3116 C C . GLU B 1 133 ? -16.578 24.188 -9.57 1 74.12 133 GLU B C 1
ATOM 3118 O O . GLU B 1 133 ? -17.203 24.672 -10.508 1 74.12 133 GLU B O 1
ATOM 3123 N N . GLY B 1 134 ? -16.875 22.938 -9.148 1 78.19 134 GLY B N 1
ATOM 3124 C CA . GLY B 1 134 ? -18.266 22.516 -9.305 1 78.19 134 GLY B CA 1
ATOM 3125 C C . GLY B 1 134 ? -18.406 21.141 -9.93 1 78.19 134 GLY B C 1
ATOM 3126 O O . GLY B 1 134 ? -19.484 20.562 -9.93 1 78.19 134 GLY B O 1
ATOM 3127 N N . ASP B 1 135 ? -17.438 20.719 -10.57 1 86 135 ASP B N 1
ATOM 3128 C CA . ASP B 1 135 ? -17.531 19.375 -11.125 1 86 135 ASP B CA 1
ATOM 3129 C C . ASP B 1 135 ? -17.484 18.312 -10.023 1 86 135 ASP B C 1
ATOM 3131 O O . ASP B 1 135 ? -16.469 18.172 -9.336 1 86 135 ASP B O 1
ATOM 3135 N N . PRO B 1 136 ? -18.609 17.656 -9.883 1 89.5 136 PRO B N 1
ATOM 3136 C CA . PRO B 1 136 ? -18.688 16.672 -8.805 1 89.5 136 PRO B CA 1
ATOM 3137 C C . PRO B 1 136 ? -17.609 15.586 -8.922 1 89.5 136 PRO B C 1
ATOM 3139 O O . PRO B 1 136 ? -17.156 15.062 -7.91 1 89.5 136 PRO B O 1
ATOM 3142 N N . LEU B 1 137 ? -17.25 15.312 -10.109 1 91.25 137 LEU B N 1
ATOM 3143 C CA . LEU B 1 137 ? -16.234 14.289 -10.312 1 91.25 137 LEU B CA 1
ATOM 3144 C C . LEU B 1 137 ? -14.875 14.773 -9.828 1 91.25 137 LEU B C 1
ATOM 3146 O O . LEU B 1 137 ? -14.102 14 -9.258 1 91.25 137 LEU B O 1
ATOM 3150 N N . VAL B 1 138 ? -14.602 16 -10.062 1 91.75 138 VAL B N 1
ATOM 3151 C CA . VAL B 1 138 ? -13.359 16.594 -9.578 1 91.75 138 VAL B CA 1
ATOM 3152 C C . VAL B 1 138 ? -13.344 16.578 -8.055 1 91.75 138 VAL B C 1
ATOM 3154 O O . VAL B 1 138 ? -12.344 16.203 -7.438 1 91.75 138 VAL B O 1
ATOM 3157 N N . TYR B 1 139 ? -14.477 16.938 -7.469 1 92.19 139 TYR B N 1
ATOM 3158 C CA . TYR B 1 139 ? -14.578 16.938 -6.016 1 92.19 139 TYR B CA 1
ATOM 3159 C C . TYR B 1 139 ? -14.281 15.562 -5.438 1 92.19 139 TYR B C 1
ATOM 3161 O O . TYR B 1 139 ? -13.539 15.445 -4.461 1 92.19 139 TYR B O 1
ATOM 3169 N N . GLU B 1 140 ? -14.719 14.594 -6.09 1 92.75 140 GLU B N 1
ATOM 3170 C CA . GLU B 1 140 ? -14.617 13.234 -5.574 1 92.75 140 GLU B CA 1
ATOM 3171 C C . GLU B 1 140 ? -13.227 12.656 -5.805 1 92.75 140 GLU B C 1
ATOM 3173 O O . GLU B 1 140 ? -12.75 11.844 -5.012 1 92.75 140 GLU B O 1
ATOM 3178 N N . THR B 1 141 ? -12.57 13.125 -6.891 1 94.25 141 THR B N 1
ATOM 3179 C CA . THR B 1 141 ? -11.398 12.359 -7.316 1 94.25 141 THR B CA 1
ATOM 3180 C C . THR B 1 141 ? -10.125 13.188 -7.16 1 94.25 141 THR B C 1
ATOM 3182 O O . THR B 1 141 ? -9.023 12.633 -7.156 1 94.25 141 THR B O 1
ATOM 3185 N N . GLU B 1 142 ? -10.234 14.508 -7.109 1 95.94 142 GLU B N 1
ATOM 3186 C CA . GLU B 1 142 ? -9.039 15.344 -7.055 1 95.94 142 GLU B CA 1
ATOM 3187 C C . GLU B 1 142 ? -8.25 15.094 -5.773 1 95.94 142 GLU B C 1
ATOM 3189 O O . GLU B 1 142 ? -8.828 15.055 -4.68 1 95.94 142 GLU B O 1
ATOM 3194 N N . LEU B 1 143 ? -6.992 14.977 -5.965 1 97.56 143 LEU B N 1
ATOM 3195 C CA . LEU B 1 143 ? -6.129 14.641 -4.836 1 97.56 143 LEU B CA 1
ATOM 3196 C C . LEU B 1 143 ? -4.707 15.141 -5.07 1 97.56 143 LEU B C 1
ATOM 3198 O O . LEU B 1 143 ? -4.117 14.875 -6.121 1 97.56 143 LEU B O 1
ATOM 3202 N N . LEU B 1 144 ? -4.223 15.977 -4.195 1 98.56 144 LEU B N 1
ATOM 3203 C CA . LEU B 1 144 ? -2.797 16.281 -4.105 1 98.56 144 LEU B CA 1
ATOM 3204 C C . LEU B 1 144 ? -2.146 15.492 -2.977 1 98.56 144 LEU B C 1
ATOM 3206 O O . LEU B 1 144 ? -2.395 15.758 -1.8 1 98.56 144 LEU B O 1
ATOM 3210 N N . GLN B 1 145 ? -1.285 14.578 -3.35 1 98.38 145 GLN B N 1
ATOM 3211 C CA . GLN B 1 145 ? -0.691 13.648 -2.4 1 98.38 145 GLN B CA 1
ATOM 3212 C C . GLN B 1 145 ? 0.781 13.969 -2.158 1 98.38 145 GLN B C 1
ATOM 3214 O O . GLN B 1 145 ? 1.522 14.25 -3.1 1 98.38 145 GLN B O 1
ATOM 3219 N N . PHE B 1 146 ? 1.187 14.086 -0.921 1 98.88 146 PHE B N 1
ATOM 3220 C CA . PHE B 1 146 ? 2.582 13.969 -0.513 1 98.88 146 PHE B CA 1
ATOM 3221 C C . PHE B 1 146 ? 2.869 12.562 0.017 1 98.88 146 PHE B C 1
ATOM 3223 O O . PHE B 1 146 ? 2.35 12.172 1.062 1 98.88 146 PHE B O 1
ATOM 3230 N N . LYS B 1 147 ? 3.678 11.758 -0.756 1 98.56 147 LYS B N 1
ATOM 3231 C CA . LYS B 1 147 ? 3.721 10.336 -0.411 1 98.56 147 LYS B CA 1
ATOM 3232 C C . LYS B 1 147 ? 5.133 9.781 -0.549 1 98.56 147 LYS B C 1
ATOM 3234 O O . LYS B 1 147 ? 5.984 10.391 -1.203 1 98.56 147 LYS B O 1
ATOM 3239 N N . PHE B 1 148 ? 5.43 8.773 0.171 1 98.81 148 PHE B N 1
ATOM 3240 C CA . PHE B 1 148 ? 6.613 7.93 0.069 1 98.81 148 PHE B CA 1
ATOM 3241 C C . PHE B 1 148 ? 6.242 6.535 -0.415 1 98.81 148 PHE B C 1
ATOM 3243 O O . PHE B 1 148 ? 5.297 5.926 0.094 1 98.81 148 PHE B O 1
ATOM 3250 N N . GLU B 1 149 ? 6.945 6.051 -1.398 1 98.12 149 GLU B N 1
ATOM 3251 C CA . GLU B 1 149 ? 6.793 4.695 -1.919 1 98.12 149 GLU B CA 1
ATOM 3252 C C . GLU B 1 149 ? 8.109 3.926 -1.853 1 98.12 149 GLU B C 1
ATOM 3254 O O . GLU B 1 149 ? 9.172 4.469 -2.18 1 98.12 149 GLU B O 1
ATOM 3259 N N . PRO B 1 150 ? 8.039 2.684 -1.444 1 98.12 150 PRO B N 1
ATOM 3260 C CA . PRO B 1 150 ? 9.258 1.878 -1.315 1 98.12 150 PRO B CA 1
ATOM 3261 C C . PRO B 1 150 ? 9.758 1.342 -2.656 1 98.12 150 PRO B C 1
ATOM 3263 O O . PRO B 1 150 ? 9.164 1.633 -3.699 1 98.12 150 PRO B O 1
ATOM 3266 N N . MET B 1 151 ? 10.852 0.615 -2.529 1 98.06 151 MET B N 1
ATOM 3267 C CA . MET B 1 151 ? 11.414 -0.048 -3.703 1 98.06 151 MET B CA 1
ATOM 3268 C C . MET B 1 151 ? 10.383 -0.961 -4.355 1 98.06 151 MET B C 1
ATOM 3270 O O . MET B 1 151 ? 9.648 -1.673 -3.666 1 98.06 151 MET B O 1
ATOM 3274 N N . ILE B 1 152 ? 10.406 -1 -5.633 1 97.81 152 ILE B N 1
ATOM 3275 C CA . ILE B 1 152 ? 9.609 -1.957 -6.391 1 97.81 152 ILE B CA 1
ATOM 3276 C C . ILE B 1 152 ? 10.445 -2.547 -7.523 1 97.81 152 ILE B C 1
ATOM 3278 O O . ILE B 1 152 ? 11.102 -1.814 -8.266 1 97.81 152 ILE B O 1
ATOM 3282 N N . VAL B 1 153 ? 10.477 -3.82 -7.637 1 97.44 153 VAL B N 1
ATOM 3283 C CA . VAL B 1 153 ? 11.148 -4.512 -8.734 1 97.44 153 VAL B CA 1
ATOM 3284 C C . VAL B 1 153 ? 10.211 -5.547 -9.344 1 97.44 153 VAL B C 1
ATOM 3286 O O . VAL B 1 153 ? 9.703 -6.426 -8.641 1 97.44 153 VAL B O 1
ATOM 3289 N N . HIS B 1 154 ? 9.945 -5.406 -10.578 1 96.88 154 HIS B N 1
ATOM 3290 C CA . HIS B 1 154 ? 9.195 -6.41 -11.32 1 96.88 154 HIS B CA 1
ATOM 3291 C C . HIS B 1 154 ? 10.133 -7.43 -11.969 1 96.88 154 HIS B C 1
ATOM 3293 O O . HIS B 1 154 ? 11.031 -7.059 -12.727 1 96.88 154 HIS B O 1
ATOM 3299 N N . VAL B 1 155 ? 9.875 -8.68 -11.703 1 97.5 155 VAL B N 1
ATOM 3300 C CA . VAL B 1 155 ? 10.742 -9.75 -12.18 1 97.5 155 VAL B CA 1
ATOM 3301 C C . VAL B 1 155 ? 9.914 -10.789 -12.938 1 97.5 155 VAL B C 1
ATOM 3303 O O . VAL B 1 155 ? 8.953 -11.336 -12.391 1 97.5 155 VAL B O 1
ATOM 3306 N N . LEU B 1 156 ? 10.32 -10.992 -14.172 1 96.31 156 LEU B N 1
ATOM 3307 C CA . LEU B 1 156 ? 9.781 -12.133 -14.891 1 96.31 156 LEU B CA 1
ATOM 3308 C C . LEU B 1 156 ? 10.461 -13.43 -14.461 1 96.31 156 LEU B C 1
ATOM 3310 O O . LEU B 1 156 ? 11.688 -13.492 -14.391 1 96.31 156 LEU B O 1
ATOM 3314 N N . CYS B 1 157 ? 9.641 -14.422 -14.148 1 95.94 157 CYS B N 1
ATOM 3315 C CA . CYS B 1 157 ? 10.148 -15.711 -13.688 1 95.94 157 CYS B CA 1
ATOM 3316 C C . CYS B 1 157 ? 9.859 -16.812 -14.703 1 95.94 157 CYS B C 1
ATOM 3318 O O . CYS B 1 157 ? 8.789 -16.812 -15.32 1 95.94 157 CYS B O 1
ATOM 3320 N N . GLU B 1 158 ? 10.711 -17.734 -14.828 1 94.38 158 GLU B N 1
ATOM 3321 C CA . GLU B 1 158 ? 10.555 -18.812 -15.797 1 94.38 158 GLU B CA 1
ATOM 3322 C C . GLU B 1 158 ? 9.469 -19.797 -15.359 1 94.38 158 GLU B C 1
ATOM 3324 O O . GLU B 1 158 ? 8.68 -20.266 -16.188 1 94.38 158 GLU B O 1
ATOM 3329 N N . THR B 1 159 ? 9.523 -20.188 -14.117 1 91.06 159 THR B N 1
ATOM 3330 C CA . THR B 1 159 ? 8.531 -21.125 -13.594 1 91.06 159 THR B CA 1
ATOM 3331 C C . THR B 1 159 ? 7.953 -20.609 -12.281 1 91.06 159 THR B C 1
ATOM 3333 O O . THR B 1 159 ? 8.484 -19.672 -11.68 1 91.06 159 THR B O 1
ATOM 3336 N N . MET B 1 160 ? 6.902 -21.297 -11.859 1 90.12 160 MET B N 1
ATOM 3337 C CA . MET B 1 160 ? 6.297 -20.953 -10.57 1 90.12 160 MET B CA 1
ATOM 3338 C C . MET B 1 160 ? 7.227 -21.312 -9.422 1 90.12 160 MET B C 1
ATOM 3340 O O . MET B 1 160 ? 7.23 -20.641 -8.383 1 90.12 160 MET B O 1
ATOM 3344 N N . ASP B 1 161 ? 7.992 -22.328 -9.648 1 91.44 161 ASP B N 1
ATOM 3345 C CA . ASP B 1 161 ? 8.992 -22.672 -8.641 1 91.44 161 ASP B CA 1
ATOM 3346 C C . ASP B 1 161 ? 10 -21.547 -8.453 1 91.44 161 ASP B C 1
ATOM 3348 O O . ASP B 1 161 ? 10.391 -21.234 -7.332 1 91.44 161 ASP B O 1
ATOM 3352 N N . ASP B 1 162 ? 10.414 -20.984 -9.547 1 94.06 162 ASP B N 1
ATOM 3353 C CA . ASP B 1 162 ? 11.328 -19.859 -9.484 1 94.06 162 ASP B CA 1
ATOM 3354 C C . ASP B 1 162 ? 10.695 -18.672 -8.766 1 94.06 162 ASP B C 1
ATOM 3356 O O . ASP B 1 162 ? 11.336 -18.031 -7.938 1 94.06 162 ASP B O 1
ATOM 3360 N N . ALA B 1 163 ? 9.453 -18.406 -9.086 1 95.56 163 ALA B N 1
ATOM 3361 C CA . ALA B 1 163 ? 8.734 -17.312 -8.438 1 95.56 163 ALA B CA 1
ATOM 3362 C C . ALA B 1 163 ? 8.633 -17.547 -6.93 1 95.56 163 ALA B C 1
ATOM 3364 O O . ALA B 1 163 ? 8.852 -16.625 -6.137 1 95.56 163 ALA B O 1
ATOM 3365 N N . ALA B 1 164 ? 8.328 -18.781 -6.547 1 93.81 164 ALA B N 1
ATOM 3366 C CA . ALA B 1 164 ? 8.188 -19.125 -5.133 1 93.81 164 ALA B CA 1
ATOM 3367 C C . ALA B 1 164 ? 9.492 -18.875 -4.383 1 93.81 164 ALA B C 1
ATOM 3369 O O . ALA B 1 164 ? 9.484 -18.344 -3.27 1 93.81 164 ALA B O 1
ATOM 3370 N N . ARG B 1 165 ? 10.555 -19.266 -4.957 1 95 165 ARG B N 1
ATOM 3371 C CA . ARG B 1 165 ? 11.859 -19.062 -4.328 1 95 165 ARG B CA 1
ATOM 3372 C C . ARG B 1 165 ? 12.18 -17.578 -4.195 1 95 165 ARG B C 1
ATOM 3374 O O . ARG B 1 165 ? 12.719 -17.141 -3.172 1 95 165 ARG B O 1
ATOM 3381 N N . LEU B 1 166 ? 11.906 -16.859 -5.23 1 97 166 LEU B N 1
ATOM 3382 C CA . LEU B 1 166 ? 12.117 -15.414 -5.191 1 97 166 LEU B CA 1
ATOM 3383 C C . LEU B 1 166 ? 11.297 -14.773 -4.078 1 97 166 LEU B C 1
ATOM 3385 O O . LEU B 1 166 ? 11.805 -13.938 -3.322 1 97 166 LEU B O 1
ATOM 3389 N N . LEU B 1 167 ? 10.039 -15.141 -3.949 1 96.5 167 LEU B N 1
ATOM 3390 C CA . LEU B 1 167 ? 9.133 -14.594 -2.941 1 96.5 167 LEU B CA 1
ATOM 3391 C C . LEU B 1 167 ? 9.609 -14.945 -1.536 1 96.5 167 LEU B C 1
ATOM 3393 O O . LEU B 1 167 ? 9.438 -14.164 -0.601 1 96.5 167 LEU B O 1
ATOM 3397 N N . GLN B 1 168 ? 10.141 -16.109 -1.446 1 95.19 168 GLN B N 1
ATOM 3398 C CA . GLN B 1 168 ? 10.695 -16.484 -0.154 1 95.19 168 GLN B CA 1
ATOM 3399 C C . GLN B 1 168 ? 11.836 -15.555 0.253 1 95.19 168 GLN B C 1
ATOM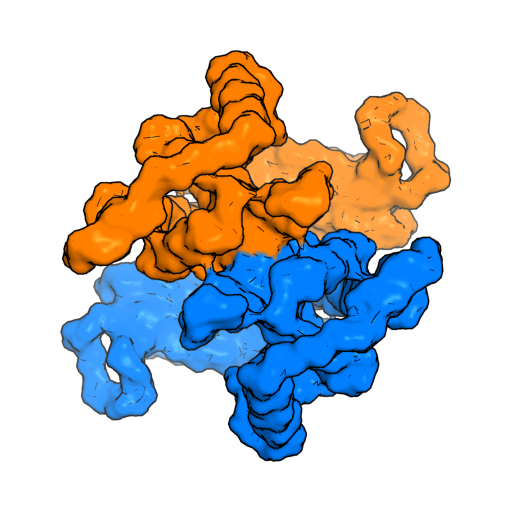 3401 O O . GLN B 1 168 ? 11.906 -15.117 1.405 1 95.19 168 GLN B O 1
ATOM 3406 N N . CYS B 1 169 ? 12.703 -15.266 -0.678 1 97.12 169 CYS B N 1
ATOM 3407 C CA . CYS B 1 169 ? 13.773 -14.32 -0.417 1 97.12 169 CYS B CA 1
ATOM 3408 C C . CYS B 1 169 ? 13.211 -12.945 -0.06 1 97.12 169 CYS B C 1
ATOM 3410 O O . CYS B 1 169 ? 13.727 -12.281 0.841 1 97.12 169 CYS B O 1
ATOM 3412 N N . ALA B 1 170 ? 12.18 -12.523 -0.777 1 97.69 170 ALA B N 1
ATOM 3413 C CA . ALA B 1 170 ? 11.539 -11.234 -0.52 1 97.69 170 ALA B CA 1
ATOM 3414 C C . ALA B 1 170 ? 10.969 -11.18 0.895 1 97.69 170 ALA B C 1
ATOM 3416 O O . ALA B 1 170 ? 11.203 -10.211 1.625 1 97.69 170 ALA B O 1
ATOM 3417 N N . SER B 1 171 ? 10.273 -12.203 1.28 1 95.5 171 SER B N 1
ATOM 3418 C CA . SER B 1 171 ? 9.664 -12.266 2.604 1 95.5 171 SER B CA 1
ATOM 3419 C C . SER B 1 171 ? 10.719 -12.203 3.703 1 95.5 171 SER B C 1
ATOM 3421 O O . SER B 1 171 ? 10.57 -11.445 4.668 1 95.5 171 SER B O 1
ATOM 3423 N N . GLU B 1 172 ? 11.766 -12.867 3.527 1 95.5 172 GLU B N 1
ATOM 3424 C CA . GLU B 1 172 ? 12.828 -12.938 4.523 1 95.5 172 GLU B CA 1
ATOM 3425 C C . GLU B 1 172 ? 13.578 -11.609 4.617 1 95.5 172 GLU B C 1
ATOM 3427 O O . GLU B 1 172 ? 14.305 -11.375 5.586 1 95.5 172 GLU B O 1
ATOM 3432 N N . SER B 1 173 ? 13.422 -10.789 3.654 1 97.44 173 SER B N 1
ATOM 3433 C CA . SER B 1 173 ? 14.148 -9.523 3.623 1 97.44 173 SER B CA 1
ATOM 3434 C C . SER B 1 173 ? 13.266 -8.359 4.043 1 97.44 173 SER B C 1
ATOM 3436 O O . SER B 1 173 ? 13.672 -7.199 3.957 1 97.44 173 SER B O 1
ATOM 3438 N N . GLY B 1 174 ? 12.07 -8.57 4.414 1 95.88 174 GLY B N 1
ATOM 3439 C CA . GLY B 1 174 ? 11.172 -7.512 4.855 1 95.88 174 GLY B CA 1
ATOM 3440 C C . GLY B 1 174 ? 10.344 -6.922 3.73 1 95.88 174 GLY B C 1
ATOM 3441 O O . GLY B 1 174 ? 9.695 -5.887 3.906 1 95.88 174 GLY B O 1
ATOM 3442 N N . GLN B 1 175 ? 10.438 -7.508 2.527 1 96.88 175 GLN B N 1
ATOM 3443 C CA . GLN B 1 175 ? 9.586 -7.105 1.408 1 96.88 175 GLN B CA 1
ATOM 3444 C C . GLN B 1 175 ? 8.234 -7.805 1.463 1 96.88 175 GLN B C 1
ATOM 3446 O O . GLN B 1 175 ? 7.898 -8.594 0.574 1 96.88 175 GLN B O 1
ATOM 3451 N N . MET B 1 176 ? 7.391 -7.324 2.354 1 94.88 176 MET B N 1
ATOM 3452 C CA . MET B 1 176 ? 6.23 -8.102 2.783 1 94.88 176 MET B CA 1
ATOM 3453 C C . MET B 1 176 ? 5.039 -7.859 1.862 1 94.88 176 MET B C 1
ATOM 3455 O O . MET B 1 176 ? 4.02 -8.539 1.965 1 94.88 176 MET B O 1
ATOM 3459 N N . ASN B 1 177 ? 5.121 -6.941 0.983 1 96.31 177 ASN B N 1
ATOM 3460 C CA . ASN B 1 177 ? 4.055 -6.688 0.022 1 96.31 177 ASN B CA 1
ATOM 3461 C C . ASN B 1 177 ? 4.406 -7.23 -1.36 1 96.31 177 ASN B C 1
ATOM 3463 O O . ASN B 1 177 ? 4.012 -6.652 -2.377 1 96.31 177 ASN B O 1
ATOM 3467 N N . SER B 1 178 ? 5.133 -8.305 -1.379 1 97.94 178 SER B N 1
ATOM 3468 C CA . SER B 1 178 ? 5.57 -8.93 -2.621 1 97.94 178 SER B CA 1
ATOM 3469 C C . SER B 1 178 ? 4.621 -10.047 -3.043 1 97.94 178 SER B C 1
ATOM 3471 O O . SER B 1 178 ? 3.934 -10.633 -2.205 1 97.94 178 SER B O 1
ATOM 3473 N N . GLY B 1 179 ? 4.574 -10.367 -4.363 1 97.69 179 GLY B N 1
ATOM 3474 C CA . GLY B 1 179 ? 3.723 -11.43 -4.871 1 97.69 179 GLY B CA 1
ATOM 3475 C C . GLY B 1 179 ? 3.803 -11.594 -6.375 1 97.69 179 GLY B C 1
ATOM 3476 O O . GLY B 1 179 ? 4.426 -10.773 -7.059 1 97.69 179 GLY B O 1
ATOM 3477 N N . VAL B 1 180 ? 3.213 -12.695 -6.879 1 97.62 180 VAL B N 1
ATOM 3478 C CA . VAL B 1 180 ? 3.01 -12.867 -8.312 1 97.62 180 VAL B CA 1
ATOM 3479 C C . VAL B 1 180 ? 1.791 -12.07 -8.766 1 97.62 180 VAL B C 1
ATOM 3481 O O . VAL B 1 180 ? 0.659 -12.383 -8.391 1 97.62 180 VAL B O 1
ATOM 3484 N N . ILE B 1 181 ? 2.031 -11.109 -9.594 1 96.25 181 ILE B N 1
ATOM 3485 C CA . ILE B 1 181 ? 0.944 -10.188 -9.906 1 96.25 181 ILE B CA 1
ATOM 3486 C C . ILE B 1 181 ? 0.312 -10.578 -11.242 1 96.25 181 ILE B C 1
ATOM 3488 O O . ILE B 1 181 ? -0.799 -10.141 -11.562 1 96.25 181 ILE B O 1
ATOM 3492 N N . SER B 1 182 ? 1.06 -11.305 -11.969 1 92.56 182 SER B N 1
ATOM 3493 C CA . SER B 1 182 ? 0.54 -11.789 -13.242 1 92.56 182 SER B CA 1
ATOM 3494 C C . SER B 1 182 ? 1.085 -13.18 -13.57 1 92.56 182 SER B C 1
ATOM 3496 O O . SER B 1 182 ? 2.256 -13.469 -13.312 1 92.56 182 SER B O 1
ATOM 3498 N N . CYS B 1 183 ? 0.214 -14.07 -14.117 1 89.5 183 CYS B N 1
ATOM 3499 C CA . CYS B 1 183 ? 0.6 -15.414 -14.516 1 89.5 183 CYS B CA 1
ATOM 3500 C C . CYS B 1 183 ? -0.267 -15.914 -15.664 1 89.5 183 CYS B C 1
ATOM 3502 O O . CYS B 1 183 ? -0.825 -17.016 -15.594 1 89.5 183 CYS B O 1
ATOM 3504 N N . SER B 1 184 ? -0.312 -15.195 -16.609 1 83.69 184 SER B N 1
ATOM 3505 C CA . SER B 1 184 ? -1.139 -15.523 -17.766 1 83.69 184 SER B CA 1
ATOM 3506 C C . SER B 1 184 ? -0.467 -16.578 -18.641 1 83.69 184 SER B C 1
ATOM 3508 O O . SER B 1 184 ? 0.756 -16.719 -18.609 1 83.69 184 SER B O 1
ATOM 3510 N N . ARG B 1 185 ? -1.295 -17.25 -19.406 1 78.44 185 ARG B N 1
ATOM 3511 C CA . ARG B 1 185 ? -0.764 -18.281 -20.297 1 78.44 185 ARG B CA 1
ATOM 3512 C C . ARG B 1 185 ? -0.21 -17.688 -21.578 1 78.44 185 ARG B C 1
ATOM 3514 O O . ARG B 1 185 ? -0.914 -16.953 -22.281 1 78.44 185 ARG B O 1
ATOM 3521 N N . TRP B 1 186 ? 1.029 -17.891 -21.75 1 74.56 186 TRP B N 1
ATOM 3522 C CA . TRP B 1 186 ? 1.669 -17.516 -23.016 1 74.56 186 TRP B CA 1
ATOM 3523 C C . TRP B 1 186 ? 1.39 -18.562 -24.094 1 74.56 186 TRP B C 1
ATOM 3525 O O . TRP B 1 186 ? 0.964 -18.219 -25.188 1 74.56 186 TRP B O 1
ATOM 3535 N N . THR B 1 187 ? 1.641 -19.828 -23.766 1 76.88 187 THR B N 1
ATOM 3536 C CA . THR B 1 187 ? 1.269 -21.047 -24.5 1 76.88 187 THR B CA 1
ATOM 3537 C C . THR B 1 187 ? 0.582 -22.047 -23.578 1 76.88 187 THR B C 1
ATOM 3539 O O . THR B 1 187 ? 0.549 -21.844 -22.359 1 76.88 187 THR B O 1
ATOM 3542 N N . PRO B 1 188 ? 0.038 -22.953 -24.156 1 72.69 188 PRO B N 1
ATOM 3543 C CA . PRO B 1 188 ? -0.582 -23.969 -23.297 1 72.69 188 PRO B CA 1
ATOM 3544 C C . PRO B 1 188 ? 0.386 -24.531 -22.266 1 72.69 188 PRO B C 1
ATOM 3546 O O . PRO B 1 188 ? -0.037 -24.938 -21.172 1 72.69 188 PRO B O 1
ATOM 3549 N N . GLU B 1 189 ? 1.66 -24.438 -22.578 1 76.19 189 GLU B N 1
ATOM 3550 C CA . GLU B 1 189 ? 2.639 -25.094 -21.703 1 76.19 189 GLU B CA 1
ATOM 3551 C C . GLU B 1 189 ? 3.396 -24.078 -20.859 1 76.19 189 GLU B C 1
ATOM 3553 O O . GLU B 1 189 ? 4.031 -24.422 -19.875 1 76.19 189 GLU B O 1
ATOM 3558 N N . HIS B 1 190 ? 3.264 -22.828 -21.344 1 80.81 190 HIS B N 1
ATOM 3559 C CA . HIS B 1 190 ? 4.133 -21.844 -20.703 1 80.81 190 HIS B CA 1
ATOM 3560 C C . HIS B 1 190 ? 3.338 -20.641 -20.219 1 80.81 190 HIS B C 1
ATOM 3562 O O . HIS B 1 190 ? 2.482 -20.125 -20.953 1 80.81 190 HIS B O 1
ATOM 3568 N N . ARG B 1 191 ? 3.662 -20.266 -18.969 1 86 191 ARG B N 1
ATOM 3569 C CA . ARG B 1 191 ? 3.035 -19.094 -18.375 1 86 191 ARG B CA 1
ATOM 3570 C C . ARG B 1 191 ? 4.02 -17.922 -18.297 1 86 191 ARG B C 1
ATOM 3572 O O . ARG B 1 191 ? 5.223 -18.125 -18.156 1 86 191 ARG B O 1
ATOM 3579 N N . LYS B 1 192 ? 3.484 -16.781 -18.562 1 91.31 192 LYS B N 1
ATOM 3580 C CA . LYS B 1 192 ? 4.215 -15.562 -18.25 1 91.31 192 LYS B CA 1
ATOM 3581 C C . LYS B 1 192 ? 4.023 -15.164 -16.797 1 91.31 192 LYS B C 1
ATOM 3583 O O . LYS B 1 192 ? 2.965 -14.656 -16.422 1 91.31 192 LYS B O 1
ATOM 3588 N N . ILE B 1 193 ? 5.043 -15.375 -15.977 1 94.56 193 ILE B N 1
ATOM 3589 C CA . ILE B 1 193 ? 4.949 -15.172 -14.539 1 94.56 193 ILE B CA 1
ATOM 3590 C C . ILE B 1 193 ? 5.715 -13.914 -14.141 1 94.56 193 ILE B C 1
ATOM 3592 O O . ILE B 1 193 ? 6.934 -13.836 -14.312 1 94.56 193 ILE B O 1
ATOM 3596 N N . THR B 1 194 ? 5.02 -12.922 -13.602 1 96.25 194 THR B N 1
ATOM 3597 C CA . THR B 1 194 ? 5.656 -11.688 -13.148 1 96.25 194 THR B CA 1
ATOM 3598 C C . THR B 1 194 ? 5.523 -11.531 -11.641 1 96.25 194 THR B C 1
ATOM 3600 O O . THR B 1 194 ? 4.414 -11.547 -11.102 1 96.25 194 THR B O 1
ATOM 3603 N N . CYS B 1 195 ? 6.641 -11.352 -11.023 1 97.69 195 CYS B N 1
ATOM 3604 C CA . CYS B 1 195 ? 6.672 -11.07 -9.586 1 97.69 195 CYS B CA 1
ATOM 3605 C C . CYS B 1 195 ? 6.938 -9.594 -9.328 1 97.69 195 CYS B C 1
ATOM 3607 O O . CYS B 1 195 ? 7.723 -8.961 -10.031 1 97.69 195 CYS B O 1
ATOM 3609 N N . CYS B 1 196 ? 6.242 -9.117 -8.375 1 98.25 196 CYS B N 1
ATOM 3610 C CA . CYS B 1 196 ? 6.527 -7.789 -7.844 1 98.25 196 CYS B CA 1
ATOM 3611 C C . CYS B 1 196 ? 7.156 -7.883 -6.461 1 98.25 196 CYS B C 1
ATOM 3613 O O . CYS B 1 196 ? 6.582 -8.484 -5.551 1 98.25 196 CYS B O 1
ATOM 3615 N N . VAL B 1 197 ? 8.312 -7.332 -6.289 1 98.38 197 VAL B N 1
ATOM 3616 C CA . VAL B 1 197 ? 9.008 -7.305 -5.004 1 98.38 197 VAL B CA 1
ATOM 3617 C C . VAL B 1 197 ? 8.969 -5.891 -4.426 1 98.38 197 VAL B C 1
ATOM 3619 O O . VAL B 1 197 ? 9.5 -4.953 -5.023 1 98.38 197 VAL B O 1
ATOM 3622 N N . THR B 1 198 ? 8.352 -5.762 -3.281 1 98.31 198 THR B N 1
ATOM 3623 C CA . THR B 1 198 ? 8.211 -4.457 -2.645 1 98.31 198 THR B CA 1
ATOM 3624 C C . THR B 1 198 ? 7.852 -4.613 -1.17 1 98.31 198 THR B C 1
ATOM 3626 O O . THR B 1 198 ? 7.785 -5.73 -0.656 1 98.31 198 THR B O 1
ATOM 3629 N N . SER B 1 199 ? 7.758 -3.514 -0.373 1 97.56 199 SER B N 1
ATOM 3630 C CA . SER B 1 199 ? 7.484 -3.557 1.061 1 97.56 199 SER B CA 1
ATOM 3631 C C . SER B 1 199 ? 6.293 -2.676 1.424 1 97.56 199 SER B C 1
ATOM 3633 O O . SER B 1 199 ? 5.66 -2.09 0.545 1 97.56 199 SER B O 1
ATOM 3635 N N . LEU B 1 200 ? 5.98 -2.645 2.701 1 95.5 200 LEU B N 1
ATOM 3636 C CA . LEU B 1 200 ? 4.801 -1.944 3.199 1 95.5 200 LEU B CA 1
ATOM 3637 C C . LEU B 1 200 ? 5.148 -0.515 3.6 1 95.5 200 LEU B C 1
ATOM 3639 O O . LEU B 1 200 ? 4.297 0.214 4.117 1 95.5 200 LEU B O 1
ATOM 3643 N N . LEU B 1 201 ? 6.418 -0.077 3.455 1 97.31 201 LEU B N 1
ATOM 3644 C CA . LEU B 1 201 ? 6.777 1.289 3.816 1 97.31 201 LEU B CA 1
ATOM 3645 C C . LEU B 1 201 ? 5.934 2.297 3.043 1 97.31 201 LEU B C 1
ATOM 3647 O O . LEU B 1 201 ? 5.801 2.193 1.821 1 97.31 201 LEU B O 1
ATOM 3651 N N . CYS B 1 202 ? 5.391 3.26 3.807 1 97.12 202 CYS B N 1
ATOM 3652 C CA . CYS B 1 202 ? 4.461 4.137 3.1 1 97.12 202 CYS B CA 1
ATOM 3653 C C . CYS B 1 202 ? 4.219 5.418 3.885 1 97.12 202 CYS B C 1
ATOM 3655 O O . CYS B 1 202 ? 4.148 5.395 5.113 1 97.12 202 CYS B O 1
ATOM 3657 N N . VAL B 1 203 ? 4.164 6.512 3.268 1 98.69 203 VAL B N 1
ATOM 3658 C CA . VAL B 1 203 ? 3.531 7.766 3.66 1 98.69 203 VAL B CA 1
ATOM 3659 C C . VAL B 1 203 ? 2.564 8.219 2.568 1 98.69 203 VAL B C 1
ATOM 3661 O O . VAL B 1 203 ? 2.891 8.172 1.381 1 98.69 203 VAL B O 1
ATOM 3664 N N . ASP B 1 204 ? 1.383 8.5 2.906 1 98.81 204 ASP B N 1
ATOM 3665 C CA . ASP B 1 204 ? 0.402 9 1.948 1 98.81 204 ASP B CA 1
ATOM 3666 C C . ASP B 1 204 ? -0.516 10.039 2.594 1 98.81 204 ASP B C 1
ATOM 3668 O O . ASP B 1 204 ? -1.477 9.68 3.279 1 98.81 204 ASP B O 1
ATOM 3672 N N . ILE B 1 205 ? -0.22 11.258 2.34 1 98.94 205 ILE B N 1
ATOM 3673 C CA . ILE B 1 205 ? -0.952 12.367 2.938 1 98.94 205 ILE B CA 1
ATOM 3674 C C . ILE B 1 205 ? -1.691 13.141 1.851 1 98.94 205 ILE B C 1
ATOM 3676 O O . ILE B 1 205 ? -1.072 13.656 0.915 1 98.94 205 ILE B O 1
ATOM 3680 N N . ALA B 1 206 ? -3.01 13.219 1.983 1 98.81 206 ALA B N 1
ATOM 3681 C CA . ALA B 1 206 ? -3.793 14.086 1.103 1 98.81 206 ALA B CA 1
ATOM 3682 C C . ALA B 1 206 ? -3.691 15.539 1.536 1 98.81 206 ALA B C 1
ATOM 3684 O O . ALA B 1 206 ? -4.441 15.992 2.408 1 98.81 206 ALA B O 1
ATOM 3685 N N . LEU B 1 207 ? -2.781 16.25 0.912 1 98.88 207 LEU B N 1
ATOM 3686 C CA . LEU B 1 207 ? -2.609 17.656 1.285 1 98.88 207 LEU B CA 1
ATOM 3687 C C . LEU B 1 207 ? -3.793 18.484 0.814 1 98.88 207 LEU B C 1
ATOM 3689 O O . LEU B 1 207 ? -4.098 19.531 1.404 1 98.88 207 LEU B O 1
ATOM 3693 N N . PHE B 1 208 ? -4.367 18.094 -0.291 1 98.56 208 PHE B N 1
ATOM 3694 C CA . PHE B 1 208 ? -5.574 18.703 -0.844 1 98.56 208 PHE B CA 1
ATOM 3695 C C . PHE B 1 208 ? -6.52 17.625 -1.376 1 98.56 208 PHE B C 1
ATOM 3697 O O . PHE B 1 208 ? -6.113 16.781 -2.17 1 98.56 208 PHE B O 1
ATOM 3704 N N . ALA B 1 209 ? -7.684 17.625 -0.921 1 98.06 209 ALA B N 1
ATOM 3705 C CA . ALA B 1 209 ? -8.711 16.672 -1.331 1 98.06 209 ALA B CA 1
ATOM 3706 C C . ALA B 1 209 ? -10.109 17.203 -1.026 1 98.06 209 ALA B C 1
ATOM 3708 O O . ALA B 1 209 ? -10.305 17.922 -0.049 1 98.06 209 ALA B O 1
ATOM 3709 N N . GLN B 1 210 ? -11.07 16.844 -1.843 1 96.75 210 GLN B N 1
ATOM 3710 C CA . GLN B 1 210 ? -12.461 17.266 -1.694 1 96.75 210 GLN B CA 1
ATOM 3711 C C . GLN B 1 210 ? -12.578 18.781 -1.57 1 96.75 210 GLN B C 1
ATOM 3713 O O . GLN B 1 210 ? -13.367 19.281 -0.771 1 96.75 210 GLN B O 1
ATOM 3718 N N . GLY B 1 211 ? -11.719 19.469 -2.232 1 95.25 211 GLY B N 1
ATOM 3719 C CA . GLY B 1 211 ? -11.789 20.922 -2.344 1 95.25 211 GLY B CA 1
ATOM 3720 C C . GLY B 1 211 ? -11.219 21.641 -1.136 1 95.25 211 GLY B C 1
ATOM 3721 O O . GLY B 1 211 ? -11.445 22.844 -0.955 1 95.25 211 GLY B O 1
ATOM 3722 N N . ARG B 1 212 ? -10.516 20.953 -0.281 1 97 212 ARG B N 1
ATOM 3723 C CA . ARG B 1 212 ? -10.016 21.562 0.946 1 97 212 ARG B CA 1
ATOM 3724 C C . ARG B 1 212 ? -8.547 21.219 1.176 1 97 212 ARG B C 1
ATOM 3726 O O . ARG B 1 212 ? -8.117 20.109 0.896 1 97 212 ARG B O 1
ATOM 3733 N N . TRP B 1 213 ? -7.859 22.234 1.686 1 98.62 213 TRP B N 1
ATOM 3734 C CA . TRP B 1 213 ? -6.504 21.984 2.158 1 98.62 213 TRP B CA 1
ATOM 3735 C C . TRP B 1 213 ? -6.516 21.219 3.48 1 98.62 213 TRP B C 1
ATOM 3737 O O . TRP B 1 213 ? -7.352 21.484 4.348 1 98.62 213 TRP B O 1
ATOM 3747 N N . LEU B 1 214 ? -5.578 20.406 3.648 1 98.88 214 LEU B N 1
ATOM 3748 C CA . LEU B 1 214 ? -5.523 19.516 4.805 1 98.88 214 LEU B CA 1
ATOM 3749 C C . LEU B 1 214 ? -5.621 20.297 6.105 1 98.88 214 LEU B C 1
ATOM 3751 O O . LEU B 1 214 ? -6.367 19.922 7.012 1 98.88 214 LEU B O 1
ATOM 3755 N N . LEU B 1 215 ? -4.957 21.438 6.184 1 98.81 215 LEU B N 1
ATOM 3756 C CA . LEU B 1 215 ? -4.918 22.188 7.43 1 98.81 215 LEU B CA 1
ATOM 3757 C C . LEU B 1 215 ? -5.945 23.312 7.422 1 98.81 215 LEU B C 1
ATOM 3759 O O . LEU B 1 215 ? -5.91 24.203 8.273 1 98.81 215 LEU B O 1
ATOM 3763 N N . GLY B 1 216 ? -6.758 23.391 6.461 1 98.44 216 GLY B N 1
ATOM 3764 C CA . GLY B 1 216 ? -7.867 24.328 6.438 1 98.44 216 GLY B CA 1
ATOM 3765 C C . GLY B 1 216 ? -7.508 25.656 5.801 1 98.44 216 GLY B C 1
ATOM 3766 O O . GLY B 1 216 ? -8.367 26.531 5.66 1 98.44 216 GLY B O 1
ATOM 3767 N N . HIS B 1 217 ? -6.25 25.859 5.492 1 98.31 217 HIS B N 1
ATOM 3768 C CA . HIS B 1 217 ? -5.812 27.094 4.848 1 98.31 217 HIS B CA 1
ATOM 3769 C C . HIS B 1 217 ? -4.578 26.859 3.986 1 98.31 217 HIS B C 1
ATOM 3771 O O . HIS B 1 217 ? -3.922 25.812 4.102 1 98.31 217 HIS B O 1
ATOM 3777 N N . ALA B 1 218 ? -4.27 27.844 3.135 1 98.19 218 ALA B N 1
ATOM 3778 C CA . ALA B 1 218 ? -3.17 27.703 2.182 1 98.19 218 ALA B CA 1
ATOM 3779 C C . ALA B 1 218 ? -1.995 28.594 2.559 1 98.19 218 ALA B C 1
ATOM 3781 O O . ALA B 1 218 ? -1.285 29.094 1.686 1 98.19 218 ALA B O 1
ATOM 3782 N N . ASN B 1 219 ? -1.869 28.891 3.814 1 98.44 219 ASN B N 1
ATOM 3783 C CA . ASN B 1 219 ? -0.689 29.625 4.27 1 98.44 219 ASN B CA 1
ATOM 3784 C C . ASN B 1 219 ? 0.475 28.672 4.559 1 98.44 219 ASN B C 1
ATOM 3786 O O . ASN B 1 219 ? 0.78 28.391 5.719 1 98.44 219 ASN B O 1
ATOM 3790 N N . PHE B 1 220 ? 1.209 28.344 3.549 1 98.56 220 PHE B N 1
ATOM 3791 C CA . PHE B 1 220 ? 2.199 27.266 3.604 1 98.56 220 PHE B CA 1
ATOM 3792 C C . PHE B 1 220 ? 3.42 27.703 4.406 1 98.56 220 PHE B C 1
ATOM 3794 O O . PHE B 1 220 ? 4.254 26.875 4.777 1 98.56 220 PHE B O 1
ATOM 3801 N N . SER B 1 221 ? 3.484 29 4.695 1 97.25 221 SER B N 1
ATOM 3802 C CA . SER B 1 221 ? 4.594 29.5 5.5 1 97.25 221 SER B CA 1
ATOM 3803 C C . SER B 1 221 ? 4.234 29.531 6.984 1 97.25 221 SER B C 1
ATOM 3805 O O . SER B 1 221 ? 5.051 29.922 7.816 1 97.25 221 SER B O 1
ATOM 3807 N N . SER B 1 222 ? 3 29.125 7.336 1 98.31 222 SER B N 1
ATOM 3808 C CA . SER B 1 222 ? 2.615 29.078 8.742 1 98.31 222 SER B CA 1
ATOM 3809 C C . SER B 1 222 ? 3.455 28.047 9.5 1 98.31 222 SER B C 1
ATOM 3811 O O . SER B 1 222 ? 4.016 27.125 8.906 1 98.31 222 SER B O 1
ATOM 3813 N N . PRO B 1 223 ? 3.535 28.203 10.82 1 98.19 223 PRO B N 1
ATOM 3814 C CA . PRO B 1 223 ? 4.305 27.25 11.625 1 98.19 223 PRO B CA 1
ATOM 3815 C C . PRO B 1 223 ? 3.797 25.812 11.484 1 98.19 223 PRO B C 1
ATOM 3817 O O . PRO B 1 223 ? 4.594 24.875 11.461 1 98.19 223 PRO B O 1
ATOM 3820 N N . GLU B 1 224 ? 2.51 25.609 11.352 1 98.62 224 GLU B N 1
ATOM 3821 C CA . GLU B 1 224 ? 1.927 24.281 11.281 1 98.62 224 GLU B CA 1
ATOM 3822 C C . GLU B 1 224 ? 2.232 23.609 9.945 1 98.62 224 GLU 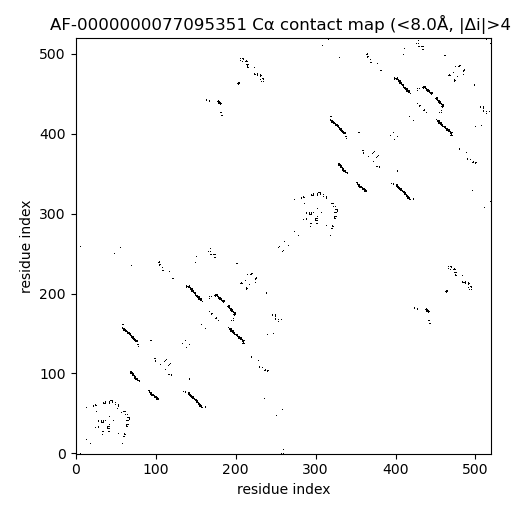B C 1
ATOM 3824 O O . GLU B 1 224 ? 2.57 22.422 9.898 1 98.62 224 GLU B O 1
ATOM 3829 N N . TRP B 1 225 ? 2.139 24.344 8.867 1 98.81 225 TRP B N 1
ATOM 3830 C CA . TRP B 1 225 ? 2.498 23.797 7.566 1 98.81 225 TRP B CA 1
ATOM 3831 C C . TRP B 1 225 ? 3.98 23.453 7.512 1 98.81 225 TRP B C 1
ATOM 3833 O O . TRP B 1 225 ? 4.355 22.391 7.023 1 98.81 225 TRP B O 1
ATOM 3843 N N . LYS B 1 226 ? 4.793 24.344 7.984 1 98.69 226 LYS B N 1
ATOM 3844 C CA . LYS B 1 226 ? 6.23 24.094 8 1 98.69 226 LYS B CA 1
ATOM 3845 C C . LYS B 1 226 ? 6.555 22.844 8.82 1 98.69 226 LYS B C 1
ATOM 3847 O O . LYS B 1 226 ? 7.371 22.016 8.414 1 98.69 226 LYS B O 1
ATOM 3852 N N . ALA B 1 227 ? 5.906 22.75 9.953 1 98.81 227 ALA B N 1
ATOM 3853 C CA . ALA B 1 227 ? 6.113 21.578 10.789 1 98.81 227 ALA B CA 1
ATOM 3854 C C . ALA B 1 227 ? 5.66 20.312 10.086 1 98.81 227 ALA B C 1
ATOM 3856 O O . ALA B 1 227 ? 6.371 19.297 10.086 1 98.81 227 ALA B O 1
ATOM 3857 N N . LEU B 1 228 ? 4.508 20.344 9.508 1 98.94 228 LEU B N 1
ATOM 3858 C CA . LEU B 1 228 ? 3.969 19.188 8.797 1 98.94 228 LEU B CA 1
ATOM 3859 C C . LEU B 1 228 ? 4.938 18.719 7.715 1 98.94 228 LEU B C 1
ATOM 3861 O O . LEU B 1 228 ? 5.281 17.531 7.664 1 98.94 228 LEU B O 1
ATOM 3865 N N . LEU B 1 229 ? 5.391 19.594 6.906 1 98.88 229 LEU B N 1
ATOM 3866 C CA . LEU B 1 229 ? 6.285 19.25 5.805 1 98.88 229 LEU B CA 1
ATOM 3867 C C . LEU B 1 229 ? 7.633 18.766 6.336 1 98.88 229 LEU B C 1
ATOM 3869 O O . LEU B 1 229 ? 8.156 17.75 5.875 1 98.88 229 LEU B O 1
ATOM 3873 N N . THR B 1 230 ? 8.148 19.484 7.281 1 98.88 230 THR B N 1
ATOM 3874 C CA . THR B 1 230 ? 9.453 19.141 7.84 1 98.88 230 THR B CA 1
ATOM 3875 C C . THR B 1 230 ? 9.414 17.766 8.492 1 98.88 230 THR B C 1
ATOM 3877 O O . THR B 1 230 ? 10.266 16.922 8.211 1 98.88 230 THR B O 1
ATOM 3880 N N . ASN B 1 231 ? 8.453 17.562 9.367 1 98.81 231 ASN B N 1
ATOM 3881 C CA . ASN B 1 231 ? 8.383 16.297 10.094 1 98.81 231 ASN B CA 1
ATOM 3882 C C . ASN B 1 231 ? 8.078 15.133 9.156 1 98.81 231 ASN B C 1
ATOM 3884 O O . ASN B 1 231 ? 8.547 14.016 9.383 1 98.81 231 ASN B O 1
ATOM 3888 N N . THR B 1 232 ? 7.312 15.344 8.109 1 98.88 232 THR B N 1
ATOM 3889 C CA . THR B 1 232 ? 7.062 14.312 7.109 1 98.88 232 THR B CA 1
ATOM 3890 C C . THR B 1 232 ? 8.352 13.945 6.383 1 98.88 232 THR B C 1
ATOM 3892 O O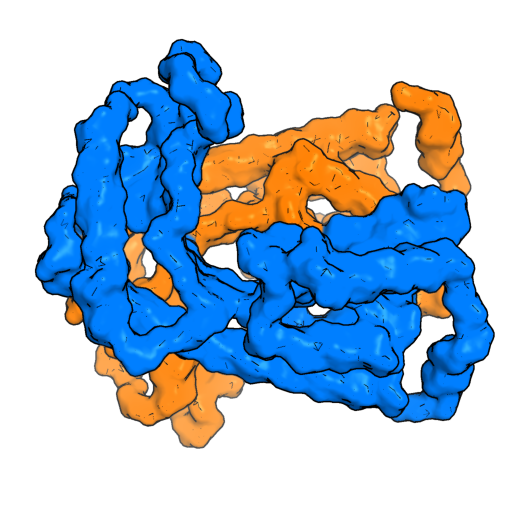 . THR B 1 232 ? 8.648 12.758 6.199 1 98.88 232 THR B O 1
ATOM 3895 N N . VAL B 1 233 ? 9.125 14.961 6.031 1 98.81 233 VAL B N 1
ATOM 3896 C CA . VAL B 1 233 ? 10.375 14.727 5.32 1 98.81 233 VAL B CA 1
ATOM 3897 C C . VAL B 1 233 ? 11.352 13.977 6.227 1 98.81 233 VAL B C 1
ATOM 3899 O O . VAL B 1 233 ? 12.055 13.062 5.781 1 98.81 233 VAL B O 1
ATOM 3902 N N . VAL B 1 234 ? 11.391 14.336 7.445 1 98.75 234 VAL B N 1
ATOM 3903 C CA . VAL B 1 234 ? 12.234 13.641 8.406 1 98.75 234 VAL B CA 1
ATOM 3904 C C . VAL B 1 234 ? 11.828 12.172 8.484 1 98.75 234 VAL B C 1
ATOM 3906 O O . VAL B 1 234 ? 12.688 11.281 8.453 1 98.75 234 VAL B O 1
ATOM 3909 N N . HIS B 1 235 ? 10.578 11.961 8.609 1 98.69 235 HIS B N 1
ATOM 3910 C CA . HIS B 1 235 ? 10.086 10.586 8.648 1 98.69 235 HIS B CA 1
ATOM 3911 C C . HIS B 1 235 ? 10.406 9.852 7.355 1 98.69 235 HIS B C 1
ATOM 3913 O O . HIS B 1 235 ? 10.812 8.688 7.383 1 98.69 235 HIS B O 1
ATOM 3919 N N . MET B 1 236 ? 10.234 10.508 6.195 1 98.75 236 MET B N 1
ATOM 3920 C CA . MET B 1 236 ? 10.547 9.898 4.906 1 98.75 236 MET B CA 1
ATOM 3921 C C . MET B 1 236 ? 12.023 9.508 4.84 1 98.75 236 MET B C 1
ATOM 3923 O O . MET B 1 236 ? 12.367 8.484 4.246 1 98.75 236 MET B O 1
ATOM 3927 N N . ASN B 1 237 ? 12.867 10.344 5.43 1 98.62 237 ASN B N 1
ATOM 3928 C CA . ASN B 1 237 ? 14.281 9.969 5.484 1 98.62 237 ASN B CA 1
ATOM 3929 C C . ASN B 1 237 ? 14.484 8.664 6.25 1 98.62 237 ASN B C 1
ATOM 3931 O O . ASN B 1 237 ? 15.297 7.824 5.848 1 98.62 237 ASN B O 1
ATOM 3935 N N . THR B 1 238 ? 13.797 8.531 7.328 1 98.06 238 THR B N 1
ATOM 3936 C CA . THR B 1 238 ? 13.844 7.281 8.07 1 98.06 238 THR B CA 1
ATOM 3937 C C . THR B 1 238 ? 13.391 6.117 7.199 1 98.06 238 THR B C 1
ATOM 3939 O O . THR B 1 238 ? 13.984 5.039 7.23 1 98.06 238 THR B O 1
ATOM 3942 N N . LEU B 1 239 ? 12.383 6.309 6.414 1 98.38 239 LEU B N 1
ATOM 3943 C CA . LEU B 1 239 ? 11.859 5.262 5.543 1 98.38 239 LEU B CA 1
ATOM 3944 C C . LEU B 1 239 ? 12.844 4.945 4.422 1 98.38 239 LEU B C 1
ATOM 3946 O O . LEU B 1 239 ? 12.977 3.785 4.02 1 98.38 239 LEU B O 1
ATOM 3950 N N . PHE B 1 240 ? 13.508 6.004 3.867 1 98.31 240 PHE B N 1
ATOM 3951 C CA . PHE B 1 240 ? 14.547 5.766 2.869 1 98.31 240 PHE B CA 1
ATOM 3952 C C . PHE B 1 240 ? 15.625 4.84 3.416 1 98.31 240 PHE B C 1
ATOM 3954 O O . PHE B 1 240 ? 16.094 3.936 2.715 1 98.31 240 PHE B O 1
ATOM 3961 N N . HIS B 1 241 ? 15.977 5.066 4.633 1 97.75 241 HIS B N 1
ATOM 3962 C CA . HIS B 1 241 ? 17 4.234 5.254 1 97.75 241 HIS B CA 1
ATOM 3963 C C . HIS B 1 241 ? 16.5 2.807 5.449 1 97.75 241 HIS B C 1
ATOM 3965 O O . HIS B 1 241 ? 17.219 1.85 5.152 1 97.75 241 HIS B O 1
ATOM 3971 N N . ALA B 1 242 ? 15.359 2.646 6.008 1 97.25 242 ALA B N 1
ATOM 3972 C CA . ALA B 1 242 ? 14.773 1.317 6.164 1 97.25 242 ALA B CA 1
ATOM 3973 C C . ALA B 1 242 ? 14.656 0.607 4.82 1 97.25 242 ALA B C 1
ATOM 3975 O O . ALA B 1 242 ? 14.891 -0.598 4.723 1 97.25 242 ALA B O 1
ATOM 3976 N N . ASN B 1 243 ? 14.25 1.325 3.814 1 97.88 243 ASN B N 1
ATOM 3977 C CA . ASN B 1 243 ? 14.117 0.827 2.449 1 97.88 243 ASN B CA 1
ATOM 3978 C C . ASN B 1 243 ? 15.445 0.295 1.918 1 97.88 243 ASN B C 1
ATOM 3980 O O . ASN B 1 243 ? 15.492 -0.788 1.332 1 97.88 243 ASN B O 1
ATOM 3984 N N . GLU B 1 244 ? 16.484 1.021 2.098 1 97.62 244 GLU B N 1
ATOM 3985 C CA . GLU B 1 244 ? 17.812 0.605 1.683 1 97.62 244 GLU B CA 1
ATOM 3986 C C . GLU B 1 244 ? 18.266 -0.656 2.42 1 97.62 244 GLU B C 1
ATOM 3988 O O . GLU B 1 244 ? 18.844 -1.562 1.82 1 97.62 244 GLU B O 1
ATOM 3993 N N . ALA B 1 245 ? 17.984 -0.671 3.678 1 97.44 245 ALA B N 1
ATOM 3994 C CA . ALA B 1 245 ? 18.328 -1.842 4.477 1 97.44 245 ALA B CA 1
ATOM 3995 C C . ALA B 1 245 ? 17.609 -3.088 3.969 1 97.44 245 ALA B C 1
ATOM 3997 O O . ALA B 1 245 ? 18.219 -4.16 3.865 1 97.44 245 ALA B O 1
ATOM 3998 N N . ARG B 1 246 ? 16.375 -2.975 3.68 1 97.88 246 ARG B N 1
ATOM 3999 C CA . ARG B 1 246 ? 15.602 -4.102 3.172 1 97.88 246 ARG B CA 1
ATOM 4000 C C . ARG B 1 246 ? 16.125 -4.555 1.811 1 97.88 246 ARG B C 1
ATOM 4002 O O . ARG B 1 246 ? 16.188 -5.754 1.53 1 97.88 246 ARG B O 1
ATOM 4009 N N . 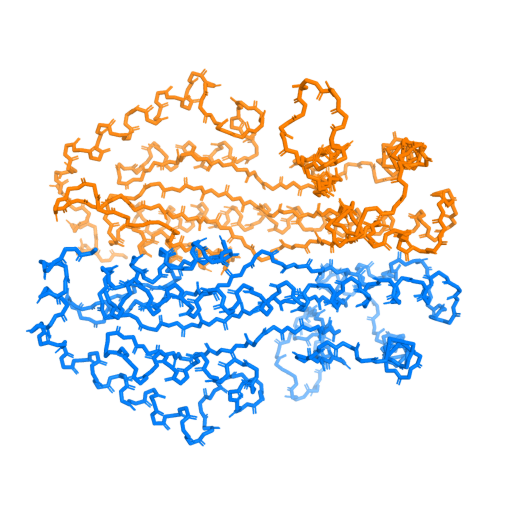ARG B 1 247 ? 16.438 -3.598 0.957 1 97.88 247 ARG B N 1
ATOM 4010 C CA . ARG B 1 247 ? 17 -3.918 -0.35 1 97.88 247 ARG B CA 1
ATOM 4011 C C . ARG B 1 247 ? 18.297 -4.707 -0.206 1 97.88 247 ARG B C 1
ATOM 4013 O O . ARG B 1 247 ? 18.5 -5.715 -0.889 1 97.88 247 ARG B O 1
ATOM 4020 N N . SER B 1 248 ? 19.172 -4.266 0.684 1 97.5 248 SER B N 1
ATOM 4021 C CA . SER B 1 248 ? 20.438 -4.938 0.93 1 97.5 248 SER B CA 1
ATOM 4022 C C . SER B 1 248 ? 20.219 -6.355 1.453 1 97.5 248 SER B C 1
ATOM 4024 O O . SER B 1 248 ? 20.906 -7.289 1.023 1 97.5 248 SER B O 1
ATOM 4026 N N . ARG B 1 249 ? 19.297 -6.492 2.346 1 97.75 249 ARG B N 1
ATOM 4027 C CA . ARG B 1 249 ? 18.984 -7.816 2.865 1 97.75 249 ARG B CA 1
ATOM 4028 C C . ARG B 1 249 ? 18.453 -8.727 1.76 1 97.75 249 ARG B C 1
ATOM 4030 O O . ARG B 1 249 ? 18.766 -9.914 1.723 1 97.75 249 ARG B O 1
ATOM 4037 N N . PHE B 1 250 ? 17.656 -8.156 0.919 1 98.38 250 PHE B N 1
ATOM 4038 C CA . PHE B 1 250 ? 17.125 -8.93 -0.194 1 98.38 250 PHE B CA 1
ATOM 4039 C C . PHE B 1 250 ? 18.234 -9.461 -1.083 1 98.38 250 PHE B C 1
ATOM 4041 O O . PHE B 1 250 ? 18.234 -10.633 -1.451 1 98.38 250 PHE B O 1
ATOM 4048 N N . THR B 1 251 ? 19.188 -8.641 -1.41 1 97.25 251 THR B N 1
ATOM 4049 C CA . THR B 1 251 ? 20.328 -9.055 -2.213 1 97.25 251 THR B CA 1
ATOM 4050 C C . THR B 1 251 ? 21.094 -10.188 -1.531 1 97.25 251 THR B C 1
ATOM 4052 O O . THR B 1 251 ? 21.469 -11.164 -2.18 1 97.25 251 THR B O 1
ATOM 4055 N N . ARG B 1 252 ? 21.219 -10.055 -0.266 1 97.06 252 ARG B N 1
ATOM 4056 C CA . ARG B 1 252 ? 21.938 -11.078 0.494 1 97.06 252 ARG B CA 1
ATOM 4057 C C . ARG B 1 252 ? 21.156 -12.391 0.494 1 97.06 252 ARG B C 1
ATOM 4059 O O . ARG B 1 252 ? 21.75 -13.469 0.372 1 97.06 252 ARG B O 1
ATOM 4066 N N . GLU B 1 253 ? 19.859 -12.281 0.669 1 97 253 GLU B N 1
ATOM 4067 C CA . GLU B 1 253 ? 19.031 -13.484 0.662 1 97 253 GLU B CA 1
ATOM 4068 C C . GLU B 1 253 ? 19.078 -14.172 -0.7 1 97 253 GLU B C 1
ATOM 4070 O O . GLU B 1 253 ? 19.078 -15.398 -0.779 1 97 253 GLU B O 1
ATOM 4075 N N . LEU B 1 254 ? 19.094 -13.406 -1.783 1 96.75 254 LEU B N 1
ATOM 4076 C CA . LEU B 1 254 ? 19.234 -13.977 -3.121 1 96.75 254 LEU B CA 1
ATOM 4077 C C . LEU B 1 254 ? 20.531 -14.75 -3.254 1 96.75 254 LEU B C 1
ATOM 4079 O O . LEU B 1 254 ? 20.547 -15.867 -3.785 1 96.75 254 LEU B O 1
ATOM 4083 N N . GLN B 1 255 ? 21.578 -14.164 -2.766 1 94.69 255 GLN B N 1
ATOM 4084 C CA . GLN B 1 255 ? 22.891 -14.789 -2.836 1 94.69 255 GLN B CA 1
ATOM 4085 C C . GLN B 1 255 ? 22.938 -16.062 -2.012 1 94.69 255 GLN B C 1
ATOM 4087 O O . GLN B 1 255 ? 23.422 -17.094 -2.486 1 94.69 255 GLN B O 1
ATOM 4092 N N . ARG B 1 256 ? 22.391 -16.047 -0.884 1 93.81 256 ARG B N 1
ATOM 4093 C CA . ARG B 1 256 ? 22.484 -17.141 0.075 1 93.81 256 ARG B CA 1
ATOM 4094 C C . ARG B 1 256 ? 21.578 -18.297 -0.34 1 93.81 256 ARG B C 1
ATOM 4096 O O . ARG B 1 256 ? 21.969 -19.469 -0.257 1 93.81 256 ARG B O 1
ATOM 4103 N N . ARG B 1 257 ? 20.406 -18.031 -0.859 1 90.06 257 ARG B N 1
ATOM 4104 C CA . ARG B 1 257 ? 19.406 -19.062 -1.054 1 90.06 257 ARG B CA 1
ATOM 4105 C C . ARG B 1 257 ? 19.375 -19.531 -2.506 1 90.06 257 ARG B C 1
ATOM 4107 O O . ARG B 1 257 ? 19 -20.672 -2.787 1 90.06 257 ARG B O 1
ATOM 4114 N N . LEU B 1 258 ? 19.734 -18.641 -3.426 1 89.5 258 LEU B N 1
ATOM 4115 C CA . LEU B 1 258 ? 19.516 -19 -4.82 1 89.5 258 LEU B CA 1
ATOM 4116 C C . LEU B 1 258 ? 20.828 -19.281 -5.531 1 89.5 258 LEU B C 1
ATOM 4118 O O . LEU B 1 258 ? 20.859 -19.906 -6.59 1 89.5 258 LEU B O 1
ATOM 4122 N N . LEU B 1 259 ? 21.891 -18.781 -5.086 1 84.94 259 LEU B N 1
ATOM 4123 C CA . LEU B 1 259 ? 23.172 -19.047 -5.723 1 84.94 259 LEU B CA 1
ATOM 4124 C C . LEU B 1 259 ? 23.906 -20.188 -5.02 1 84.94 259 LEU B C 1
ATOM 4126 O O . LEU B 1 259 ? 24.688 -20.891 -5.637 1 84.94 259 LEU B O 1
ATOM 4130 N N . PHE B 1 260 ? 23.75 -20.328 -3.639 1 71.81 260 PHE B N 1
ATOM 4131 C CA . PHE B 1 260 ? 24.453 -21.359 -2.893 1 71.81 260 PHE B CA 1
ATOM 4132 C C . PHE B 1 260 ? 23.484 -22.375 -2.328 1 71.81 260 PHE B C 1
ATOM 413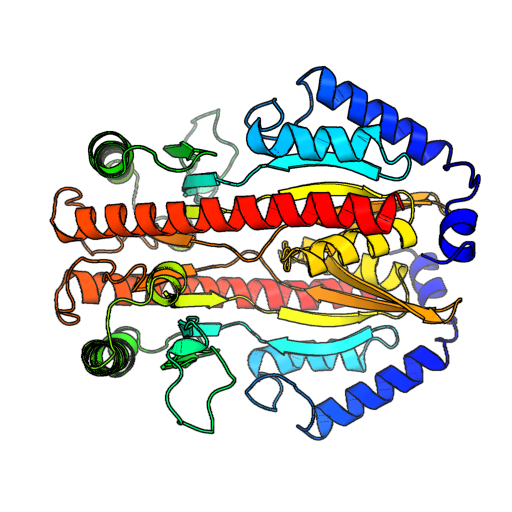4 O O . PHE B 1 260 ? 22.328 -22.062 -2.027 1 71.81 260 PHE B O 1
#

Foldseek 3Di:
DDPVVVVVLPPDDFDPVLQVVQVVLVVCQVVLNQQVPPVSHADPLCVVVQCCCSPQHSQKHWNYKAAKKWFWFKWFFFDQVPDDPPPPDDRTIPTPTTLDMDSDADPDLLCCLPPRVLVSLVVVVVVVVPDDDDGVRRLAGIFTKGKIFHIKIKMWGRDVVRVVLLVVLLVVLQQPPKDFPAWDDPDPVGTGTIIMGHHDDMDIDGCDHSHAGPVRDSPCVDPVNSCVSSVVSVVSNVSSVSRSSSSVSSSVSCCVRPVD/DDPVLVCVVPPPPQDPVLQVVQVVLVVCQVVLNQLVPPVSHADPLCVVVQCCCSPQDSQKHWNYKAAKKWFWFKWFFFDQVPDDPPPPDDRTIPIPTTLDMDSDADPDLLCCLPPRVLVSLVVVVVVVVPDDDDGVRRLAGIFTKGKIFHIKIKMWGRDVVRVVLLVVLLVVLQQPPKDFPAWDDPDPVGTGTIIMGHHDDMDIDGCDHSHAGPVRDSPCVDPVNSCVSSVVSVVSNVSSVSRSSSSVSSSVSCCVRPVD

InterPro domains:
  IPR003827 tRNA wybutosine-synthesizing protein [PF02676] (20-255)
  IPR036602 tRNA wybutosine-synthesizing-like superfamily [G3DSA:3.30.1960.10] (14-255)
  IPR036602 tRNA wybutosine-synthesizing-like superfamily [SSF111278] (17-255)

pLDDT: mean 87.35, std 17.76, range [34.62, 98.94]

Nearest PDB structures (foldseek):
  2it3-assembly1_B  TM=8.210E-01  e=1.345E-10  Pyrococcus horikoshii
  2it2-assembly1_B  TM=7.558E-01  e=1.072E-10  Pyrococcus horikoshii
  2dvk-assembly1_A-2  TM=8.297E-01  e=3.165E-08  Aeropyrum pernix
  1tlj-assembly1_B  TM=7.809E-01  e=3.546E-08  Saccharolobus solfataricus
  2qg3-assembly1_A  TM=7.373E-01  e=1.511E-08  Archaeoglobus fulgidus DSM 4304